Protein AF-0000000078282077 (afdb_homodimer)

Radius of gyration: 26.86 Å; Cα contacts (8 Å, |Δi|>4): 869; chains: 2; bounding box: 74×84×78 Å

Secondary structure (DSSP, 8-state):
-----------HHHHHHHTHHHHHHHHHHHHHIIIIISHHHHHHHHHTB-----SS-HHHHHHHSPB-TTGGGGGGT-STTHHHHHHHHHHHHHHHHHHHHHHHHHHHHHHHH-S-HHHHHHHHHHHHGGGGS-HHHHHHHHHHHH-TTT-HHHHHHHHTTPPPP-TTT--TTHHHHHHHHHHHHHHHHHHHHHHHHHHTS-HHHHHHHHHTT--HHHHIIIIIHHHHHHHHHHHHHHHHHTTT---HIIIIITTTT-GGGHHHH--HHHHHHHHHHHH--HHHHHHHHHHHHHHHHHHHHHHHHHHHHH-GGG---/-----------HHHHHHHTHHHHHHHHHHHHHIIIIISHHHHHHHHHTB-----SS-HHHHHHHSPB-TTGGGGGGT-STTHHHHHHHHHHHHHHHHHHHHHHHHHHHHHHHH-S-HHHHHHHHHHHHGGGGS-HHHHHHHHHHHH-TTT-HHHHHHHHTTPPPP-TTT--TTHHHHHHHHHHHHHHHHHHHHHHHHHHTS-HHHHHHHHHTT--HHHHIIIIIHHHHHHHHHHHHHHHHHTTT---HIIIIITTTT-GGGHHHH--HHHHHHHHHHHH--HHHHHHHHHHHHHHHHHHHHHHHHHHHHH-GGG---

Solvent-accessible surface area (backbone atoms only — not comparable to full-atom values): 32307 Å² total; per-residue (Å²): 136,81,79,77,77,73,79,73,76,72,46,74,64,54,52,44,60,77,37,34,70,58,46,59,65,40,39,62,53,47,51,48,38,60,56,57,49,34,44,70,46,62,32,50,60,34,15,28,20,57,49,48,82,48,94,49,44,29,64,55,22,58,69,65,26,50,79,48,54,62,59,36,46,40,72,73,58,62,42,98,49,24,64,44,20,50,48,40,26,45,53,50,36,51,50,48,49,52,50,60,46,52,51,16,49,54,50,22,57,52,46,70,66,44,80,53,61,66,58,40,35,51,53,50,51,44,33,36,37,44,52,26,45,45,45,62,39,50,22,48,46,49,41,51,36,46,30,56,83,39,4,43,54,32,34,54,33,44,73,72,70,36,81,62,56,54,53,63,55,48,50,84,58,45,63,56,50,49,53,49,51,53,47,54,31,43,36,26,57,46,16,50,55,50,35,32,55,56,67,67,51,65,60,64,60,54,54,52,36,50,74,73,66,51,47,71,66,52,42,41,66,69,45,50,48,62,72,39,40,39,51,54,45,43,55,48,32,56,45,52,18,31,32,77,39,60,63,58,44,65,43,36,48,47,54,62,64,32,69,66,26,37,83,70,40,33,23,52,52,57,47,50,43,55,50,37,70,73,64,61,45,56,12,40,31,23,21,50,42,49,48,39,32,49,53,20,48,52,39,28,52,50,44,21,51,56,38,28,73,74,38,62,86,44,28,84,99,134,83,76,76,75,73,78,74,76,74,47,73,64,54,54,44,59,77,37,33,70,59,46,60,66,39,39,62,52,48,52,48,40,59,55,58,51,34,44,71,45,60,32,50,61,34,15,27,20,56,46,49,80,46,93,46,44,30,63,56,23,57,70,66,26,50,77,48,52,63,58,35,46,39,70,70,58,62,43,96,49,24,65,45,21,51,48,40,26,44,53,51,36,50,51,47,47,53,50,59,45,54,50,16,49,52,49,23,56,52,48,71,65,46,80,52,62,68,58,38,36,51,54,50,52,43,33,36,37,42,53,25,45,44,45,64,39,50,21,48,46,48,40,49,36,46,32,56,85,41,4,43,55,32,33,53,34,44,73,72,71,37,81,62,55,53,56,65,55,48,51,84,60,46,61,57,50,51,54,48,50,52,47,55,32,43,35,25,57,47,16,48,54,50,36,31,56,58,66,67,51,66,62,63,61,53,54,54,36,50,74,73,64,50,50,71,66,50,42,42,65,71,45,50,48,60,72,40,39,40,51,52,47,42,55,47,32,55,46,53,17,30,31,76,39,61,62,58,44,63,43,35,46,48,54,62,66,32,70,63,26,36,82,70,41,34,22,53,53,56,47,49,42,55,51,38,72,73,64,61,43,56,12,39,32,22,20,50,43,49,49,39,31,50,51,20,48,51,39,28,51,49,42,21,50,56,38,29,72,75,36,62,87,44,27,85,97

InterPro domains:
  IPR000515 ABC transporter type 1, transmembrane domain MetI-like [PF00528] (100-307)
  IPR000515 ABC transporter type 1, transmembrane domain MetI-like [PS50928] (86-303)
  IPR000515 ABC transporter type 1, transmembrane domain MetI-like [cd06261] (86-245)
  IPR035906 MetI-like superfamily [G3DSA:1.10.3720.10] (66-315)
  IPR035906 MetI-like superfamily [SSF161098] (70-302)
  IPR050809 Bacterial G3P & Sugar ABC Transporter Permeases [PTHR43227] (4-311)

Sequence (634 aa):
MKQKKKKEKISFFTRVKTNKELLLLSLPGTVWFFLFAYLPLFGILVAFKKFRLTGSNFFTSLLSSEFVGFDNFKFLFSSGDAWIILRNTVLYNAAFIILGVVLPVIVALMLNELRNKGMAKIYQSSMFLPYFLSWVVVSYCVFAFLNPENGYFNSVLEHFGVDGISWYTEKSMWPFIIIFMSQWKGIGYNTVVYLASICGINKTYYEAAVLDGASKWQQIKYITLPLLKPVITILLIMAVGGIFKSDFGLFYQLPQNSGPLYPVTNVLDTYIFRALKTNGELGMSSAAALFQSTVGFVLIMIANKLVSKVDSENALFMKQKKKKEKISFFTRVKTNKELLLLSLPGTVWFFLFAYLPLFGILVAFKKFRLTGSNFFTSLLSSEFVGFDNFKFLFSSGDAWIILRNTVLYNAAFIILGVVLPVIVALMLNELRNKGMAKIYQSSMFLPYFLSWVVVSYCVFAFLNPENGYFNSVLEHFGVDGISWYTEKSMWPFIIIFMSQWKGIGYNTVVYLASICGINKTYYEAAVLDGASKWQQIKYITLPLLKPVITILLIMAVGGIFKSDFGLFYQLPQNSGPLYPVTNVLDTYIFRALKTNGELGMSSAAALFQSTVGFVLIMIANKLVSKVDSENALF

pLDDT: mean 78.66, std 15.34, range [29.89, 97.56]

Structure (mmCIF, N/CA/C/O backbone):
data_AF-0000000078282077-model_v1
#
loop_
_entity.id
_entity.type
_entity.pdbx_description
1 polymer 'Sugar ABC transporter permease'
#
loop_
_atom_site.group_PDB
_atom_site.id
_atom_site.type_symbol
_atom_site.label_atom_id
_atom_site.label_alt_id
_atom_site.label_comp_id
_atom_site.label_asym_id
_atom_site.label_entity_id
_atom_site.label_seq_id
_atom_site.pdbx_PDB_ins_code
_atom_site.Cartn_x
_atom_site.Cartn_y
_atom_site.Cartn_z
_atom_site.occupancy
_atom_site.B_iso_or_equiv
_atom_site.auth_seq_id
_atom_site.auth_comp_id
_atom_site.auth_asym_id
_atom_site.auth_atom_id
_atom_site.pdbx_PDB_model_num
ATOM 1 N N . MET A 1 1 ? 29.344 57.375 -6.223 1 29.89 1 MET A N 1
ATOM 2 C CA . MET A 1 1 ? 30.109 56.312 -6.859 1 29.89 1 MET A CA 1
ATOM 3 C C . MET A 1 1 ? 29.922 55 -6.121 1 29.89 1 MET A C 1
ATOM 5 O O . MET A 1 1 ? 30.641 54.688 -5.164 1 29.89 1 MET A O 1
ATOM 9 N N . LYS A 1 2 ? 28.766 54.438 -5.855 1 35.94 2 LYS A N 1
ATOM 10 C CA . LYS A 1 2 ? 28.25 53.344 -5.035 1 35.94 2 LYS A CA 1
ATOM 11 C C . LYS A 1 2 ? 28.766 52 -5.523 1 35.94 2 LYS A C 1
ATOM 13 O O . LYS A 1 2 ? 28.484 51.594 -6.656 1 35.94 2 LYS A O 1
ATOM 18 N N . GLN A 1 3 ? 30.047 51.594 -5.117 1 34.22 3 GLN A N 1
ATOM 19 C CA . GLN A 1 3 ? 30.719 50.344 -5.484 1 34.22 3 GLN A CA 1
ATOM 20 C C . GLN A 1 3 ? 29.812 49.156 -5.227 1 34.22 3 GLN A C 1
ATOM 22 O O . GLN A 1 3 ? 29.359 48.938 -4.102 1 34.22 3 GLN A O 1
ATOM 27 N N . LYS A 1 4 ? 29.125 48.719 -6.23 1 40.22 4 LYS A N 1
ATOM 28 C CA . LYS A 1 4 ? 28.328 47.469 -6.297 1 40.22 4 LYS A CA 1
ATOM 29 C C . LYS A 1 4 ? 29.125 46.281 -5.785 1 40.22 4 LYS A C 1
ATOM 31 O O . LYS A 1 4 ? 30.125 45.906 -6.391 1 40.22 4 LYS A O 1
ATOM 36 N N . LYS A 1 5 ? 29.203 46.062 -4.477 1 41.81 5 LYS A N 1
ATOM 37 C CA . LYS A 1 5 ? 29.859 44.938 -3.84 1 41.81 5 LYS A CA 1
ATOM 38 C C . LYS A 1 5 ? 29.516 43.625 -4.559 1 41.81 5 LYS A C 1
ATOM 40 O O . LYS A 1 5 ? 28.344 43.281 -4.707 1 41.81 5 LYS A O 1
ATOM 45 N N . LYS A 1 6 ? 30.391 43.156 -5.445 1 37.44 6 LYS A N 1
ATOM 46 C CA . LYS A 1 6 ? 30.375 41.938 -6.246 1 37.44 6 LYS A CA 1
ATOM 47 C C . LYS A 1 6 ? 30.062 40.719 -5.387 1 37.44 6 LYS A C 1
ATOM 49 O O . LYS A 1 6 ? 30.797 40.406 -4.441 1 37.44 6 LYS A O 1
ATOM 54 N N . LYS A 1 7 ? 28.875 40.375 -5.242 1 45.19 7 LYS A N 1
ATOM 55 C CA . LYS A 1 7 ? 28.469 39.125 -4.59 1 45.19 7 LYS A CA 1
ATOM 56 C C . LYS A 1 7 ? 29.375 37.969 -5.008 1 45.19 7 LYS A C 1
ATOM 58 O O . LYS A 1 7 ? 29.422 37.594 -6.184 1 45.19 7 LYS A O 1
ATOM 63 N N . GLU A 1 8 ? 30.625 37.812 -4.5 1 41.88 8 GLU A N 1
ATOM 64 C CA . GLU A 1 8 ? 31.609 36.75 -4.758 1 41.88 8 GLU A CA 1
ATOM 65 C C . GLU A 1 8 ? 30.922 35.375 -4.852 1 41.88 8 GLU A C 1
ATOM 67 O O . GLU A 1 8 ? 30.156 35 -3.963 1 41.88 8 GLU A O 1
ATOM 72 N N . LYS A 1 9 ? 30.734 34.906 -5.988 1 44.31 9 LYS A N 1
ATOM 73 C CA . LYS A 1 9 ? 30.297 33.562 -6.391 1 44.31 9 LYS A CA 1
ATOM 74 C C . LYS A 1 9 ? 30.969 32.5 -5.543 1 44.31 9 LYS A C 1
ATOM 76 O O . LYS A 1 9 ? 32.188 32.281 -5.648 1 44.31 9 LYS A O 1
ATOM 81 N N . ILE A 1 10 ? 30.594 32.375 -4.289 1 51.34 10 ILE A N 1
ATOM 82 C CA . ILE A 1 10 ? 31.172 31.297 -3.5 1 51.34 10 ILE A CA 1
ATOM 83 C C . ILE A 1 10 ? 31.203 30.016 -4.328 1 51.34 10 ILE A C 1
ATOM 85 O O . ILE A 1 10 ? 30.203 29.641 -4.941 1 51.34 10 ILE A O 1
ATOM 89 N N . SER A 1 11 ? 32.375 29.562 -4.793 1 47.5 11 SER A N 1
ATOM 90 C CA . SER A 1 11 ? 32.719 28.422 -5.637 1 47.5 11 SER A CA 1
ATOM 91 C C . SER A 1 11 ? 31.969 27.172 -5.227 1 47.5 11 SER A C 1
ATOM 93 O O . SER A 1 11 ? 31.562 27.031 -4.07 1 47.5 11 SER A O 1
ATOM 95 N N . PHE A 1 12 ? 31.5 26.5 -6.176 1 49.56 12 PHE A N 1
ATOM 96 C CA . PHE A 1 12 ? 30.812 25.219 -6.035 1 49.56 12 PHE A CA 1
ATOM 97 C C . PHE A 1 12 ? 31.469 24.375 -4.941 1 49.56 12 PHE A C 1
ATOM 99 O O . PHE A 1 12 ? 30.766 23.781 -4.121 1 49.56 12 PHE A O 1
ATOM 106 N N . PHE A 1 13 ? 32.75 24.391 -4.941 1 47.69 13 PHE A N 1
ATOM 107 C CA . PHE A 1 13 ? 33.531 23.609 -3.98 1 47.69 13 PHE A CA 1
ATOM 108 C C . PHE A 1 13 ? 33.406 24.219 -2.584 1 47.69 13 PHE A C 1
ATOM 110 O O . PHE A 1 13 ? 33.438 23.5 -1.586 1 47.69 13 PHE A O 1
ATOM 117 N N . THR A 1 14 ? 33.469 25.438 -2.471 1 50.53 14 THR A N 1
ATOM 118 C CA . THR A 1 14 ? 33.344 26.109 -1.176 1 50.53 14 THR A CA 1
ATOM 119 C C . THR A 1 14 ? 31.922 25.906 -0.608 1 50.53 14 THR A C 1
ATOM 121 O O . THR A 1 14 ? 31.75 25.75 0.604 1 50.53 14 THR A O 1
ATOM 124 N N . ARG A 1 15 ? 30.906 25.953 -1.429 1 50.06 15 ARG A N 1
ATOM 125 C CA . ARG A 1 15 ? 29.531 25.672 -1.012 1 50.06 15 ARG A CA 1
ATOM 126 C C . ARG A 1 15 ? 29.375 24.219 -0.586 1 50.06 15 ARG A C 1
ATOM 128 O O . ARG A 1 15 ? 28.641 23.922 0.361 1 50.06 15 ARG A O 1
ATOM 135 N N . VAL A 1 16 ? 30.078 23.359 -1.318 1 50.12 16 VAL A N 1
ATOM 136 C CA . VAL A 1 16 ? 30.141 21.953 -0.914 1 50.12 16 VAL A CA 1
ATOM 137 C C . VAL A 1 16 ? 30.875 21.844 0.422 1 50.12 16 VAL A C 1
ATOM 139 O O . VAL A 1 16 ? 30.484 21.047 1.284 1 50.12 16 VAL A O 1
ATOM 142 N N . LYS A 1 17 ? 31.938 22.469 0.597 1 49.09 17 LYS A N 1
ATOM 143 C CA . LYS A 1 17 ? 32.719 22.469 1.835 1 49.09 17 LYS A CA 1
ATOM 144 C C . LYS A 1 17 ? 31.891 23.047 2.992 1 49.09 17 LYS A C 1
ATOM 146 O O . LYS A 1 17 ? 31.984 22.547 4.121 1 49.09 17 LYS A O 1
ATOM 151 N N . THR A 1 18 ? 31.281 24.172 2.82 1 50.28 18 THR A N 1
ATOM 152 C CA . THR A 1 18 ? 30.484 24.734 3.906 1 50.28 18 THR A CA 1
ATOM 153 C C . THR A 1 18 ? 29.281 23.859 4.215 1 50.28 18 THR A C 1
ATOM 155 O O . THR A 1 18 ? 28.766 23.859 5.336 1 50.28 18 THR A O 1
ATOM 158 N N . ASN A 1 19 ? 28.781 23.031 3.238 1 48.44 19 ASN A N 1
ATOM 159 C CA . ASN A 1 19 ? 27.641 22.141 3.436 1 48.44 19 ASN A CA 1
ATOM 160 C C . ASN A 1 19 ? 28.094 20.672 3.5 1 48.44 19 ASN A C 1
ATOM 162 O O . ASN A 1 19 ? 27.312 19.766 3.201 1 48.44 19 ASN A O 1
ATOM 166 N N . LYS A 1 20 ? 29.344 20.406 3.662 1 48.19 20 LYS A N 1
ATOM 167 C CA . LYS A 1 20 ? 29.922 19.078 3.75 1 48.19 20 LYS A CA 1
ATOM 168 C C . LYS A 1 20 ? 29.125 18.172 4.68 1 48.19 20 LYS A C 1
ATOM 170 O O . LYS A 1 20 ? 28.969 16.984 4.414 1 48.19 20 LYS A O 1
ATOM 175 N N . GLU A 1 21 ? 28.859 18.719 5.785 1 47.88 21 GLU A N 1
ATOM 176 C CA . GLU A 1 21 ? 28.109 17.875 6.707 1 47.88 21 GLU A CA 1
ATOM 177 C C . GLU A 1 21 ? 26.812 17.375 6.07 1 47.88 21 GLU A C 1
ATOM 179 O O . GLU A 1 21 ? 26.422 16.219 6.273 1 47.88 21 GLU A O 1
ATOM 184 N N . LEU A 1 22 ? 26.297 18.328 5.449 1 47.34 22 LEU A N 1
ATOM 185 C CA . LEU A 1 22 ? 25.016 17.938 4.867 1 47.34 22 LEU A CA 1
ATOM 186 C C . LEU A 1 22 ? 25.219 17.031 3.658 1 47.34 22 LEU A C 1
ATOM 188 O O . LEU A 1 22 ? 24.438 16.125 3.424 1 47.34 22 LEU A O 1
ATOM 192 N N . LEU A 1 23 ? 26.344 17.266 2.92 1 48.34 23 LEU A N 1
ATOM 193 C CA . LEU A 1 23 ? 26.641 16.391 1.79 1 48.34 23 LEU A CA 1
ATOM 194 C C . LEU A 1 23 ? 26.984 14.984 2.266 1 48.34 23 LEU A C 1
ATOM 196 O O . LEU A 1 23 ? 26.594 14 1.638 1 48.34 23 LEU A O 1
ATOM 200 N N . LEU A 1 24 ? 27.828 14.914 3.248 1 50.06 24 LEU A N 1
ATOM 201 C CA . LEU A 1 24 ? 28.141 13.586 3.783 1 50.06 24 LEU A CA 1
ATOM 202 C C . LEU A 1 24 ? 26.859 12.867 4.211 1 50.06 24 LEU A C 1
ATOM 204 O O . LEU A 1 24 ? 26.75 11.648 4.047 1 50.06 24 LEU A O 1
ATOM 208 N N . LEU A 1 25 ? 26.062 13.656 4.785 1 47.84 25 LEU A N 1
ATOM 209 C CA . LEU A 1 25 ? 24.797 13.039 5.18 1 47.84 25 LEU A CA 1
ATOM 210 C C . LEU A 1 25 ? 24 12.617 3.955 1 47.84 25 LEU A C 1
ATOM 212 O O . LEU A 1 25 ? 23.172 11.695 4.031 1 47.84 25 LEU A O 1
ATOM 216 N N . SER A 1 26 ? 24.344 13.32 2.861 1 48.62 26 SER A N 1
ATOM 217 C CA . SER A 1 26 ? 23.578 13.016 1.655 1 48.62 26 SER A CA 1
ATOM 218 C C . SER A 1 26 ? 24.203 11.852 0.891 1 48.62 26 SER A C 1
ATOM 220 O O . SER A 1 26 ? 23.562 11.273 0.001 1 48.62 26 SER A O 1
ATOM 222 N N . LEU A 1 27 ? 25.422 11.562 1.082 1 50.69 27 LEU A N 1
ATOM 223 C CA . LEU A 1 27 ? 26.156 10.562 0.31 1 50.69 27 LEU A CA 1
ATOM 224 C C . LEU A 1 27 ? 25.484 9.203 0.418 1 50.69 27 LEU A C 1
ATOM 226 O O . LEU A 1 27 ? 25.281 8.516 -0.591 1 50.69 27 LEU A O 1
ATOM 230 N N . PRO A 1 28 ? 25.359 8.766 1.597 1 47.44 28 PRO A N 1
ATOM 231 C CA . PRO A 1 28 ? 24.734 7.445 1.641 1 47.44 28 PRO A CA 1
ATOM 232 C C . PRO A 1 28 ? 23.422 7.391 0.868 1 47.44 28 PRO A C 1
ATOM 234 O O . PRO A 1 28 ? 23.125 6.387 0.211 1 47.44 28 PRO A O 1
ATOM 237 N N . GLY A 1 29 ? 22.734 8.492 0.877 1 48.41 29 GLY A N 1
ATOM 238 C CA . GLY A 1 29 ? 21.516 8.562 0.073 1 48.41 29 GLY A CA 1
ATOM 239 C C . GLY A 1 29 ? 21.797 8.531 -1.419 1 48.41 29 GLY A C 1
ATOM 240 O O . GLY A 1 29 ? 21.094 7.852 -2.17 1 48.41 29 GLY A O 1
ATOM 241 N N . THR A 1 30 ? 22.891 9.273 -1.79 1 48.22 30 THR A N 1
ATOM 242 C CA . THR A 1 30 ? 23.234 9.312 -3.207 1 48.22 30 THR A CA 1
ATOM 243 C C . THR A 1 30 ? 23.688 7.941 -3.695 1 48.22 30 THR A C 1
ATOM 245 O O . THR A 1 30 ? 23.297 7.504 -4.777 1 48.22 30 THR A O 1
ATOM 248 N N . VAL A 1 31 ? 24.531 7.352 -2.984 1 49.91 31 VAL A N 1
ATOM 249 C CA . VAL A 1 31 ? 25.016 6.035 -3.395 1 49.91 31 VAL A CA 1
ATOM 250 C C . VAL A 1 31 ? 23.844 5.051 -3.447 1 49.91 31 VAL A C 1
ATOM 252 O O . VAL A 1 31 ? 23.719 4.273 -4.398 1 49.91 31 VAL A O 1
ATOM 255 N N . TRP A 1 32 ? 23.219 5.043 -2.342 1 46.16 32 TRP A N 1
ATOM 256 C CA . TRP A 1 32 ? 22.016 4.215 -2.336 1 46.16 32 TRP A CA 1
ATOM 257 C C . TRP A 1 32 ? 21.141 4.527 -3.539 1 46.16 32 TRP A C 1
ATOM 259 O O . TRP A 1 32 ? 20.641 3.615 -4.207 1 46.16 32 TRP A O 1
ATOM 269 N N . PHE A 1 33 ? 21.031 5.816 -3.717 1 47.5 33 PHE A N 1
ATOM 270 C CA . PHE A 1 33 ? 20.188 6.316 -4.789 1 47.5 33 PHE A CA 1
ATOM 271 C C . PHE A 1 33 ? 20.641 5.777 -6.141 1 47.5 33 PHE A C 1
ATOM 273 O O . PHE A 1 33 ? 19.828 5.285 -6.926 1 47.5 33 PHE A O 1
ATOM 280 N N . PHE A 1 34 ? 21.875 6.086 -6.43 1 48.03 34 PHE A N 1
ATOM 281 C CA . PHE A 1 34 ? 22.375 5.719 -7.75 1 48.03 34 PHE A CA 1
ATOM 282 C C . PHE A 1 34 ? 22.359 4.203 -7.93 1 48.03 34 PHE A C 1
ATOM 284 O O . PHE A 1 34 ? 21.984 3.703 -8.992 1 48.03 34 PHE A O 1
ATOM 291 N N . LEU A 1 35 ? 22.844 3.568 -6.98 1 46.75 35 LEU A N 1
ATOM 292 C CA . LEU A 1 35 ? 22.984 2.121 -7.117 1 46.75 35 LEU A CA 1
ATOM 293 C C . LEU A 1 35 ? 21.609 1.453 -7.145 1 46.75 35 LEU A C 1
ATOM 295 O O . LEU A 1 35 ? 21.375 0.54 -7.938 1 46.75 35 LEU A O 1
ATOM 299 N N . PHE A 1 36 ? 20.766 1.846 -6.211 1 47.66 36 PHE A N 1
ATOM 300 C CA . PHE A 1 36 ? 19.609 1.016 -5.918 1 47.66 36 PHE A CA 1
ATOM 301 C C . PHE A 1 36 ? 18.359 1.562 -6.605 1 47.66 36 PHE A C 1
ATOM 303 O O . PHE A 1 36 ? 17.391 0.833 -6.82 1 47.66 36 PHE A O 1
ATOM 310 N N . ALA A 1 37 ? 18.328 2.873 -6.707 1 48.09 37 ALA A N 1
ATOM 311 C CA . ALA A 1 37 ? 17.188 3.408 -7.441 1 48.09 37 ALA A CA 1
ATOM 312 C C . ALA A 1 37 ? 17.156 2.875 -8.867 1 48.09 37 ALA A C 1
ATOM 314 O O . ALA A 1 37 ? 16.078 2.658 -9.43 1 48.09 37 ALA A O 1
ATOM 315 N N . TYR A 1 38 ? 18.422 2.736 -9.461 1 49.31 38 TYR A N 1
ATOM 316 C CA . TYR A 1 38 ? 18.469 2.404 -10.883 1 49.31 38 TYR A CA 1
ATOM 317 C C . TYR A 1 38 ? 18.75 0.921 -11.086 1 49.31 38 TYR A C 1
ATOM 319 O O . TYR A 1 38 ? 18.875 0.456 -12.219 1 49.31 38 TYR A O 1
ATOM 327 N N . LEU A 1 39 ? 19 0.363 -10.102 1 51 39 LEU A N 1
ATOM 328 C CA . LEU A 1 39 ? 19.281 -1.06 -10.266 1 51 39 LEU A CA 1
ATOM 329 C C . LEU A 1 39 ? 18.25 -1.714 -11.18 1 51 39 LEU A C 1
ATOM 331 O O . LEU A 1 39 ? 18.609 -2.439 -12.109 1 51 39 LEU A O 1
ATOM 335 N N . PRO A 1 40 ? 16.969 -1.623 -10.688 1 50.81 40 PRO A N 1
ATOM 336 C CA . PRO A 1 40 ? 16.109 -2.252 -11.695 1 50.81 40 PRO A CA 1
ATOM 337 C C . PRO A 1 40 ? 16.266 -1.621 -13.078 1 50.81 40 PRO A C 1
ATOM 339 O O . PRO A 1 40 ? 15.867 -2.221 -14.078 1 50.81 40 PRO A O 1
ATOM 342 N N . LEU A 1 41 ? 16.797 -0.392 -13.078 1 51.22 41 LEU A N 1
ATOM 343 C CA . LEU A 1 41 ? 16.969 0.282 -14.359 1 51.22 41 LEU A CA 1
ATOM 344 C C . LEU A 1 41 ? 18.156 -0.294 -15.133 1 51.22 41 LEU A C 1
ATOM 346 O O . LEU A 1 41 ? 18.297 -0.041 -16.328 1 51.22 41 LEU A O 1
ATOM 350 N N . PHE A 1 42 ? 19.031 -0.71 -14.477 1 50.03 42 PHE A N 1
ATOM 351 C CA . PHE A 1 42 ? 20.094 -1.317 -15.273 1 50.03 42 PHE A CA 1
ATOM 352 C C . PHE A 1 42 ? 19.5 -2.252 -16.328 1 50.03 42 PHE A C 1
ATOM 354 O O . PHE A 1 42 ? 20.062 -2.42 -17.406 1 50.03 42 PHE A O 1
ATOM 361 N N . GLY A 1 43 ? 18.391 -2.83 -15.906 1 56.53 43 GLY A N 1
ATOM 362 C CA . GLY A 1 43 ? 17.828 -3.639 -16.969 1 56.53 43 GLY A CA 1
ATOM 363 C C . GLY A 1 43 ? 17.266 -2.811 -18.109 1 56.53 43 GLY A C 1
ATOM 364 O O . GLY A 1 43 ? 16.297 -3.215 -18.766 1 56.53 43 GLY A O 1
ATOM 365 N N . ILE A 1 44 ? 17.703 -1.543 -18.125 1 63.53 44 ILE A N 1
ATOM 366 C CA . ILE A 1 44 ? 17.219 -0.706 -19.219 1 63.53 44 ILE A CA 1
ATOM 367 C C . ILE A 1 44 ? 17.734 -1.24 -20.547 1 63.53 44 ILE A C 1
ATOM 369 O O . ILE A 1 44 ? 17 -1.318 -21.531 1 63.53 44 ILE A O 1
ATOM 373 N N . LEU A 1 45 ? 19 -1.661 -20.422 1 71.81 45 LEU A N 1
ATOM 374 C CA . LEU A 1 45 ? 19.531 -2.172 -21.672 1 71.81 45 LEU A CA 1
ATOM 375 C C . LEU A 1 45 ? 18.891 -3.502 -22.047 1 71.81 45 LEU A C 1
ATOM 377 O O . LEU A 1 45 ? 18.672 -3.785 -23.219 1 71.81 45 LEU A O 1
ATOM 381 N N . VAL A 1 46 ? 18.5 -4.152 -21.062 1 79.56 46 VAL A N 1
ATOM 382 C CA . VAL A 1 46 ? 17.938 -5.477 -21.266 1 79.56 46 VAL A CA 1
ATOM 383 C C . VAL A 1 46 ? 16.547 -5.348 -21.906 1 79.56 46 VAL A C 1
ATOM 385 O O . VAL A 1 46 ? 16.109 -6.238 -22.641 1 79.56 46 VAL A O 1
ATOM 388 N N . ALA A 1 47 ? 16.031 -4.176 -21.656 1 84.12 47 ALA A N 1
ATOM 389 C CA . ALA A 1 47 ? 14.695 -3.932 -22.203 1 84.12 47 ALA A CA 1
ATOM 390 C C . ALA A 1 47 ? 14.734 -3.846 -23.734 1 84.12 47 ALA A C 1
ATOM 392 O O . ALA A 1 47 ? 13.734 -4.113 -24.391 1 84.12 47 ALA A O 1
ATOM 393 N N . PHE A 1 48 ? 15.945 -3.553 -24.188 1 86.38 48 PHE A N 1
ATOM 394 C CA . PHE A 1 48 ? 16.062 -3.32 -25.625 1 86.38 48 PHE A CA 1
ATOM 395 C C . PHE A 1 48 ? 16.797 -4.465 -26.297 1 86.38 48 PHE A C 1
ATOM 397 O O . PHE A 1 48 ? 17.109 -4.387 -27.484 1 86.38 48 PHE A O 1
ATOM 404 N N . LYS A 1 49 ? 17.078 -5.512 -25.531 1 84.5 49 LYS A N 1
ATOM 405 C CA . LYS A 1 49 ? 17.828 -6.645 -26.062 1 84.5 49 LYS A CA 1
ATOM 406 C C . LYS A 1 49 ? 17.031 -7.941 -25.906 1 84.5 49 LYS A C 1
ATOM 408 O O . LYS A 1 49 ? 16.172 -8.047 -25.047 1 84.5 49 LYS A O 1
ATOM 413 N N . LYS A 1 50 ? 17.266 -8.844 -26.938 1 82.19 50 LYS A N 1
ATOM 414 C CA . LYS A 1 50 ? 16.766 -10.203 -26.766 1 82.19 50 LYS A CA 1
ATOM 415 C C . LYS A 1 50 ? 17.656 -11.008 -25.828 1 82.19 50 LYS A C 1
ATOM 417 O O . LYS A 1 50 ? 18.453 -11.836 -26.281 1 82.19 50 LYS A O 1
ATOM 422 N N . PHE A 1 51 ? 17.469 -10.633 -24.609 1 74.81 51 PHE A N 1
ATOM 423 C CA . PHE A 1 51 ? 18.359 -11.195 -23.609 1 74.81 51 PHE A CA 1
ATOM 424 C C . PHE A 1 51 ? 18.031 -12.664 -23.359 1 74.81 51 PHE A C 1
ATOM 426 O O . PHE A 1 51 ? 16.875 -13.008 -23.109 1 74.81 51 PHE A O 1
ATOM 433 N N . ARG A 1 52 ? 18.891 -13.523 -23.828 1 67.94 52 ARG A N 1
ATOM 434 C CA . ARG A 1 52 ? 18.797 -14.938 -23.484 1 67.94 52 ARG A CA 1
ATOM 435 C C . ARG A 1 52 ? 19.953 -15.352 -22.578 1 67.94 52 ARG A C 1
ATOM 437 O O . ARG A 1 52 ? 21.094 -14.969 -22.797 1 67.94 52 ARG A O 1
ATOM 444 N N . LEU A 1 53 ? 19.609 -15.703 -21.406 1 61.19 53 LEU A N 1
ATOM 445 C CA . LEU A 1 53 ? 20.641 -16.172 -20.484 1 61.19 53 LEU A CA 1
ATOM 446 C C . LEU A 1 53 ? 21.391 -17.359 -21.078 1 61.19 53 LEU A C 1
ATOM 448 O O . LEU A 1 53 ? 20.891 -18.484 -21.062 1 61.19 53 LEU A O 1
ATOM 452 N N . THR A 1 54 ? 22.172 -17.141 -22.078 1 55.88 54 THR A N 1
ATOM 453 C CA . THR A 1 54 ? 22.938 -18.203 -22.719 1 55.88 54 THR A CA 1
ATOM 454 C C . THR A 1 54 ? 24.156 -18.562 -21.875 1 55.88 54 THR A C 1
ATOM 456 O O . THR A 1 54 ? 24.922 -17.688 -21.469 1 55.88 54 THR A O 1
ATOM 459 N N . GLY A 1 55 ? 24.094 -19.625 -21.156 1 57.81 55 GLY A N 1
ATOM 460 C CA . GLY A 1 55 ? 25.125 -20.344 -20.438 1 57.81 55 GLY A CA 1
ATOM 461 C C . GLY A 1 55 ? 26.344 -19.5 -20.109 1 57.81 55 GLY A C 1
ATOM 462 O O . GLY A 1 55 ? 27.188 -19.906 -19.312 1 57.81 55 GLY A O 1
ATOM 463 N N . SER A 1 56 ? 26.562 -18.422 -20.781 1 62.59 56 SER A N 1
ATOM 464 C CA . SER A 1 56 ? 27.75 -17.672 -20.391 1 62.59 56 SER A CA 1
ATOM 465 C C . SER A 1 56 ? 27.422 -16.656 -19.297 1 62.59 56 SER A C 1
ATOM 467 O O . SER A 1 56 ? 26.312 -16.656 -18.75 1 62.59 56 SER A O 1
ATOM 469 N N . ASN A 1 57 ? 28.359 -15.672 -18.953 1 64.69 57 ASN A N 1
ATOM 470 C CA . ASN A 1 57 ? 28.234 -14.648 -17.922 1 64.69 57 ASN A CA 1
ATOM 471 C C . ASN A 1 57 ? 27.188 -13.602 -18.312 1 64.69 57 ASN A C 1
ATOM 473 O O . ASN A 1 57 ? 26.891 -13.406 -19.484 1 64.69 57 ASN A O 1
ATOM 477 N N . PHE A 1 58 ? 26.438 -13.141 -17.375 1 69.94 58 PHE A N 1
ATOM 478 C CA . PHE A 1 58 ? 25.391 -12.133 -17.562 1 69.94 58 PHE A CA 1
ATOM 479 C C . PHE A 1 58 ? 25.875 -11.031 -18.484 1 69.94 58 PHE A C 1
ATOM 481 O O . PHE A 1 58 ? 25.156 -10.641 -19.422 1 69.94 58 PHE A O 1
ATOM 488 N N . PHE A 1 59 ? 27.094 -10.672 -18.266 1 71.06 59 PHE A N 1
ATOM 489 C CA . PHE A 1 59 ? 27.594 -9.547 -19.031 1 71.06 59 PHE A CA 1
ATOM 490 C C . PHE A 1 59 ? 27.844 -9.938 -20.484 1 71.06 59 PHE A C 1
ATOM 492 O O . PHE A 1 59 ? 27.531 -9.172 -21.391 1 71.06 59 PHE A O 1
ATOM 499 N N . THR A 1 60 ? 28.391 -11.094 -20.594 1 71.19 60 THR A N 1
ATOM 500 C CA . THR A 1 60 ? 28.641 -11.578 -21.953 1 71.19 60 THR A CA 1
ATOM 501 C C . THR A 1 60 ? 27.312 -11.812 -22.688 1 71.19 60 THR A C 1
ATOM 503 O O . THR A 1 60 ? 27.203 -11.508 -23.875 1 71.19 60 THR A O 1
ATOM 506 N N . SER A 1 61 ? 26.422 -12.289 -21.922 1 74.56 61 SER A N 1
ATOM 507 C CA . SER A 1 61 ? 25.109 -12.516 -22.516 1 74.56 61 SER A CA 1
ATOM 508 C C . SER A 1 61 ? 24.422 -11.203 -22.859 1 74.56 61 SER A C 1
ATOM 510 O O . SER A 1 61 ? 23.766 -11.094 -23.891 1 74.56 61 SER A O 1
ATOM 512 N N . LEU A 1 62 ? 24.656 -10.227 -22.016 1 73.69 62 LEU A N 1
ATOM 513 C CA . LEU A 1 62 ? 24.078 -8.906 -22.25 1 73.69 62 LEU A CA 1
ATOM 514 C C . LEU A 1 62 ? 24.688 -8.25 -23.469 1 73.69 62 LEU A C 1
ATOM 516 O O . LEU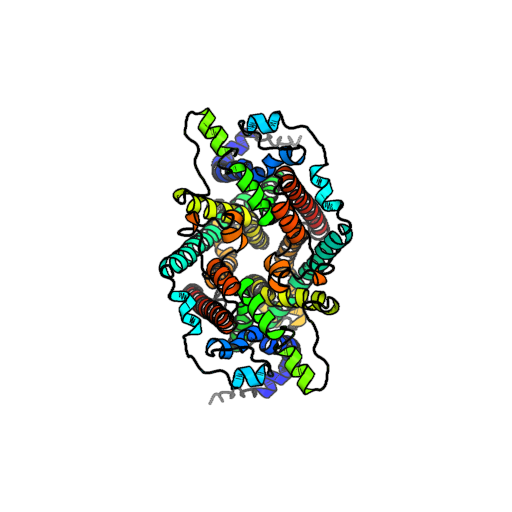 A 1 62 ? 23.969 -7.676 -24.297 1 73.69 62 LEU A O 1
ATOM 520 N N . LEU A 1 63 ? 25.969 -8.383 -23.547 1 73.56 63 LEU A N 1
ATOM 521 C CA . LEU A 1 63 ? 26.672 -7.734 -24.625 1 73.56 63 LEU A CA 1
ATOM 522 C C . LEU A 1 63 ? 26.453 -8.469 -25.953 1 73.56 63 LEU A C 1
ATOM 524 O O . LEU A 1 63 ? 26.406 -7.852 -27.016 1 73.56 63 LEU A O 1
ATOM 528 N N . SER A 1 64 ? 26.25 -9.75 -25.812 1 76.38 64 SER A N 1
ATOM 529 C CA . SER A 1 64 ? 26.141 -10.555 -27.031 1 76.38 64 SER A CA 1
ATOM 530 C C . SER A 1 64 ? 24.703 -10.656 -27.5 1 76.38 64 SER A C 1
ATOM 532 O O . SER A 1 64 ? 24.438 -11.086 -28.625 1 76.38 64 SER A O 1
ATOM 534 N N . SER A 1 65 ? 23.875 -10.219 -26.641 1 81.19 65 SER A N 1
ATOM 535 C CA . SER A 1 65 ? 22.469 -10.336 -27 1 81.19 65 SER A CA 1
ATOM 536 C C . SER A 1 65 ? 22.094 -9.336 -28.094 1 81.19 65 SER A C 1
ATOM 538 O O . SER A 1 65 ? 22.625 -8.227 -28.125 1 81.19 65 SER A O 1
ATOM 540 N N . GLU A 1 66 ? 21.328 -9.719 -29.078 1 85 66 GLU A N 1
ATOM 541 C CA . GLU A 1 66 ? 20.875 -8.898 -30.203 1 85 66 GLU A CA 1
ATOM 542 C C . GLU A 1 66 ? 20.031 -7.723 -29.719 1 85 66 GLU A C 1
ATOM 544 O O . GLU A 1 66 ? 19.203 -7.871 -28.828 1 85 66 GLU A O 1
ATOM 549 N N . PHE A 1 67 ? 20.406 -6.559 -30.297 1 85.75 67 PHE A N 1
ATOM 550 C CA . PHE A 1 67 ? 19.562 -5.391 -30.047 1 85.75 67 PHE A CA 1
ATOM 551 C C . PHE A 1 67 ? 18.234 -5.508 -30.797 1 85.75 67 PHE A C 1
ATOM 553 O O . PHE A 1 67 ? 18.219 -5.598 -32.031 1 85.75 67 PHE A O 1
ATOM 560 N N . VAL A 1 68 ? 17.156 -5.562 -30.109 1 87.75 68 VAL A N 1
ATOM 561 C CA . VAL A 1 68 ? 15.859 -5.785 -30.734 1 87.75 68 VAL A CA 1
ATOM 562 C C . VAL A 1 68 ? 15.008 -4.523 -30.609 1 87.75 68 VAL A C 1
ATOM 564 O O . VAL A 1 68 ? 13.805 -4.551 -30.891 1 87.75 68 VAL A O 1
ATOM 567 N N . GLY A 1 69 ? 15.648 -3.428 -30.188 1 85.38 69 GLY A N 1
ATOM 568 C CA . GLY A 1 69 ? 14.898 -2.188 -30.062 1 85.38 69 GLY A CA 1
ATOM 569 C C . GLY A 1 69 ? 13.719 -2.293 -29.109 1 85.38 69 GLY A C 1
ATOM 570 O O . GLY A 1 69 ? 13.883 -2.689 -27.953 1 85.38 69 GLY A O 1
ATOM 571 N N . PHE A 1 70 ? 12.492 -2.092 -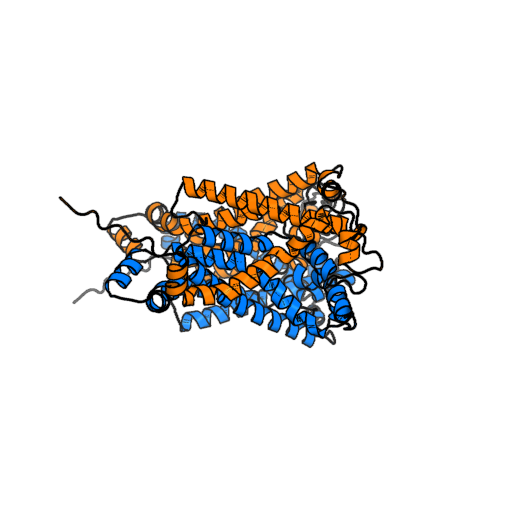29.75 1 87.31 70 PHE A N 1
ATOM 572 C CA . PHE A 1 70 ? 11.305 -2.025 -28.922 1 87.31 70 PHE A CA 1
ATOM 573 C C . PHE A 1 70 ? 10.531 -3.338 -28.969 1 87.31 70 PHE A C 1
ATOM 575 O O . PHE A 1 70 ? 9.375 -3.4 -28.547 1 87.31 70 PHE A O 1
ATOM 582 N N . ASP A 1 71 ? 11.094 -4.387 -29.406 1 86.44 71 ASP A N 1
ATOM 583 C CA . ASP A 1 71 ? 10.422 -5.672 -29.562 1 86.44 71 ASP A CA 1
ATOM 584 C C . ASP A 1 71 ? 9.922 -6.195 -28.203 1 86.44 71 ASP A C 1
ATOM 586 O O . ASP A 1 71 ? 8.82 -6.746 -28.125 1 86.44 71 ASP A O 1
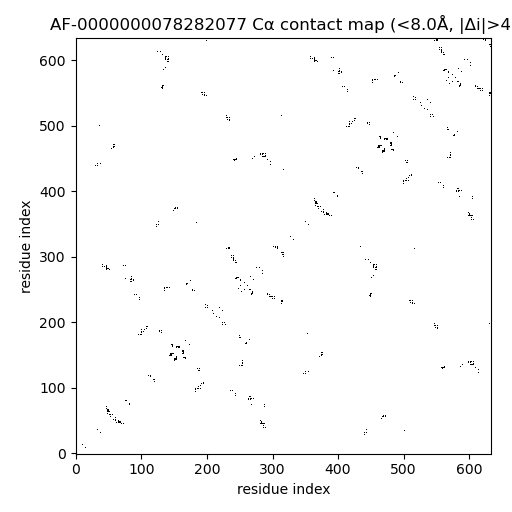ATOM 590 N N . ASN A 1 72 ? 10.742 -5.965 -27.172 1 85.88 72 ASN A N 1
ATOM 591 C CA . ASN A 1 72 ? 10.367 -6.441 -25.844 1 85.88 72 ASN A CA 1
ATOM 592 C C . ASN A 1 72 ? 9.188 -5.656 -25.266 1 85.88 72 ASN A C 1
ATOM 594 O O . ASN A 1 72 ? 8.547 -6.098 -24.312 1 85.88 72 ASN A O 1
ATOM 598 N N . PHE A 1 73 ? 8.922 -4.551 -25.938 1 87.25 73 PHE A N 1
ATOM 599 C CA . PHE A 1 73 ? 7.828 -3.709 -25.453 1 87.25 73 PHE A CA 1
ATOM 600 C C . PHE A 1 73 ? 6.516 -4.094 -26.141 1 87.25 73 PHE A C 1
ATOM 602 O O . PHE A 1 73 ? 5.438 -3.707 -25.672 1 87.25 73 PHE A O 1
ATOM 609 N N . LYS A 1 74 ? 6.617 -4.859 -27.188 1 85.25 74 LYS A N 1
ATOM 610 C CA . LYS A 1 74 ? 5.461 -5.16 -28.031 1 85.25 74 LYS A CA 1
ATOM 611 C C . LYS A 1 74 ? 4.406 -5.945 -27.25 1 85.25 74 LYS A C 1
ATOM 613 O O . LYS A 1 74 ? 3.207 -5.781 -27.484 1 85.25 74 LYS A O 1
ATOM 618 N N . PHE A 1 75 ? 4.887 -6.762 -26.328 1 82 75 PHE A N 1
ATOM 619 C CA . PHE A 1 75 ? 3.939 -7.613 -25.625 1 82 75 PHE A CA 1
ATOM 620 C C . PHE A 1 75 ? 2.994 -6.773 -24.766 1 82 75 PHE A C 1
ATOM 622 O O . PHE A 1 75 ? 1.893 -7.215 -24.438 1 82 75 PHE A O 1
ATOM 629 N N . LEU A 1 76 ? 3.41 -5.633 -24.438 1 80.69 76 LEU A N 1
ATOM 630 C CA . LEU A 1 76 ? 2.576 -4.75 -23.625 1 80.69 76 LEU A CA 1
ATOM 631 C C . LEU A 1 76 ? 1.422 -4.188 -24.453 1 80.69 76 LEU A C 1
ATOM 633 O O . LEU A 1 76 ? 0.408 -3.762 -23.891 1 80.69 76 LEU A O 1
ATOM 637 N N . PHE A 1 77 ? 1.591 -4.137 -25.812 1 77.75 77 PHE A N 1
ATOM 638 C CA . PHE A 1 77 ? 0.627 -3.443 -26.656 1 77.75 77 PHE A CA 1
ATOM 639 C C . PHE A 1 77 ? 0.035 -4.395 -27.688 1 77.75 77 PHE A C 1
ATOM 641 O O . PHE A 1 77 ? -0.894 -4.031 -28.422 1 77.75 77 PHE A O 1
ATOM 648 N N . SER A 1 78 ? 0.622 -5.457 -27.859 1 67.25 78 SER A N 1
ATOM 649 C CA . SER A 1 78 ? 0.266 -6.312 -29 1 67.25 78 SER A CA 1
ATOM 650 C C . SER A 1 78 ? -0.87 -7.262 -28.625 1 67.25 78 SER A C 1
ATOM 652 O O . SER A 1 78 ? -1.422 -7.941 -29.5 1 67.25 78 SER A O 1
ATOM 654 N N . SER A 1 79 ? -1.144 -7.273 -27.375 1 65.5 79 SER A N 1
ATOM 655 C CA . SER A 1 79 ? -2.256 -8.195 -27.156 1 65.5 79 SER A CA 1
ATOM 656 C C . SER A 1 79 ? -3.555 -7.637 -27.719 1 65.5 79 SER A C 1
ATOM 658 O O . SER A 1 79 ? -3.701 -6.422 -27.875 1 65.5 79 SER A O 1
ATOM 660 N N . GLY A 1 80 ? -4.246 -8.484 -28.516 1 70.06 80 GLY A N 1
ATOM 661 C CA . GLY A 1 80 ? -5.574 -8.07 -28.953 1 70.06 80 GLY A CA 1
ATOM 662 C C . GLY A 1 80 ? -6.332 -7.301 -27.891 1 70.06 80 GLY A C 1
ATOM 663 O O . GLY A 1 80 ? -7.254 -6.547 -28.203 1 70.06 80 GLY A O 1
ATOM 664 N N . ASP A 1 81 ? -5.816 -7.355 -26.656 1 80.19 81 ASP A N 1
ATOM 665 C CA . ASP A 1 81 ? -6.555 -6.758 -25.547 1 80.19 81 ASP A CA 1
ATOM 666 C C . ASP A 1 81 ? -5.77 -5.613 -24.906 1 80.19 81 ASP A C 1
ATOM 668 O O . ASP A 1 81 ? -6.027 -5.234 -23.766 1 80.19 81 ASP A O 1
ATOM 672 N N . ALA A 1 82 ? -4.785 -5.102 -25.719 1 82.62 82 ALA A N 1
ATOM 673 C CA . ALA A 1 82 ? -3.963 -4.023 -25.188 1 82.62 82 ALA A CA 1
ATOM 674 C C . ALA A 1 82 ? -4.82 -2.826 -24.781 1 82.62 82 ALA A C 1
ATOM 676 O O . ALA A 1 82 ? -4.617 -2.24 -23.719 1 82.62 82 ALA A O 1
ATOM 677 N N . TRP A 1 83 ? -5.742 -2.594 -25.609 1 86.06 83 TRP A N 1
ATOM 678 C CA . TRP A 1 83 ? -6.613 -1.453 -25.328 1 86.06 83 TRP A CA 1
ATOM 679 C C . TRP A 1 83 ? -7.449 -1.694 -24.078 1 86.06 83 TRP A C 1
ATOM 681 O O . TRP A 1 83 ? -7.641 -0.785 -23.266 1 86.06 83 TRP A O 1
ATOM 691 N N . ILE A 1 84 ? -7.875 -2.904 -23.938 1 90.44 84 ILE A N 1
ATOM 692 C CA . ILE A 1 84 ? -8.688 -3.26 -22.781 1 90.44 84 ILE A CA 1
ATOM 693 C C . ILE A 1 84 ? -7.852 -3.156 -21.5 1 90.44 84 ILE A C 1
ATOM 695 O O . ILE A 1 84 ? -8.305 -2.611 -20.5 1 90.44 84 ILE A O 1
ATOM 699 N N . ILE A 1 85 ? -6.645 -3.566 -21.594 1 89.38 85 ILE A N 1
ATOM 700 C CA . ILE A 1 85 ? -5.73 -3.559 -20.453 1 89.38 85 ILE A CA 1
ATOM 701 C C . ILE A 1 85 ? -5.418 -2.119 -20.047 1 89.38 85 ILE A C 1
ATOM 703 O O . ILE A 1 85 ? -5.496 -1.764 -18.875 1 89.38 85 ILE A O 1
ATOM 707 N N . LEU A 1 86 ? -5.129 -1.319 -21.031 1 86.19 86 LEU A N 1
ATOM 708 C CA . LEU A 1 86 ? -4.805 0.079 -20.781 1 86.19 86 LEU A CA 1
ATOM 709 C C . LEU A 1 86 ? -6.027 0.834 -20.266 1 86.19 86 LEU A C 1
ATOM 711 O O . LEU A 1 86 ? -5.922 1.62 -19.312 1 86.19 86 LEU A O 1
ATOM 715 N N . ARG A 1 87 ? -7.105 0.601 -20.859 1 90.94 87 ARG A N 1
ATOM 716 C CA . ARG A 1 87 ? -8.352 1.23 -20.453 1 90.94 87 ARG A CA 1
ATOM 717 C C . ARG A 1 87 ? -8.688 0.895 -19 1 90.94 87 ARG A C 1
ATOM 719 O O . ARG A 1 87 ? -8.938 1.791 -18.203 1 90.94 87 ARG A O 1
ATOM 726 N N . ASN A 1 88 ? -8.68 -0.41 -18.688 1 94.31 88 ASN A N 1
ATOM 727 C CA . ASN A 1 88 ? -8.977 -0.838 -17.328 1 94.31 88 ASN A CA 1
ATOM 728 C C . ASN A 1 88 ? -8.008 -0.223 -16.312 1 94.31 88 ASN A C 1
ATOM 730 O O . ASN A 1 88 ? -8.422 0.289 -15.273 1 94.31 88 ASN A O 1
ATOM 734 N N . THR A 1 89 ? -6.734 -0.236 -16.703 1 92.25 89 THR A N 1
ATOM 735 C CA . THR A 1 89 ? -5.703 0.255 -15.805 1 92.25 89 THR A CA 1
ATOM 736 C C . THR A 1 89 ? -5.902 1.739 -15.508 1 92.25 89 THR A C 1
ATOM 738 O O . THR A 1 89 ? -5.961 2.145 -14.344 1 92.25 89 THR A O 1
ATOM 741 N N . VAL A 1 90 ? -6.113 2.504 -16.5 1 91.25 90 VAL A N 1
ATOM 742 C CA . VAL A 1 90 ? -6.164 3.955 -16.359 1 91.25 90 VAL A CA 1
ATOM 743 C C . VAL A 1 90 ? -7.5 4.367 -15.75 1 91.25 90 VAL A C 1
ATOM 745 O O . VAL A 1 90 ? -7.547 5.195 -14.836 1 91.25 90 VAL A O 1
ATOM 748 N N . LEU A 1 91 ? -8.586 3.789 -16.156 1 95.25 91 LEU A N 1
ATOM 749 C CA . LEU A 1 91 ? -9.906 4.199 -15.688 1 95.25 91 LEU A CA 1
ATOM 750 C C . LEU A 1 91 ? -10.102 3.811 -14.227 1 95.25 91 LEU A C 1
ATOM 752 O O . LEU A 1 91 ? -10.625 4.602 -13.438 1 95.25 91 LEU A O 1
ATOM 756 N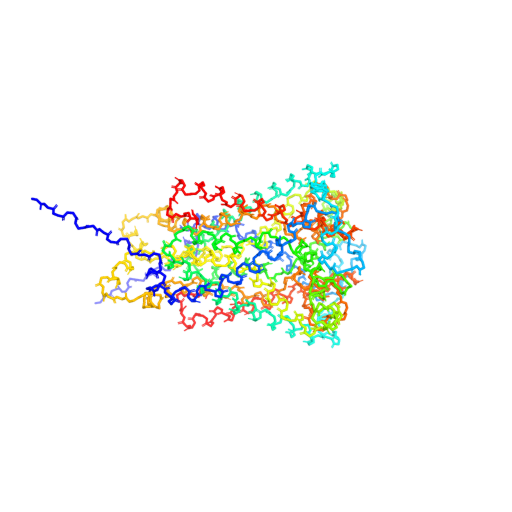 N . TYR A 1 92 ? -9.75 2.582 -13.891 1 96.69 92 TYR A N 1
ATOM 757 C CA . TYR A 1 92 ? -9.852 2.191 -12.492 1 96.69 92 TYR A CA 1
ATOM 758 C C . TYR A 1 92 ? -9 3.092 -11.609 1 96.69 92 TYR A C 1
ATOM 760 O O . TYR A 1 92 ? -9.469 3.592 -10.586 1 96.69 92 TYR A O 1
ATOM 768 N N . ASN A 1 93 ? -7.77 3.26 -12.039 1 93.75 93 ASN A N 1
ATOM 769 C CA . ASN A 1 93 ? -6.875 4.051 -11.203 1 93.75 93 ASN A CA 1
ATOM 770 C C . ASN A 1 93 ? -7.32 5.508 -11.125 1 93.75 93 ASN A C 1
ATOM 772 O O . ASN A 1 93 ? -7.145 6.164 -10.102 1 93.75 93 ASN A O 1
ATOM 776 N N . ALA A 1 94 ? -7.859 6.055 -12.203 1 94.19 94 ALA A N 1
ATOM 777 C CA . ALA A 1 94 ? -8.438 7.395 -12.148 1 94.19 94 ALA A CA 1
ATOM 778 C C . ALA A 1 94 ? -9.555 7.469 -11.109 1 94.19 94 ALA A C 1
ATOM 780 O O . ALA A 1 94 ? -9.609 8.406 -10.312 1 94.19 94 ALA A O 1
ATOM 781 N N . ALA A 1 95 ? -10.406 6.48 -11.117 1 96.38 95 ALA A N 1
ATOM 782 C CA . ALA A 1 95 ? -11.484 6.414 -10.141 1 96.38 95 ALA A CA 1
ATOM 783 C C . ALA A 1 95 ? -10.93 6.285 -8.727 1 96.38 95 ALA A C 1
ATOM 785 O O . ALA A 1 95 ? -11.406 6.957 -7.801 1 96.38 95 ALA A O 1
ATOM 786 N N . PHE A 1 96 ? -9.914 5.41 -8.602 1 96 96 PHE A N 1
ATOM 787 C CA . PHE A 1 96 ? -9.297 5.211 -7.297 1 96 96 PHE A CA 1
ATOM 788 C C . PHE A 1 96 ? -8.672 6.508 -6.789 1 96 96 PHE A C 1
ATOM 790 O O . PHE A 1 96 ? -8.758 6.82 -5.602 1 96 96 PHE A O 1
ATOM 797 N N . ILE A 1 97 ? -8.062 7.219 -7.664 1 93.19 97 ILE A N 1
ATOM 798 C CA . ILE A 1 97 ? -7.379 8.453 -7.285 1 93.19 97 ILE A CA 1
ATOM 799 C C . ILE A 1 97 ? -8.398 9.492 -6.824 1 93.19 97 ILE A C 1
ATOM 801 O O . ILE A 1 97 ? -8.266 10.07 -5.742 1 93.19 97 ILE A O 1
ATOM 805 N N . ILE A 1 98 ? -9.422 9.695 -7.547 1 94.69 98 ILE A N 1
ATOM 806 C CA . ILE A 1 98 ? -10.43 10.695 -7.23 1 94.69 98 ILE A CA 1
ATOM 807 C C . ILE A 1 98 ? -11.156 10.312 -5.941 1 94.69 98 ILE A C 1
ATOM 809 O O . ILE A 1 98 ? -11.219 11.102 -5 1 94.69 98 ILE A O 1
ATOM 813 N N . LEU A 1 99 ? -11.633 9.133 -5.848 1 94.81 99 LEU A N 1
ATOM 814 C CA . LEU A 1 99 ? -12.383 8.688 -4.68 1 94.81 99 LEU A CA 1
ATOM 815 C C . LEU A 1 99 ? -11.477 8.562 -3.463 1 94.81 99 LEU A C 1
ATOM 817 O O . LEU A 1 99 ? -11.906 8.781 -2.33 1 94.81 99 LEU A O 1
ATOM 821 N N . GLY A 1 100 ? -10.195 8.188 -3.75 1 93.19 100 GLY A N 1
ATOM 822 C CA . GLY A 1 100 ? -9.234 7.992 -2.684 1 93.19 100 GLY A CA 1
ATOM 823 C C . GLY A 1 100 ? -8.812 9.281 -2.008 1 93.19 100 GLY A C 1
ATOM 824 O O . GLY A 1 100 ? -8.211 9.258 -0.932 1 93.19 100 GLY A O 1
ATOM 825 N N . VAL A 1 101 ? -9.188 10.398 -2.627 1 91.94 101 VAL A N 1
ATOM 826 C CA . VAL A 1 101 ? -8.914 11.703 -2.035 1 91.94 101 VAL A CA 1
ATOM 827 C C . VAL A 1 101 ? -10.211 12.297 -1.489 1 91.94 101 VAL A C 1
ATOM 829 O O . VAL A 1 101 ? -10.297 12.648 -0.309 1 91.94 101 VAL A O 1
ATOM 832 N N . VAL A 1 102 ? -11.219 12.273 -2.232 1 93.5 102 VAL A N 1
ATOM 833 C CA . VAL A 1 102 ? -12.461 12.969 -1.92 1 93.5 102 VAL A CA 1
ATOM 834 C C . VAL A 1 102 ? -13.133 12.312 -0.714 1 93.5 102 VAL A C 1
ATOM 836 O O . VAL A 1 102 ? -13.484 12.992 0.255 1 93.5 102 VAL A O 1
ATOM 839 N N . LEU A 1 103 ? -13.234 11.031 -0.715 1 92.38 103 LEU A N 1
ATOM 840 C CA . LEU A 1 103 ? -13.977 10.336 0.331 1 92.38 103 LEU A CA 1
ATOM 841 C C . LEU A 1 103 ? -13.258 10.453 1.673 1 92.38 103 LEU A C 1
ATOM 843 O O . LEU A 1 103 ? -13.859 10.875 2.664 1 92.38 103 LEU A O 1
ATOM 847 N N . PRO A 1 104 ? -11.984 10.172 1.703 1 92.12 104 PRO A N 1
ATOM 848 C CA . PRO A 1 104 ? -11.305 10.266 2.998 1 92.12 104 PRO A CA 1
ATOM 849 C C . PRO A 1 104 ? -11.266 11.695 3.543 1 92.12 104 PRO A C 1
ATOM 851 O O . PRO A 1 104 ? -11.336 11.891 4.758 1 92.12 104 PRO A O 1
ATOM 854 N N . VAL A 1 105 ? -11.156 12.688 2.695 1 92.06 105 VAL A N 1
ATOM 855 C CA . VAL A 1 105 ? -11.164 14.078 3.146 1 92.06 105 VAL A CA 1
ATOM 856 C C . VAL A 1 105 ? -12.516 14.414 3.766 1 92.06 105 VAL A C 1
ATOM 858 O O . VAL A 1 105 ? -12.586 15 4.852 1 92.06 105 VAL A O 1
ATOM 861 N N . ILE A 1 106 ? -13.539 13.977 3.096 1 90.75 106 ILE A N 1
ATOM 862 C CA . ILE A 1 106 ? -14.891 14.219 3.6 1 90.75 106 ILE A CA 1
ATOM 863 C C . ILE A 1 106 ? -15.062 13.539 4.957 1 90.75 106 ILE A C 1
ATOM 865 O O . ILE A 1 106 ? -15.531 14.164 5.914 1 90.75 106 ILE A O 1
ATOM 869 N N . VAL A 1 107 ? -14.609 12.359 5.074 1 87.5 107 VAL A N 1
ATOM 870 C CA . VAL A 1 107 ? -14.766 11.609 6.312 1 87.5 107 VAL A CA 1
ATOM 871 C C . VAL A 1 107 ? -13.906 12.242 7.41 1 87.5 107 VAL A C 1
ATOM 873 O O . VAL A 1 107 ? -14.336 12.352 8.562 1 87.5 107 VAL A O 1
ATOM 876 N N . ALA A 1 108 ? -12.695 12.672 7.066 1 88.5 108 ALA A N 1
ATOM 877 C CA . ALA A 1 108 ? -11.812 13.312 8.039 1 88.5 108 ALA A CA 1
ATOM 878 C C . ALA A 1 108 ? -12.438 14.594 8.578 1 88.5 108 ALA A C 1
ATOM 880 O O . ALA A 1 108 ? -12.383 14.852 9.789 1 88.5 108 ALA A O 1
ATOM 881 N N . LEU A 1 109 ? -13 15.375 7.715 1 87.81 109 LEU A N 1
ATOM 882 C CA . LEU A 1 109 ? -13.648 16.625 8.117 1 87.81 109 LEU A CA 1
ATOM 883 C C . LEU A 1 109 ? -14.844 16.344 9.023 1 87.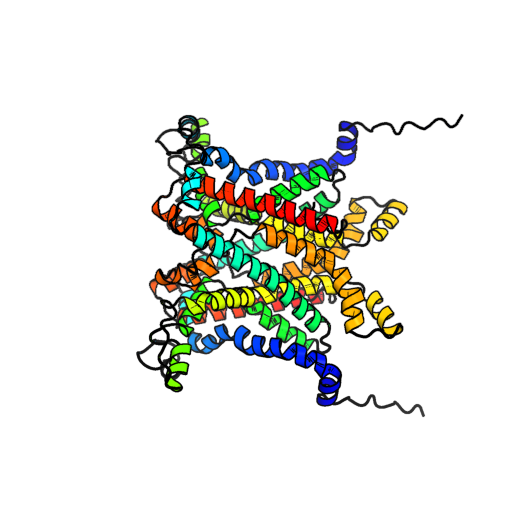81 109 LEU A C 1
ATOM 885 O O . LEU A 1 109 ? -15.047 17.031 10.023 1 87.81 109 LEU A O 1
ATOM 889 N N . MET A 1 110 ? -15.531 15.281 8.688 1 84.69 110 MET A N 1
ATOM 890 C CA . MET A 1 110 ? -16.703 14.906 9.484 1 84.69 110 MET A CA 1
ATOM 891 C C . MET A 1 110 ? -16.281 14.414 10.859 1 84.69 110 MET A C 1
ATOM 893 O O . MET A 1 110 ? -16.891 14.766 11.867 1 84.69 110 MET A O 1
ATOM 897 N N . LEU A 1 111 ? -15.273 13.664 10.883 1 82.62 111 LEU A N 1
ATOM 898 C CA . LEU A 1 111 ? -14.797 13.109 12.148 1 82.62 111 LEU A CA 1
ATOM 899 C C . LEU A 1 111 ? -14.211 14.195 13.039 1 82.62 111 LEU A C 1
ATOM 901 O O . LEU A 1 111 ? -14.367 14.156 14.258 1 82.62 111 LEU A O 1
ATOM 905 N N . ASN A 1 112 ? -13.547 15.117 12.352 1 81.5 112 ASN A N 1
ATOM 906 C CA . ASN A 1 112 ? -12.945 16.219 13.094 1 81.5 112 ASN A CA 1
ATOM 907 C C . ASN A 1 112 ? -14.008 17.078 13.781 1 81.5 112 ASN A C 1
ATOM 909 O O . ASN A 1 112 ? -13.734 17.719 14.797 1 81.5 112 ASN A O 1
ATOM 913 N N . GLU A 1 113 ? -15.18 17.078 13.273 1 78.69 113 GLU A N 1
ATOM 914 C CA . GLU A 1 113 ? -16.266 17.906 13.789 1 78.69 113 GLU A CA 1
ATOM 915 C C . GLU A 1 113 ? -17.078 17.172 14.836 1 78.69 113 GLU A C 1
ATOM 917 O O . GLU A 1 113 ? -17.906 17.766 15.523 1 78.69 113 GLU A O 1
ATOM 922 N N . LEU A 1 114 ? -16.781 15.883 14.93 1 75.06 114 LEU A N 1
ATOM 923 C CA . LEU A 1 114 ? -17.578 15.109 15.883 1 75.06 114 LEU A CA 1
ATOM 924 C C . LEU A 1 114 ? -17.25 15.516 17.312 1 75.06 114 LEU A C 1
ATOM 926 O O . LEU A 1 114 ? -16.078 15.578 17.688 1 75.06 114 LEU A O 1
ATOM 930 N N . ARG A 1 115 ? -18.219 15.867 18.016 1 65.06 115 ARG A N 1
ATOM 931 C CA . ARG A 1 115 ? -18.078 16.328 19.391 1 65.06 115 ARG A CA 1
ATOM 932 C C . ARG A 1 115 ? -17.812 15.148 20.328 1 65.06 115 ARG A C 1
ATOM 934 O O . ARG A 1 115 ? -17.047 15.273 21.281 1 65.06 115 ARG A O 1
ATOM 941 N N . ASN A 1 116 ? -18.609 14.047 19.969 1 64.5 116 ASN A N 1
ATOM 942 C CA . ASN A 1 116 ? -18.422 12.859 20.797 1 64.5 116 ASN A CA 1
ATOM 943 C C . ASN A 1 116 ? -17.156 12.094 20.406 1 64.5 116 ASN A C 1
ATOM 945 O O . ASN A 1 116 ? -17.125 11.398 19.391 1 64.5 116 ASN A O 1
ATOM 949 N N . LYS A 1 117 ? -16.172 12.219 21.203 1 70 117 LYS A N 1
ATOM 950 C CA . LYS A 1 117 ? -14.875 11.617 20.938 1 70 117 LYS A CA 1
ATOM 951 C C . LYS A 1 117 ? -14.969 10.094 20.922 1 70 117 LYS A C 1
ATOM 953 O O . LYS A 1 117 ? -14.227 9.422 20.203 1 70 117 LYS A O 1
ATOM 958 N N . GLY A 1 118 ? -15.969 9.602 21.75 1 68.25 118 GLY A N 1
ATOM 959 C CA . GLY A 1 118 ? -16.172 8.164 21.766 1 68.25 118 GLY A CA 1
ATOM 960 C C . GLY A 1 118 ? -16.672 7.617 20.438 1 68.25 118 GLY A C 1
ATOM 961 O O . GLY A 1 118 ? -16.172 6.617 19.938 1 68.25 118 GLY A O 1
ATOM 962 N N . MET A 1 119 ? -17.641 8.312 19.922 1 70.5 119 MET A N 1
ATOM 963 C CA . MET A 1 119 ? -18.188 7.898 18.625 1 70.5 119 MET A CA 1
ATOM 964 C C . MET A 1 119 ? -17.172 8.055 17.516 1 70.5 119 MET A C 1
ATOM 966 O O . MET A 1 119 ? -17.094 7.219 16.609 1 70.5 119 MET A O 1
ATOM 970 N N . ALA A 1 120 ? -16.375 9.109 17.594 1 72.06 120 ALA A N 1
ATOM 971 C CA . ALA A 1 120 ? -15.328 9.312 16.609 1 72.06 120 ALA A CA 1
ATOM 972 C C . ALA A 1 120 ? -14.336 8.156 16.609 1 72.06 120 ALA A C 1
ATOM 974 O O . ALA A 1 120 ? -13.922 7.684 15.547 1 72.06 120 ALA A O 1
ATOM 975 N N . LYS A 1 121 ? -14.172 7.664 17.766 1 69.56 121 LYS A N 1
ATOM 976 C CA . LYS A 1 121 ? -13.234 6.555 17.906 1 69.56 121 LYS A CA 1
ATOM 977 C C . LYS A 1 121 ? -13.805 5.273 17.297 1 69.56 121 LYS A C 1
ATOM 979 O O . LYS A 1 121 ? -13.07 4.504 16.672 1 69.56 121 LYS A O 1
ATOM 984 N N . ILE A 1 122 ? -15.016 5.121 17.531 1 69.19 122 ILE A N 1
ATOM 985 C CA . ILE A 1 122 ? -15.672 3.928 17 1 69.19 122 ILE A CA 1
ATOM 986 C C . ILE A 1 122 ? -15.664 3.973 15.469 1 69.19 122 ILE A C 1
ATOM 988 O O . ILE A 1 122 ? -15.336 2.98 14.812 1 69.19 122 ILE A O 1
ATOM 992 N N . TYR A 1 123 ? -15.961 5.145 14.938 1 70.69 123 TYR A N 1
ATOM 993 C CA . TYR A 1 123 ? -15.977 5.297 13.492 1 70.69 123 TYR A CA 1
ATOM 994 C C . TYR A 1 123 ? -14.578 5.102 12.906 1 70.69 123 TYR A C 1
ATOM 996 O O . TYR A 1 123 ? -14.406 4.406 11.906 1 70.69 123 TYR A O 1
ATOM 1004 N N . GLN A 1 124 ? -13.641 5.648 13.57 1 70.56 124 GLN A N 1
ATOM 1005 C CA . GLN A 1 124 ? -12.258 5.559 13.109 1 70.56 124 GLN A CA 1
ATOM 1006 C C . GLN A 1 124 ? -11.75 4.121 13.164 1 70.56 124 GLN A C 1
ATOM 1008 O O . GLN A 1 124 ? -11.141 3.639 12.203 1 70.56 124 GLN A O 1
ATOM 1013 N N . SER A 1 125 ? -12.125 3.473 14.234 1 67.19 125 SER A N 1
ATOM 1014 C CA . SER A 1 125 ? -11.648 2.104 14.398 1 67.19 125 SER A CA 1
ATOM 1015 C C . SER A 1 125 ? -12.273 1.169 13.367 1 67.19 125 SER A C 1
ATOM 1017 O O . SER A 1 125 ? -11.594 0.295 12.82 1 67.19 125 SER A O 1
ATOM 1019 N N . SER A 1 126 ? -13.461 1.407 13.156 1 70.88 126 SER A N 1
ATOM 1020 C CA . SER A 1 126 ? -14.18 0.555 12.219 1 70.88 126 SER A CA 1
ATOM 1021 C C . SER A 1 126 ? -13.68 0.755 10.789 1 70.88 126 SER A C 1
ATOM 1023 O O . SER A 1 126 ? -13.609 -0.198 10.016 1 70.88 126 SER A O 1
ATOM 1025 N N . MET A 1 127 ? -13.32 1.927 10.523 1 74.25 127 MET A N 1
ATOM 1026 C CA . MET A 1 127 ? -12.914 2.232 9.156 1 74.25 127 MET A CA 1
ATOM 1027 C C . MET A 1 127 ? -11.484 1.775 8.898 1 74.25 127 MET A C 1
ATOM 1029 O O . MET A 1 127 ? -11.094 1.548 7.754 1 74.25 127 MET A O 1
ATOM 1033 N N . PHE A 1 128 ? -10.828 1.529 9.992 1 74.75 128 PHE A N 1
ATOM 1034 C CA . PHE A 1 128 ? -9.422 1.169 9.852 1 74.75 128 PHE A CA 1
ATOM 1035 C C . PHE A 1 128 ? -9.258 -0.342 9.734 1 74.75 128 PHE A C 1
ATOM 1037 O O . PHE A 1 128 ? -8.25 -0.824 9.211 1 74.75 128 PHE A O 1
ATOM 1044 N N . LEU A 1 129 ? -10.281 -1.033 10.07 1 75.31 129 LEU A N 1
ATOM 1045 C CA . LEU A 1 129 ? -10.156 -2.479 10.211 1 75.31 129 LEU A CA 1
ATOM 1046 C C . LEU A 1 129 ? -9.859 -3.137 8.867 1 75.31 129 LEU A C 1
ATOM 1048 O O . LEU A 1 129 ? -8.984 -4.004 8.781 1 75.31 129 LEU A O 1
ATOM 1052 N N . PRO A 1 130 ? -10.555 -2.744 7.805 1 80.88 130 PRO A N 1
ATOM 1053 C CA . PRO A 1 130 ? -10.32 -3.389 6.512 1 80.88 130 PRO A CA 1
ATOM 1054 C C . PRO A 1 130 ? -8.883 -3.223 6.023 1 80.88 130 PRO A C 1
ATOM 1056 O O . PRO A 1 130 ? -8.367 -4.086 5.305 1 80.88 130 PRO A O 1
ATOM 1059 N N . TYR A 1 131 ? -8.289 -2.178 6.422 1 81.75 131 TYR A N 1
ATOM 1060 C CA . TYR A 1 131 ? -6.945 -1.865 5.953 1 81.75 131 TYR A CA 1
ATOM 1061 C C . TYR A 1 131 ? -5.949 -2.926 6.406 1 81.75 131 TYR A C 1
ATOM 1063 O O . TYR A 1 131 ? -4.965 -3.195 5.719 1 81.75 131 TYR A O 1
ATOM 1071 N N . PHE A 1 132 ? -6.293 -3.59 7.48 1 76.94 132 PHE A N 1
ATOM 1072 C CA . PHE A 1 132 ? -5.344 -4.527 8.07 1 76.94 132 PHE A CA 1
ATOM 1073 C C . PHE A 1 132 ? -5.582 -5.938 7.551 1 76.94 132 PHE A C 1
ATOM 1075 O O . PHE A 1 132 ? -4.801 -6.848 7.828 1 76.94 132 PHE A O 1
ATOM 1082 N N . LEU A 1 133 ? -6.582 -6.082 6.785 1 80.94 133 LEU A N 1
ATOM 1083 C CA . LEU A 1 133 ? -6.863 -7.383 6.188 1 80.94 133 LEU A CA 1
ATOM 1084 C C . LEU A 1 133 ? -6.074 -7.574 4.898 1 80.94 133 LEU A C 1
ATOM 1086 O O . LEU A 1 133 ? -5.969 -6.648 4.09 1 80.94 133 LEU A O 1
ATOM 1090 N N . SER A 1 134 ? -5.465 -8.719 4.789 1 83.5 134 SER A N 1
ATOM 1091 C CA . SER A 1 134 ? -4.793 -9 3.525 1 83.5 134 SER A CA 1
ATOM 1092 C C . SER A 1 134 ? -5.797 -9.219 2.398 1 83.5 134 SER A C 1
ATOM 1094 O O . SER A 1 134 ? -6.949 -9.578 2.648 1 83.5 134 SER A O 1
ATOM 1096 N N . TRP A 1 135 ? -5.391 -8.992 1.214 1 86.31 135 TRP A N 1
ATOM 1097 C CA . TRP A 1 135 ? -6.262 -9.234 0.071 1 86.31 135 TRP A CA 1
ATOM 1098 C C . TRP A 1 135 ? -6.59 -10.719 -0.057 1 86.31 135 TRP A C 1
ATOM 1100 O O . TRP A 1 135 ? -7.668 -11.086 -0.536 1 86.31 135 TRP A O 1
ATOM 1110 N N . VAL A 1 136 ? -5.695 -11.594 0.372 1 82.5 136 VAL A N 1
ATOM 1111 C CA . VAL A 1 136 ? -5.965 -13.023 0.341 1 82.5 136 VAL A CA 1
ATOM 1112 C C . VAL A 1 136 ? -7.191 -13.336 1.196 1 82.5 136 VAL A C 1
ATOM 1114 O O . VAL A 1 136 ? -8.133 -13.977 0.729 1 82.5 136 VAL A O 1
ATOM 1117 N N . VAL A 1 137 ? -7.168 -12.852 2.385 1 80.06 137 VAL A N 1
ATOM 1118 C CA . VAL A 1 137 ? -8.258 -13.086 3.324 1 80.06 137 VAL A CA 1
ATOM 1119 C C . VAL A 1 137 ? -9.539 -12.43 2.812 1 80.06 137 VAL A C 1
ATOM 1121 O O . VAL A 1 137 ? -10.602 -13.055 2.801 1 80.06 137 VAL A O 1
ATOM 1124 N N . VAL A 1 138 ? -9.445 -11.211 2.332 1 85.94 138 VAL A N 1
ATOM 1125 C CA . VAL A 1 138 ? -10.594 -10.469 1.826 1 85.94 138 VAL A CA 1
ATOM 1126 C C . VAL A 1 138 ? -11.203 -11.203 0.634 1 85.94 138 VAL A C 1
ATOM 1128 O O . VAL A 1 138 ? -12.422 -11.297 0.511 1 85.94 138 VAL A O 1
ATOM 1131 N N . SER A 1 139 ? -10.375 -11.742 -0.227 1 88.06 139 SER A N 1
ATOM 1132 C CA . SER A 1 139 ? -10.852 -12.414 -1.433 1 88.06 139 SER A CA 1
ATOM 1133 C C . SER A 1 139 ? -11.672 -13.648 -1.09 1 88.06 139 SER A C 1
ATOM 1135 O O . SER A 1 139 ? -12.688 -13.922 -1.731 1 88.06 139 SER A O 1
ATOM 1137 N N . TYR A 1 140 ? -11.273 -14.367 -0.1 1 82.88 140 TYR A N 1
ATOM 1138 C CA . TYR A 1 140 ? -12 -15.57 0.268 1 82.88 140 TYR A CA 1
ATOM 1139 C C . TYR A 1 140 ? -13.281 -15.234 1.013 1 82.88 140 TYR A C 1
ATOM 1141 O O . TYR A 1 140 ? -14.289 -15.938 0.885 1 82.88 140 TYR A O 1
ATOM 1149 N N . CYS A 1 141 ? -13.227 -14.18 1.747 1 82 141 CYS A N 1
ATOM 1150 C CA . CYS A 1 141 ? -14.461 -13.711 2.373 1 82 141 CYS A CA 1
ATOM 1151 C C . CYS A 1 141 ? -15.469 -13.273 1.322 1 82 141 CYS A C 1
ATOM 1153 O O . CYS A 1 141 ? -16.656 -13.633 1.406 1 82 141 CYS A O 1
ATOM 1155 N N . VAL A 1 142 ? -15 -12.5 0.374 1 86.62 142 VAL A N 1
ATOM 1156 C CA . VAL A 1 142 ? -15.883 -12.047 -0.698 1 86.62 142 VAL A CA 1
ATOM 1157 C C . VAL A 1 142 ? -16.406 -13.25 -1.482 1 86.62 142 VAL A C 1
ATOM 1159 O O . VAL A 1 142 ? -17.562 -13.273 -1.906 1 86.62 142 VAL A O 1
ATOM 1162 N N . PHE A 1 143 ? -15.57 -14.234 -1.675 1 87.06 143 PHE A N 1
ATOM 1163 C CA . PHE A 1 143 ? -15.984 -15.453 -2.365 1 87.06 143 PHE A CA 1
ATOM 1164 C C . PHE A 1 143 ? -17.141 -16.125 -1.631 1 87.06 143 PHE A C 1
ATOM 1166 O O . PHE A 1 143 ? -18.047 -16.688 -2.26 1 87.06 143 PHE A O 1
ATOM 1173 N N . ALA A 1 144 ? -17.109 -16.094 -0.354 1 80.31 144 ALA A N 1
ATOM 1174 C CA . ALA A 1 144 ? -18.188 -16.672 0.437 1 80.31 144 ALA A CA 1
ATOM 1175 C C . ALA A 1 144 ? -19.516 -15.961 0.146 1 80.31 144 ALA A C 1
ATOM 1177 O O . ALA A 1 144 ? -20.578 -16.594 0.153 1 80.31 144 ALA A O 1
ATOM 1178 N N . PHE A 1 145 ? -19.406 -14.688 -0.154 1 84.62 145 PHE A N 1
ATOM 1179 C CA . PHE A 1 145 ? -20.609 -13.914 -0.459 1 84.62 145 PHE A CA 1
ATOM 1180 C C . PHE A 1 145 ? -21.031 -14.133 -1.905 1 84.62 145 PHE A C 1
ATOM 1182 O O . PHE A 1 145 ? -22.234 -14.219 -2.197 1 84.62 145 PHE A O 1
ATOM 1189 N N . LEU A 1 146 ? -20.062 -14.359 -2.791 1 89.88 146 LEU A N 1
ATOM 1190 C CA . LEU A 1 146 ? -20.359 -14.297 -4.215 1 89.88 146 LEU A CA 1
ATOM 1191 C C . LEU A 1 146 ? -20.375 -15.695 -4.828 1 89.88 146 LEU A C 1
ATOM 1193 O O . LEU A 1 146 ? -20.625 -15.852 -6.023 1 89.88 146 LEU A O 1
ATOM 1197 N N . ASN A 1 147 ? -20.109 -16.656 -4.047 1 87.31 147 ASN A N 1
ATOM 1198 C CA . ASN A 1 147 ? -20.141 -18 -4.578 1 87.31 147 ASN A CA 1
ATOM 1199 C C . ASN A 1 147 ? -21.453 -18.266 -5.336 1 87.31 147 ASN A C 1
ATOM 1201 O O . ASN A 1 147 ? -22.531 -18.016 -4.816 1 87.31 147 ASN A O 1
ATOM 1205 N N . PRO A 1 148 ? -21.312 -18.703 -6.562 1 86.81 148 PRO A N 1
ATOM 1206 C CA . PRO A 1 148 ? -22.531 -18.875 -7.375 1 86.81 148 PRO A CA 1
ATOM 1207 C C . PRO A 1 148 ? -23.453 -19.969 -6.84 1 86.81 148 PRO A C 1
ATOM 1209 O O . PRO A 1 148 ? -24.672 -19.891 -7.02 1 86.81 148 PRO A O 1
ATOM 1212 N N . GLU A 1 149 ? -22.953 -20.922 -6.273 1 83 149 GLU A N 1
ATOM 1213 C CA . GLU A 1 149 ? -23.75 -22.047 -5.828 1 83 149 GLU A CA 1
ATOM 1214 C C . GLU A 1 149 ? -24.312 -21.812 -4.43 1 83 149 GLU A C 1
ATOM 1216 O O . GLU A 1 149 ? -25.516 -22 -4.199 1 83 149 GLU A O 1
ATOM 1221 N N . ASN A 1 150 ? -23.516 -21.328 -3.461 1 78.06 150 ASN A N 1
ATOM 1222 C CA . ASN A 1 150 ? -23.938 -21.266 -2.062 1 78.06 150 ASN A CA 1
ATOM 1223 C C . ASN A 1 150 ? -23.594 -19.938 -1.424 1 78.06 150 ASN A C 1
ATOM 1225 O O . ASN A 1 150 ? -23.5 -19.828 -0.2 1 78.06 150 ASN A O 1
ATOM 1229 N N . GLY A 1 151 ? -23.469 -18.938 -2.221 1 83.44 151 GLY A N 1
ATOM 1230 C CA . GLY A 1 151 ? -23.078 -17.641 -1.686 1 83.44 151 GLY A CA 1
ATOM 1231 C C . GLY A 1 151 ? -24.219 -16.922 -1.004 1 83.44 151 GLY A C 1
ATOM 1232 O O . GLY A 1 151 ? -25.391 -17.188 -1.274 1 83.44 151 GLY A O 1
ATOM 1233 N N . TYR A 1 152 ? -23.859 -16.062 -0.138 1 79.69 152 TYR A N 1
ATOM 1234 C CA . TYR A 1 152 ? -24.844 -15.289 0.632 1 79.69 152 TYR A CA 1
ATOM 1235 C C . TYR A 1 152 ? -25.734 -14.477 -0.285 1 79.69 152 TYR A C 1
ATOM 1237 O O . TYR A 1 152 ? -26.969 -14.492 -0.137 1 79.69 152 TYR A O 1
ATOM 1245 N N . PHE A 1 153 ? -25.25 -13.781 -1.233 1 86.69 153 PHE A N 1
ATOM 1246 C CA . PHE A 1 153 ? -26.016 -12.867 -2.066 1 86.69 153 PHE A CA 1
ATOM 1247 C C . PHE A 1 153 ? -27.016 -13.625 -2.938 1 86.69 153 PHE A C 1
ATOM 1249 O O . PHE A 1 153 ? -28.172 -13.227 -3.051 1 86.69 153 PHE A O 1
ATOM 1256 N N . ASN A 1 154 ? -26.484 -14.688 -3.504 1 88.31 154 ASN A N 1
ATOM 1257 C CA . ASN A 1 154 ? -27.422 -15.477 -4.305 1 88.31 154 ASN A CA 1
ATOM 1258 C C . ASN A 1 154 ? -28.5 -16.109 -3.439 1 88.31 154 ASN A C 1
ATOM 1260 O O . ASN A 1 154 ? -29.641 -16.266 -3.881 1 88.31 154 ASN A O 1
ATOM 1264 N N . SER A 1 155 ? -28.203 -16.469 -2.215 1 83.62 155 SER A N 1
ATOM 1265 C CA . SER A 1 155 ? -29.203 -16.984 -1.292 1 83.62 155 SER A CA 1
ATOM 1266 C C . SER A 1 155 ? -30.297 -15.961 -1.007 1 83.62 155 SER A C 1
ATOM 1268 O O . SER A 1 155 ? -31.469 -16.297 -0.939 1 83.62 155 SER A O 1
ATOM 1270 N N . VAL A 1 156 ? -29.875 -14.734 -0.826 1 84.5 156 VAL A N 1
ATOM 1271 C CA . VAL A 1 156 ? -30.828 -13.656 -0.578 1 84.5 156 VAL A CA 1
ATOM 1272 C C . VAL A 1 156 ? -31.688 -13.43 -1.814 1 84.5 156 VAL A C 1
ATOM 1274 O O . VAL A 1 156 ? -32.906 -13.273 -1.705 1 84.5 156 VAL A O 1
ATOM 1277 N N . LEU A 1 157 ? -31.062 -13.414 -2.941 1 88 157 LEU A N 1
ATOM 1278 C CA . LEU A 1 157 ? -31.812 -13.242 -4.184 1 88 157 LEU A CA 1
ATOM 1279 C C . LEU A 1 157 ? -32.844 -14.352 -4.355 1 88 157 LEU A C 1
ATOM 1281 O O . LEU A 1 157 ? -34 -14.078 -4.723 1 88 157 LEU A O 1
ATOM 1285 N N . GLU A 1 158 ? -32.438 -15.578 -4.098 1 87 158 GLU A N 1
ATOM 1286 C CA . GLU A 1 158 ? -33.344 -16.734 -4.219 1 87 158 GLU A CA 1
ATOM 1287 C C . GLU A 1 158 ? -34.531 -16.609 -3.262 1 87 158 GLU A C 1
ATOM 1289 O O . GLU A 1 158 ? -35.625 -17.031 -3.59 1 87 158 GLU A O 1
ATOM 1294 N N . HIS A 1 159 ? -34.188 -16.078 -2.086 1 85.31 159 HIS A N 1
ATOM 1295 C CA . HIS A 1 159 ? -35.281 -15.883 -1.111 1 85.31 159 HIS A CA 1
ATOM 1296 C C . HIS A 1 159 ? -36.344 -14.953 -1.66 1 85.31 159 HIS A C 1
ATOM 1298 O O . HIS A 1 159 ? -37.531 -15.07 -1.299 1 85.31 159 HIS A O 1
ATOM 1304 N N . PHE A 1 160 ? -35.969 -14.047 -2.527 1 90.81 160 PHE A N 1
ATOM 1305 C CA . PHE A 1 160 ? -36.906 -13.102 -3.115 1 90.81 160 PHE A CA 1
ATOM 1306 C C . PHE A 1 160 ? -37.375 -13.586 -4.484 1 90.81 160 PHE A C 1
ATOM 1308 O O . PHE A 1 160 ? -38.031 -12.852 -5.215 1 90.81 160 PHE A O 1
ATOM 1315 N N . GLY A 1 161 ? -37 -14.758 -4.887 1 88.94 161 GLY A N 1
ATOM 1316 C CA . GLY A 1 161 ? -37.438 -15.375 -6.121 1 88.94 161 GLY A CA 1
ATOM 1317 C C . GLY A 1 161 ? -36.656 -14.945 -7.336 1 88.94 161 GLY A C 1
ATOM 1318 O O . GLY A 1 161 ? -37.094 -15.094 -8.469 1 88.94 161 GLY A O 1
ATOM 1319 N N . VAL A 1 162 ? -35.594 -14.32 -7.137 1 91.12 162 VAL A N 1
ATOM 1320 C CA . VAL A 1 162 ? -34.719 -13.883 -8.227 1 91.12 162 VAL A CA 1
ATOM 1321 C C . VAL A 1 162 ? -33.625 -14.922 -8.477 1 91.12 162 VAL A C 1
ATOM 1323 O O . VAL A 1 162 ? -33.094 -15.508 -7.539 1 91.12 162 VAL A O 1
ATOM 1326 N N . ASP A 1 163 ? -33.375 -15.219 -9.766 1 91.06 163 ASP A N 1
ATOM 1327 C CA . ASP A 1 163 ? -32.344 -16.188 -10.117 1 91.06 163 ASP A CA 1
ATOM 1328 C C . ASP A 1 163 ? -30.969 -15.719 -9.672 1 91.06 163 ASP A C 1
ATOM 1330 O O . ASP A 1 163 ? -30.672 -14.523 -9.719 1 91.06 163 ASP A O 1
ATOM 1334 N N . GLY A 1 164 ? -30.172 -16.688 -9.227 1 90.12 164 GLY A N 1
ATOM 1335 C CA . GLY A 1 164 ? -28.812 -16.391 -8.812 1 90.12 164 GLY A CA 1
ATOM 1336 C C . GLY A 1 164 ? -27.953 -15.836 -9.938 1 90.12 164 GLY A C 1
ATOM 1337 O O . GLY A 1 164 ? -28.281 -16 -11.109 1 90.12 164 GLY A O 1
ATOM 1338 N N . ILE A 1 165 ? -27.047 -15.125 -9.562 1 92.25 165 ILE A N 1
ATOM 1339 C CA . ILE A 1 165 ? -26.094 -14.539 -10.5 1 92.25 165 ILE A CA 1
ATOM 1340 C C . ILE A 1 165 ? -24.781 -15.32 -10.461 1 92.25 165 ILE A C 1
ATOM 1342 O O . ILE A 1 165 ? -24.312 -15.711 -9.391 1 92.25 165 ILE A O 1
ATOM 1346 N N . SER A 1 166 ? -24.234 -15.688 -11.656 1 94.19 166 SER A N 1
ATOM 1347 C CA . SER A 1 166 ? -22.891 -16.25 -11.734 1 94.19 166 SER A CA 1
ATOM 1348 C C . SER A 1 166 ? -21.828 -15.164 -11.625 1 94.19 166 SER A C 1
ATOM 1350 O O . SER A 1 166 ? -21.188 -14.812 -12.617 1 94.19 166 SER A O 1
ATOM 1352 N N . TRP A 1 167 ? -21.5 -14.781 -10.469 1 94.31 167 TRP A N 1
ATOM 1353 C CA . TRP A 1 167 ? -20.719 -13.594 -10.164 1 94.31 167 TRP A CA 1
ATOM 1354 C C . TRP A 1 167 ? -19.328 -13.688 -10.789 1 94.31 167 TRP A C 1
ATOM 1356 O O . TRP A 1 167 ? -18.734 -12.664 -11.141 1 94.31 167 TRP A O 1
ATOM 1366 N N . TYR A 1 168 ? -18.812 -14.852 -10.945 1 95.44 168 TYR A N 1
ATOM 1367 C CA . TYR A 1 168 ? -17.438 -14.977 -11.414 1 95.44 168 TYR A CA 1
ATOM 1368 C C . TYR A 1 168 ? -17.391 -15.312 -12.898 1 95.44 168 TYR A C 1
ATOM 1370 O O . TYR A 1 168 ? -16.312 -15.57 -13.453 1 95.44 168 TYR A O 1
ATOM 1378 N N . THR A 1 169 ? -18.531 -15.289 -13.484 1 94.88 169 THR A N 1
ATOM 1379 C CA . THR A 1 169 ? -18.609 -15.438 -14.93 1 94.88 169 THR A CA 1
ATOM 1380 C C . THR A 1 169 ? -19.281 -14.219 -15.562 1 94.88 169 THR A C 1
ATOM 1382 O O . THR A 1 169 ? -19.016 -13.891 -16.719 1 94.88 169 THR A O 1
ATOM 1385 N N . GLU A 1 170 ? -20.094 -13.57 -14.812 1 94.94 170 GLU A N 1
ATOM 1386 C CA . GLU A 1 170 ? -20.766 -12.352 -15.273 1 94.94 170 GLU A CA 1
ATOM 1387 C C . GLU A 1 170 ? -19.938 -11.117 -14.93 1 94.94 170 GLU A C 1
ATOM 1389 O O . GLU A 1 170 ? -19.766 -10.789 -13.75 1 94.94 170 GLU A O 1
ATOM 1394 N N . LYS A 1 171 ? -19.547 -10.344 -15.969 1 95.25 171 LYS A N 1
ATOM 1395 C CA . LYS A 1 171 ? -18.547 -9.297 -15.766 1 95.25 171 LYS A CA 1
ATOM 1396 C C . LYS A 1 171 ? -19.203 -7.961 -15.43 1 95.25 171 LYS A C 1
ATOM 1398 O O . LYS A 1 171 ? -18.547 -7.051 -14.93 1 95.25 171 LYS A O 1
ATOM 1403 N N . SER A 1 172 ? -20.484 -7.734 -15.516 1 94.69 172 SER A N 1
ATOM 1404 C CA . SER A 1 172 ? -21.141 -6.43 -15.5 1 94.69 172 SER A CA 1
ATOM 1405 C C . SER A 1 172 ? -20.984 -5.758 -14.141 1 94.69 172 SER A C 1
ATOM 1407 O O . SER A 1 172 ? -20.828 -4.539 -14.062 1 94.69 172 SER A O 1
ATOM 1409 N N . MET A 1 173 ? -20.984 -6.488 -13.078 1 94.81 173 MET A N 1
ATOM 1410 C CA . MET A 1 173 ? -21 -5.895 -11.75 1 94.81 173 MET A CA 1
ATOM 1411 C C . MET A 1 173 ? -19.578 -5.719 -11.203 1 94.81 173 MET A C 1
ATOM 1413 O O . MET A 1 173 ? -19.375 -5.023 -10.211 1 94.81 173 MET A O 1
ATOM 1417 N N . TRP A 1 174 ? -18.594 -6.27 -11.805 1 97.25 174 TRP A N 1
ATOM 1418 C CA . TRP A 1 174 ? -17.266 -6.371 -11.234 1 97.25 174 TRP A CA 1
ATOM 1419 C C . TRP A 1 174 ? -16.578 -5.004 -11.195 1 97.25 174 TRP A C 1
ATOM 1421 O O . TRP A 1 174 ? -15.867 -4.688 -10.242 1 97.25 174 TRP A O 1
ATOM 1431 N N . PRO A 1 175 ? -16.844 -4.09 -12.211 1 97.56 175 PRO A N 1
ATOM 1432 C CA . PRO A 1 175 ? -16.25 -2.762 -12.055 1 97.56 175 PRO A CA 1
ATOM 1433 C C . PRO A 1 175 ? -16.703 -2.062 -10.773 1 97.56 175 PRO A C 1
ATOM 1435 O O . PRO A 1 175 ? -15.898 -1.415 -10.102 1 97.56 175 PRO A O 1
ATOM 1438 N N . PHE A 1 176 ? -17.891 -2.262 -10.398 1 96.06 176 PHE A N 1
ATOM 1439 C CA . PHE A 1 176 ? -18.422 -1.662 -9.172 1 96.06 176 PHE A CA 1
ATOM 1440 C C . PHE A 1 176 ? -17.828 -2.352 -7.941 1 96.06 176 PHE A C 1
ATOM 1442 O O . PHE A 1 176 ? -17.453 -1.691 -6.973 1 96.06 176 PHE A O 1
ATOM 1449 N N . ILE A 1 177 ? -17.766 -3.66 -8.008 1 95.81 177 ILE A N 1
ATOM 1450 C CA . ILE A 1 177 ? -17.234 -4.426 -6.891 1 95.81 177 ILE A CA 1
ATOM 1451 C C . ILE A 1 177 ? -15.781 -4.031 -6.641 1 95.81 177 ILE A C 1
ATOM 1453 O O . ILE A 1 177 ? -15.383 -3.795 -5.5 1 95.81 177 ILE A O 1
ATOM 1457 N N . ILE A 1 178 ? -15 -3.896 -7.742 1 97.25 178 ILE A N 1
ATOM 1458 C CA . ILE A 1 178 ? -13.578 -3.564 -7.652 1 97.25 178 ILE A CA 1
ATOM 1459 C C . ILE A 1 178 ? -13.406 -2.176 -7.043 1 97.25 178 ILE A C 1
ATOM 1461 O O . ILE A 1 178 ? -12.617 -1.989 -6.117 1 97.25 178 ILE A O 1
ATOM 1465 N N . ILE A 1 179 ? -14.18 -1.211 -7.504 1 96.62 179 ILE A N 1
ATOM 1466 C CA . ILE A 1 179 ? -14.07 0.155 -7.004 1 96.62 179 ILE A CA 1
ATOM 1467 C C . ILE A 1 179 ? -14.5 0.205 -5.543 1 96.62 179 ILE A C 1
ATOM 1469 O O . ILE A 1 179 ? -13.82 0.806 -4.707 1 96.62 179 ILE A O 1
ATOM 1473 N N . PHE A 1 180 ? -15.555 -0.457 -5.234 1 93.94 180 PHE A N 1
ATOM 1474 C CA . PHE A 1 180 ? -16.078 -0.47 -3.871 1 93.94 180 PHE A CA 1
ATOM 1475 C C . PHE A 1 180 ? -15.07 -1.088 -2.91 1 93.94 180 PHE A C 1
ATOM 1477 O O . PHE A 1 180 ? -14.805 -0.535 -1.842 1 93.94 180 PHE A O 1
ATOM 1484 N N . MET A 1 181 ? -14.531 -2.254 -3.293 1 92.56 181 MET A N 1
ATOM 1485 C CA . MET A 1 181 ? -13.617 -2.971 -2.412 1 92.56 181 MET A CA 1
ATOM 1486 C C . MET A 1 181 ? -12.32 -2.188 -2.221 1 92.56 181 MET A C 1
ATOM 1488 O O . MET A 1 181 ? -11.734 -2.205 -1.136 1 92.56 181 MET A O 1
ATOM 1492 N N . SER A 1 182 ? -11.859 -1.568 -3.268 1 94 182 SER A N 1
ATOM 1493 C CA . SER A 1 182 ? -10.68 -0.716 -3.162 1 94 182 SER A CA 1
ATOM 1494 C C . SER A 1 182 ? -10.883 0.384 -2.125 1 94 182 SER A C 1
ATOM 1496 O O . SER A 1 182 ? -10.047 0.568 -1.235 1 94 182 SER A O 1
ATOM 1498 N N . GLN A 1 183 ? -12 1.086 -2.207 1 92.19 183 GLN A N 1
ATOM 1499 C CA . GLN A 1 183 ? -12.289 2.178 -1.282 1 92.19 183 GLN A CA 1
ATOM 1500 C C . GLN A 1 183 ? -12.578 1.652 0.121 1 92.19 183 GLN A C 1
ATOM 1502 O O . GLN A 1 183 ? -12.188 2.27 1.113 1 92.19 183 GLN A O 1
ATOM 1507 N N . TRP A 1 184 ? -13.242 0.538 0.132 1 87.56 184 TRP A N 1
ATOM 1508 C CA . TRP A 1 184 ? -13.547 -0.091 1.413 1 87.56 184 TRP A CA 1
ATOM 1509 C C . TRP A 1 184 ? -12.273 -0.384 2.193 1 87.56 184 TRP A C 1
ATOM 1511 O O . TRP A 1 184 ? -12.18 -0.083 3.385 1 87.56 184 TRP A O 1
ATOM 1521 N N . LYS A 1 185 ? -11.344 -0.893 1.565 1 87.62 185 LYS A N 1
ATOM 1522 C CA . LYS A 1 185 ? -10.109 -1.295 2.23 1 87.62 185 LYS A CA 1
ATOM 1523 C C . LYS A 1 185 ? -9.219 -0.087 2.518 1 87.62 185 LYS A C 1
ATOM 1525 O O . LYS A 1 185 ? -8.484 -0.072 3.506 1 87.62 185 LYS A O 1
ATOM 1530 N N . GLY A 1 186 ? -9.344 0.975 1.722 1 88.44 186 GLY A N 1
ATOM 1531 C CA . GLY A 1 186 ? -8.344 2.033 1.782 1 88.44 186 GLY A CA 1
ATOM 1532 C C . GLY A 1 186 ? -8.844 3.281 2.488 1 88.44 186 GLY A C 1
ATOM 1533 O O . GLY A 1 186 ? -8.047 4.109 2.928 1 88.44 186 GLY A O 1
ATOM 1534 N N . ILE A 1 187 ? -10.086 3.502 2.629 1 88.38 187 ILE A N 1
ATOM 1535 C CA . ILE A 1 187 ? -10.648 4.77 3.074 1 88.38 187 ILE A CA 1
ATOM 1536 C C . ILE A 1 187 ? -10.188 5.07 4.5 1 88.38 187 ILE A C 1
ATOM 1538 O O . ILE A 1 187 ? -9.891 6.219 4.832 1 88.38 187 ILE A O 1
ATOM 1542 N N . GLY A 1 188 ? -10.172 4.07 5.316 1 83.44 188 GLY A N 1
ATOM 1543 C CA . GLY A 1 188 ? -9.805 4.281 6.707 1 83.44 188 GLY A CA 1
ATOM 1544 C C . GLY A 1 188 ? -8.414 4.855 6.875 1 83.44 188 GLY A C 1
ATOM 1545 O O . GLY A 1 188 ? -8.219 5.824 7.609 1 83.44 188 GLY A O 1
ATOM 1546 N N . TYR A 1 189 ? -7.457 4.309 6.223 1 83.31 189 TYR A N 1
ATOM 1547 C CA . TYR A 1 189 ? -6.074 4.766 6.32 1 83.31 189 TYR A CA 1
ATOM 1548 C C . TYR A 1 189 ? -5.941 6.203 5.832 1 83.31 189 TYR A C 1
ATOM 1550 O O . TYR A 1 189 ? -5.34 7.043 6.508 1 83.31 189 TYR A O 1
ATOM 1558 N N . ASN A 1 190 ? -6.461 6.461 4.703 1 87 190 ASN A N 1
ATOM 1559 C CA . ASN A 1 190 ? -6.348 7.805 4.141 1 87 190 ASN A CA 1
ATOM 1560 C C . ASN A 1 190 ? -7.031 8.844 5.027 1 87 190 ASN A C 1
ATOM 1562 O O . ASN A 1 190 ? -6.543 9.961 5.168 1 87 190 ASN A O 1
ATOM 1566 N N . THR A 1 191 ? -8.109 8.453 5.574 1 87.75 191 THR A N 1
ATOM 1567 C CA . THR A 1 191 ? -8.828 9.344 6.48 1 87.75 191 THR A CA 1
ATOM 1568 C C . THR A 1 191 ? -7.949 9.719 7.672 1 87.75 191 THR A C 1
ATOM 1570 O O . THR A 1 191 ? -7.875 10.891 8.047 1 87.75 191 THR A O 1
ATOM 1573 N N . VAL A 1 192 ? -7.297 8.781 8.18 1 81 192 VAL A N 1
ATOM 1574 C CA . VAL A 1 192 ? -6.469 9 9.367 1 81 192 VAL A CA 1
ATOM 1575 C C . VAL A 1 192 ? -5.297 9.914 9.008 1 81 192 VAL A C 1
ATOM 1577 O O . VAL A 1 192 ? -4.895 10.758 9.82 1 81 192 VAL A O 1
ATOM 1580 N N . VAL A 1 193 ? -4.797 9.734 7.883 1 81.69 193 VAL A N 1
ATOM 1581 C CA . VAL A 1 193 ? -3.695 10.586 7.438 1 81.69 193 VAL A CA 1
ATOM 1582 C C . VAL A 1 193 ? -4.156 12.039 7.371 1 81.69 193 VAL A C 1
ATOM 1584 O O . VAL A 1 193 ? -3.473 12.938 7.867 1 81.69 193 VAL A O 1
ATOM 1587 N N . TYR A 1 194 ? -5.285 12.281 6.82 1 87.25 194 TYR A N 1
ATOM 1588 C CA . TYR A 1 194 ? -5.812 13.641 6.734 1 87.25 194 TYR A CA 1
ATOM 1589 C C . TYR A 1 194 ? -6.184 14.164 8.117 1 87.25 194 TYR A C 1
ATOM 1591 O O . TYR A 1 194 ? -5.98 15.344 8.406 1 87.25 194 TYR A O 1
ATOM 1599 N N . LEU A 1 195 ? -6.691 13.297 8.891 1 83.31 195 LEU A N 1
ATOM 1600 C CA . LEU A 1 195 ? -7.047 13.695 10.25 1 83.31 195 LEU A CA 1
ATOM 1601 C C . LEU A 1 195 ? -5.809 14.117 11.031 1 83.31 195 LEU A C 1
ATOM 1603 O O . LEU A 1 195 ? -5.848 15.094 11.789 1 83.31 195 LEU A O 1
ATOM 1607 N N . ALA A 1 196 ? -4.762 13.375 10.812 1 77.31 196 ALA A N 1
ATOM 1608 C CA . ALA A 1 196 ? -3.504 13.703 11.477 1 77.31 196 ALA A CA 1
ATOM 1609 C C . ALA A 1 196 ? -3.01 15.086 11.055 1 77.31 196 ALA A C 1
ATOM 1611 O O . ALA A 1 196 ? -2.48 15.836 11.875 1 77.31 196 ALA A O 1
ATOM 1612 N N . SER A 1 197 ? -3.182 15.344 9.797 1 81.56 197 SER A N 1
ATOM 1613 C CA . SER A 1 197 ? -2.781 16.656 9.289 1 81.56 197 SER A CA 1
ATOM 1614 C C . SER A 1 197 ? -3.668 17.766 9.844 1 81.56 197 SER A C 1
ATOM 1616 O O . SER A 1 197 ? -3.184 18.844 10.172 1 81.56 197 SER A O 1
ATOM 1618 N N . ILE A 1 198 ? -4.91 17.531 10.031 1 84.38 198 ILE A N 1
ATOM 1619 C CA . ILE A 1 198 ? -5.855 18.484 10.578 1 84.38 198 ILE A CA 1
ATOM 1620 C C . ILE A 1 198 ? -5.531 18.766 12.047 1 84.38 198 ILE A C 1
ATOM 1622 O O . ILE A 1 198 ? -5.594 19.906 12.5 1 84.38 198 ILE A O 1
ATOM 1626 N N . CYS A 1 199 ? -5.156 17.703 12.672 1 76.94 199 CYS A N 1
ATOM 1627 C CA . CYS A 1 199 ? -4.824 17.828 14.094 1 76.94 199 CYS A CA 1
ATOM 1628 C C . CYS A 1 199 ? -3.586 18.688 14.297 1 76.94 199 CYS A C 1
ATOM 1630 O O . CYS A 1 199 ? -3.381 19.25 15.375 1 76.94 199 CYS A O 1
ATOM 1632 N N . GLY A 1 200 ? -2.82 18.781 13.273 1 75.56 200 GLY A N 1
ATOM 1633 C CA . GLY A 1 200 ? -1.62 19.594 13.344 1 75.56 200 GLY A CA 1
ATOM 1634 C C . GLY A 1 200 ? -1.896 21.078 13.172 1 75.56 200 GLY A C 1
ATOM 1635 O O . GLY A 1 200 ? -1.024 21.922 13.43 1 75.56 200 GLY A O 1
ATOM 1636 N N . ILE A 1 201 ? -3.129 21.406 12.812 1 82.19 201 ILE A N 1
ATOM 1637 C CA . ILE A 1 201 ? -3.49 22.812 12.609 1 82.19 201 ILE A CA 1
ATOM 1638 C C . ILE A 1 201 ? -3.686 23.5 13.961 1 82.19 201 ILE A C 1
ATOM 1640 O O . ILE A 1 201 ? -4.352 22.953 14.844 1 82.19 201 ILE A O 1
ATOM 1644 N N . ASN A 1 202 ? -3.115 24.656 14.07 1 82.81 202 ASN A N 1
ATOM 1645 C CA . ASN A 1 202 ? -3.211 25.438 15.297 1 82.81 202 ASN A CA 1
ATOM 1646 C C . ASN A 1 202 ? -4.66 25.75 15.648 1 82.81 202 ASN A C 1
ATOM 1648 O O . ASN A 1 202 ? -5.395 26.312 14.836 1 82.81 202 ASN A O 1
ATOM 1652 N N . LYS A 1 203 ? -4.961 25.453 16.797 1 86.06 203 LYS A N 1
ATOM 1653 C CA . LYS A 1 203 ? -6.328 25.609 17.281 1 86.06 203 LYS A CA 1
ATOM 1654 C C . LYS A 1 203 ? -6.711 27.094 17.359 1 86.06 203 LYS A C 1
ATOM 1656 O O . LYS A 1 203 ? -7.895 27.438 17.328 1 86.06 203 LYS A O 1
ATOM 1661 N N . THR A 1 204 ? -5.711 27.875 17.484 1 89.88 204 THR A N 1
ATOM 1662 C CA . THR A 1 204 ? -5.957 29.312 17.609 1 89.88 204 THR A CA 1
ATOM 1663 C C . THR A 1 204 ? -6.695 29.844 16.391 1 89.88 204 THR A C 1
ATOM 1665 O O . THR A 1 204 ? -7.473 30.797 16.484 1 89.88 204 THR A O 1
ATOM 1668 N N . TYR A 1 205 ? -6.457 29.188 15.258 1 90.88 205 TYR A N 1
ATOM 1669 C CA . TYR A 1 205 ? -7.168 29.594 14.047 1 90.88 205 TYR A CA 1
ATOM 1670 C C . TYR A 1 205 ? -8.672 29.375 14.203 1 90.88 205 TYR A C 1
ATOM 1672 O O . TYR A 1 205 ? -9.469 30.234 13.805 1 90.88 205 TYR A O 1
ATOM 1680 N N . TYR A 1 206 ? -9.023 28.359 14.836 1 90.44 206 TYR A N 1
ATOM 1681 C CA . TYR A 1 206 ? -10.438 28.016 14.984 1 90.44 206 TYR A CA 1
ATOM 1682 C C . TYR A 1 206 ? -11.086 28.844 16.078 1 90.44 206 TYR A C 1
ATOM 1684 O O . TYR A 1 206 ? -12.242 29.25 15.961 1 90.44 206 TYR A O 1
ATOM 1692 N N . GLU A 1 207 ? -10.367 29.062 17.125 1 92.25 207 GLU A N 1
ATOM 1693 C CA . GLU A 1 207 ? -10.859 29.891 18.203 1 92.25 207 GLU A CA 1
ATOM 1694 C C . GLU A 1 207 ? -11.148 31.312 17.719 1 92.25 207 GLU A C 1
ATOM 1696 O O . GLU A 1 207 ? -12.18 31.891 18.062 1 92.25 207 GLU A O 1
ATOM 1701 N N . ALA A 1 208 ? -10.195 31.766 16.969 1 94.12 208 ALA A N 1
ATOM 1702 C CA . ALA A 1 208 ? -10.375 33.094 16.391 1 94.12 208 ALA A CA 1
ATOM 1703 C C . ALA A 1 208 ? -11.586 33.156 15.469 1 94.12 208 ALA A C 1
ATOM 1705 O O . ALA A 1 208 ? -12.336 34.125 15.461 1 94.12 208 ALA A O 1
ATOM 1706 N N . ALA A 1 209 ? -11.789 32.156 14.727 1 94.12 209 ALA A N 1
ATOM 1707 C CA . ALA A 1 209 ? -12.914 32.094 13.797 1 94.12 209 ALA A CA 1
ATOM 1708 C C . ALA A 1 209 ? -14.242 32.062 14.547 1 94.12 209 ALA A C 1
ATOM 1710 O O . ALA A 1 209 ? -15.211 32.688 14.133 1 94.12 209 ALA A O 1
ATOM 1711 N N . VAL A 1 210 ? -14.273 31.312 15.617 1 92.69 210 VAL A N 1
ATOM 1712 C CA . VAL A 1 210 ? -15.477 31.234 16.438 1 92.69 210 VAL A CA 1
ATOM 1713 C C . VAL A 1 210 ? -15.797 32.625 17.016 1 92.69 210 VAL A C 1
ATOM 1715 O O . VAL A 1 210 ? -16.953 33.031 17.062 1 92.69 210 VAL A O 1
ATOM 1718 N N . LEU A 1 211 ? -14.773 33.281 17.422 1 94.94 211 LEU A N 1
ATOM 1719 C CA . LEU A 1 211 ? -14.945 34.625 17.969 1 94.94 211 LEU A CA 1
ATOM 1720 C C . LEU A 1 211 ? -15.508 35.562 16.906 1 94.94 211 LEU A C 1
ATOM 1722 O O . LEU A 1 211 ? -16.281 36.469 17.219 1 94.94 211 LEU A O 1
ATOM 1726 N N . ASP A 1 212 ? -15.219 35.344 15.656 1 95.12 212 ASP A N 1
ATOM 1727 C CA . ASP A 1 212 ? -15.695 36.156 14.531 1 95.12 212 ASP A CA 1
ATOM 1728 C C . ASP A 1 212 ? -17.078 35.688 14.078 1 95.12 212 ASP A C 1
ATOM 1730 O O . ASP A 1 212 ? -17.656 36.25 13.148 1 95.12 212 ASP A O 1
ATOM 1734 N N . GLY A 1 213 ? -17.578 34.656 14.672 1 93.62 213 GLY A N 1
ATOM 1735 C CA . GLY A 1 213 ? -18.906 34.156 14.352 1 93.62 213 GLY A CA 1
ATOM 1736 C C . GLY A 1 213 ? -18.922 33.219 13.164 1 93.62 213 GLY A C 1
ATOM 1737 O O . GLY A 1 213 ? -19.969 33.031 12.531 1 93.62 213 GLY A O 1
ATOM 1738 N N . ALA A 1 214 ? -17.812 32.688 12.836 1 93.94 214 ALA A N 1
ATOM 1739 C CA . ALA A 1 214 ? -17.734 31.797 11.688 1 93.94 214 ALA A CA 1
ATOM 1740 C C . ALA A 1 214 ? -18.422 30.453 11.977 1 93.94 214 ALA A C 1
ATOM 1742 O O . ALA A 1 214 ? -18.312 29.922 13.078 1 93.94 214 ALA A O 1
ATOM 1743 N N . SER A 1 215 ? -19.188 29.984 10.977 1 93.06 215 SER A N 1
ATOM 1744 C CA . SER A 1 215 ? -19.812 28.672 11.062 1 93.06 215 SER A CA 1
ATOM 1745 C C . SER A 1 215 ? -18.781 27.562 10.844 1 93.06 215 SER A C 1
ATOM 1747 O O . SER A 1 215 ? -17.656 27.828 10.438 1 93.06 215 SER A O 1
ATOM 1749 N N . LYS A 1 216 ? -19.188 26.359 11.117 1 88.31 216 LYS A N 1
ATOM 1750 C CA . LYS A 1 216 ? -18.297 25.203 10.914 1 88.31 216 LYS A CA 1
ATOM 1751 C C . LYS A 1 216 ? -17.938 25.047 9.438 1 88.31 216 LYS A C 1
ATOM 1753 O O . LYS A 1 216 ? -16.797 24.734 9.102 1 88.31 216 LYS A O 1
ATOM 1758 N N . TRP A 1 217 ? -18.922 25.328 8.648 1 90.56 217 TRP A N 1
ATOM 1759 C CA . TRP A 1 217 ? -18.672 25.234 7.215 1 90.56 217 TRP A CA 1
ATOM 1760 C C . TRP A 1 217 ? -17.672 26.281 6.758 1 90.56 217 TRP A C 1
ATOM 1762 O O . TRP A 1 217 ? -16.828 26.016 5.906 1 90.56 217 TRP A O 1
ATOM 1772 N N . GLN A 1 218 ? -17.797 27.453 7.348 1 93.75 218 GLN A N 1
ATOM 1773 C CA . GLN A 1 218 ? -16.844 28.516 7.02 1 93.75 218 GLN A CA 1
ATOM 1774 C C . GLN A 1 218 ? -15.445 28.172 7.512 1 93.75 218 GLN A C 1
ATOM 1776 O O . GLN A 1 218 ? -14.461 28.438 6.824 1 93.75 218 GLN A O 1
ATOM 1781 N N . GLN A 1 219 ? -15.414 27.547 8.688 1 94.38 219 GLN A N 1
ATOM 1782 C CA . GLN A 1 219 ? -14.125 27.125 9.219 1 94.38 219 GLN A CA 1
ATOM 1783 C C . GLN A 1 219 ? -13.477 26.078 8.312 1 94.38 219 GLN A C 1
ATOM 1785 O O . GLN A 1 219 ? -12.273 26.156 8.047 1 94.38 219 GLN A O 1
ATOM 1790 N N . ILE A 1 220 ? -14.289 25.109 7.855 1 93.62 220 ILE A N 1
ATOM 1791 C CA . ILE A 1 220 ? -13.789 24.062 6.98 1 93.62 220 ILE A CA 1
ATOM 1792 C C . ILE A 1 220 ? -13.297 24.672 5.668 1 93.62 220 ILE A C 1
ATOM 1794 O O . ILE A 1 220 ? -12.18 24.375 5.223 1 93.62 220 ILE A O 1
ATOM 1798 N N . LYS A 1 221 ? -14.031 25.562 5.121 1 93.94 221 LYS A N 1
ATOM 1799 C CA . LYS A 1 221 ? -13.766 26.109 3.797 1 93.94 221 LYS A CA 1
ATOM 1800 C C . LYS A 1 221 ? -12.594 27.078 3.83 1 93.94 221 LYS A C 1
ATOM 1802 O O . LYS A 1 221 ? -11.781 27.125 2.9 1 93.94 221 LYS A O 1
ATOM 1807 N N . TYR A 1 222 ? -12.414 27.828 4.953 1 94.62 222 TYR A N 1
ATOM 1808 C CA . TYR A 1 222 ? -11.477 28.938 4.934 1 94.62 222 TYR A CA 1
ATOM 1809 C C . TYR A 1 222 ? -10.266 28.656 5.812 1 94.62 222 TYR A C 1
ATOM 1811 O O . TYR A 1 222 ? -9.242 29.344 5.727 1 94.62 222 TYR A O 1
ATOM 1819 N N . ILE A 1 223 ? -10.32 27.625 6.617 1 93.31 223 ILE A N 1
ATOM 1820 C CA . ILE A 1 223 ? -9.203 27.312 7.496 1 93.31 223 ILE A CA 1
ATOM 1821 C C . ILE A 1 223 ? -8.695 25.891 7.219 1 93.31 223 ILE A C 1
ATOM 1823 O O . ILE A 1 223 ? -7.602 25.719 6.691 1 93.31 223 ILE A O 1
ATOM 1827 N N . THR A 1 224 ? -9.57 24.906 7.383 1 92.75 224 THR A N 1
ATOM 1828 C CA . THR A 1 224 ? -9.148 23.516 7.363 1 92.75 224 THR A CA 1
ATOM 1829 C C . THR A 1 224 ? -8.688 23.109 5.969 1 92.75 224 THR A C 1
ATOM 1831 O O . THR A 1 224 ? -7.566 22.625 5.793 1 92.75 224 THR A O 1
ATOM 1834 N N . LEU A 1 225 ? -9.484 23.359 4.961 1 92.75 225 LEU A N 1
ATOM 1835 C CA . LEU A 1 225 ? -9.188 22.891 3.611 1 92.75 225 LEU A CA 1
ATOM 1836 C C . LEU A 1 225 ? -7.969 23.609 3.043 1 92.75 225 LEU A C 1
ATOM 1838 O O . LEU A 1 225 ? -7.07 22.969 2.492 1 92.75 225 LEU A O 1
ATOM 1842 N N . PRO A 1 226 ? -7.859 24.906 3.277 1 89.81 226 PRO A N 1
ATOM 1843 C CA . PRO A 1 226 ? -6.664 25.578 2.781 1 89.81 226 PRO A CA 1
ATOM 1844 C C . PRO A 1 226 ? -5.383 25.094 3.453 1 89.81 226 PRO A C 1
ATOM 1846 O O . PRO A 1 226 ? -4.344 24.984 2.799 1 89.81 226 PRO A O 1
ATOM 1849 N N . LEU A 1 227 ? -5.477 24.844 4.711 1 86.88 227 LEU A N 1
ATOM 1850 C CA . LEU A 1 227 ? -4.285 24.406 5.426 1 86.88 227 LEU A CA 1
ATOM 1851 C C . LEU A 1 227 ? -3.98 22.938 5.121 1 86.88 227 LEU A C 1
ATOM 1853 O O . LEU A 1 227 ? -2.854 22.484 5.324 1 86.88 227 LEU A O 1
ATOM 1857 N N . LEU A 1 228 ? -4.984 22.234 4.617 1 88.44 228 LEU A N 1
ATOM 1858 C CA . LEU A 1 228 ? -4.824 20.844 4.242 1 88.44 228 LEU A CA 1
ATOM 1859 C C . LEU A 1 228 ? -4.348 20.703 2.801 1 88.44 228 LEU A C 1
ATOM 1861 O O . LEU A 1 228 ? -3.902 19.641 2.383 1 88.44 228 LEU A O 1
ATOM 1865 N N . LYS A 1 229 ? -4.406 21.703 2.064 1 88.62 229 LYS A N 1
ATOM 1866 C CA . LYS A 1 229 ? -4.172 21.719 0.624 1 88.62 229 LYS A CA 1
ATOM 1867 C C . LYS A 1 229 ? -2.797 21.141 0.285 1 88.62 229 LYS A C 1
ATOM 1869 O O . LYS A 1 229 ? -2.668 20.312 -0.626 1 88.62 229 LYS A O 1
ATOM 1874 N N . PRO A 1 230 ? -1.751 21.484 1.018 1 81.56 230 PRO A N 1
ATOM 1875 C CA . PRO A 1 230 ? -0.437 20.938 0.671 1 81.56 230 PRO A CA 1
ATOM 1876 C C . PRO A 1 230 ? -0.387 19.422 0.772 1 81.56 230 PRO A C 1
ATOM 1878 O O . PRO A 1 230 ? 0.173 18.766 -0.105 1 81.56 230 PRO A O 1
ATOM 1881 N N . VAL A 1 231 ? -0.999 18.953 1.786 1 82.44 231 VAL A N 1
ATOM 1882 C CA . VAL A 1 231 ? -0.993 17.516 1.987 1 82.44 231 VAL A CA 1
ATOM 1883 C C . VAL A 1 231 ? -1.842 16.828 0.912 1 82.44 231 VAL A C 1
ATOM 1885 O O . VAL A 1 231 ? -1.43 15.828 0.326 1 82.44 231 VAL A O 1
ATOM 1888 N N . ILE A 1 232 ? -3.016 17.391 0.606 1 88.5 232 ILE A N 1
ATOM 1889 C CA . ILE A 1 232 ? -3.896 16.859 -0.426 1 88.5 232 ILE A CA 1
ATOM 1890 C C . ILE A 1 232 ? -3.174 16.859 -1.771 1 88.5 232 ILE A C 1
ATOM 1892 O O . ILE A 1 232 ? -3.215 15.859 -2.502 1 88.5 232 ILE A O 1
ATOM 1896 N N . THR A 1 233 ? -2.527 17.922 -2.043 1 84.81 233 THR A N 1
ATOM 1897 C CA . THR A 1 233 ? -1.843 18.094 -3.32 1 84.81 233 THR A CA 1
ATOM 1898 C C . THR A 1 233 ? -0.722 17.062 -3.467 1 84.81 233 THR A C 1
ATOM 1900 O O . THR A 1 233 ? -0.604 16.406 -4.504 1 84.81 233 THR A O 1
ATOM 1903 N N . ILE A 1 234 ? 0.032 16.922 -2.484 1 78.31 234 ILE A N 1
ATOM 1904 C CA . ILE A 1 234 ? 1.17 16.016 -2.533 1 78.31 234 ILE A CA 1
ATOM 1905 C C . ILE A 1 234 ? 0.673 14.57 -2.686 1 78.31 234 ILE A C 1
ATOM 1907 O O . ILE A 1 234 ? 1.198 13.812 -3.498 1 78.31 234 ILE A O 1
ATOM 1911 N N . LEU A 1 235 ? -0.326 14.188 -1.906 1 81.38 235 LEU A N 1
ATOM 1912 C CA . LEU A 1 235 ? -0.85 12.828 -1.988 1 81.38 235 LEU A CA 1
ATOM 1913 C C . LEU A 1 235 ? -1.495 12.57 -3.348 1 81.38 235 LEU A C 1
ATOM 1915 O O . LEU A 1 235 ? -1.427 11.461 -3.875 1 81.38 235 LEU A O 1
ATOM 1919 N N . LEU A 1 236 ? -2.09 13.617 -3.863 1 86.25 236 LEU A N 1
ATOM 1920 C CA . LEU A 1 236 ? -2.688 13.5 -5.191 1 86.25 236 LEU A CA 1
ATOM 1921 C C . LEU A 1 236 ? -1.615 13.289 -6.254 1 86.25 236 LEU A C 1
ATOM 1923 O O . LEU A 1 236 ? -1.767 12.438 -7.133 1 86.25 236 LEU A O 1
ATOM 1927 N N . ILE A 1 237 ? -0.539 14.086 -6.227 1 81.19 237 ILE A N 1
ATOM 1928 C CA . ILE A 1 237 ? 0.558 13.961 -7.18 1 81.19 237 ILE A CA 1
ATOM 1929 C C . ILE A 1 237 ? 1.146 12.555 -7.109 1 81.19 237 ILE A C 1
ATOM 1931 O O . ILE A 1 237 ? 1.393 11.922 -8.141 1 81.19 237 ILE A O 1
ATOM 1935 N N . MET A 1 238 ? 1.331 12.023 -5.934 1 78.19 238 MET A N 1
ATOM 1936 C CA . MET A 1 238 ? 1.88 10.688 -5.75 1 78.19 238 MET A CA 1
ATOM 1937 C C . MET A 1 238 ? 0.934 9.633 -6.312 1 78.19 238 MET A C 1
ATOM 1939 O O . MET A 1 238 ? 1.376 8.648 -6.914 1 78.19 238 MET A O 1
ATOM 1943 N N . ALA A 1 239 ? -0.341 9.844 -6.102 1 85.69 239 ALA A N 1
ATOM 1944 C CA . ALA A 1 239 ? -1.335 8.898 -6.609 1 85.69 239 ALA A CA 1
ATOM 1945 C C . ALA A 1 239 ? -1.344 8.883 -8.133 1 85.69 239 ALA A C 1
ATOM 1947 O O . ALA A 1 239 ? -1.43 7.82 -8.75 1 85.69 239 ALA A O 1
ATOM 1948 N N . VAL A 1 240 ? -1.199 10.023 -8.711 1 85.19 240 VAL A N 1
ATOM 1949 C CA . VAL A 1 240 ? -1.201 10.141 -10.172 1 85.19 240 VAL A CA 1
ATOM 1950 C C . VAL A 1 240 ? 0.027 9.445 -10.742 1 85.19 240 VAL A C 1
ATOM 1952 O O . VAL A 1 240 ? -0.05 8.805 -11.797 1 85.19 240 VAL A O 1
ATOM 1955 N N . GLY A 1 241 ? 1.125 9.5 -10.094 1 78.75 241 GLY A N 1
ATOM 1956 C CA . GLY A 1 241 ? 2.33 8.82 -10.539 1 78.75 241 GLY A CA 1
ATOM 1957 C C . GLY A 1 241 ? 2.164 7.316 -10.633 1 78.75 241 GLY A C 1
ATOM 1958 O O . GLY A 1 241 ? 2.846 6.66 -11.422 1 78.75 241 GLY A O 1
ATOM 1959 N N . GLY A 1 242 ? 1.265 6.773 -9.836 1 81.31 242 GLY A N 1
ATOM 1960 C CA . GLY A 1 242 ? 1.054 5.336 -9.805 1 81.31 242 GLY A CA 1
ATOM 1961 C C . GLY A 1 242 ? -0.156 4.895 -10.609 1 81.31 242 GLY A C 1
ATOM 1962 O O . GLY A 1 242 ? -0.735 3.842 -10.344 1 81.31 242 GLY A O 1
ATOM 1963 N N . ILE A 1 243 ? -0.56 5.684 -11.523 1 85.5 243 ILE A N 1
ATOM 1964 C CA . ILE A 1 243 ? -1.806 5.414 -12.234 1 85.5 243 ILE A CA 1
ATOM 1965 C C . ILE A 1 243 ? -1.67 4.125 -13.039 1 85.5 243 ILE A C 1
ATOM 1967 O O . ILE A 1 243 ? -2.666 3.461 -13.336 1 85.5 243 ILE A O 1
ATOM 1971 N N . PHE A 1 244 ? -0.47 3.678 -13.398 1 81.94 244 PHE A N 1
ATOM 1972 C CA . PHE A 1 244 ? -0.286 2.484 -14.211 1 81.94 244 PHE A CA 1
ATOM 1973 C C . PHE A 1 244 ? 0.105 1.292 -13.352 1 81.94 244 PHE A C 1
ATOM 1975 O O . PHE A 1 244 ? 0.443 0.226 -13.867 1 81.94 244 PHE A O 1
ATOM 1982 N N . LYS A 1 245 ? 0.174 1.507 -12.148 1 81.19 245 LYS A N 1
ATOM 1983 C CA . LYS A 1 245 ? 0.38 0.417 -11.195 1 81.19 245 LYS A CA 1
ATOM 1984 C C . LYS A 1 245 ? -0.932 0.015 -10.531 1 81.19 245 LYS A C 1
ATOM 1986 O O . LYS A 1 245 ? -1.737 0.874 -10.164 1 81.19 245 LYS A O 1
ATOM 1991 N N . SER A 1 246 ? -1.157 -1.261 -10.547 1 85 246 SER A N 1
ATOM 1992 C CA . SER A 1 246 ? -2.422 -1.721 -9.984 1 85 246 SER A CA 1
ATOM 1993 C C . SER A 1 246 ? -2.191 -2.629 -8.781 1 85 246 SER A C 1
ATOM 1995 O O . SER A 1 246 ? -1.086 -3.137 -8.578 1 85 246 SER A O 1
ATOM 1997 N N . ASP A 1 247 ? -3.123 -2.613 -7.961 1 88 247 ASP A N 1
ATOM 1998 C CA . ASP A 1 247 ? -3.135 -3.506 -6.805 1 88 247 ASP A CA 1
ATOM 1999 C C . ASP A 1 247 ? -3.369 -4.953 -7.234 1 88 247 ASP A C 1
ATOM 2001 O O . ASP A 1 247 ? -4.48 -5.32 -7.625 1 88 247 ASP A O 1
ATOM 2005 N N . PHE A 1 248 ? -2.381 -5.762 -7.188 1 87.44 248 PHE A N 1
ATOM 2006 C CA . PHE A 1 248 ? -2.434 -7.141 -7.668 1 87.44 248 PHE A CA 1
ATOM 2007 C C . PHE A 1 248 ? -3.506 -7.93 -6.926 1 87.44 248 PHE A C 1
ATOM 2009 O O . PHE A 1 248 ? -4.219 -8.734 -7.531 1 87.44 248 PHE A O 1
ATOM 2016 N N . GLY A 1 249 ? -3.592 -7.773 -5.609 1 89.06 249 GLY A N 1
ATOM 2017 C CA . GLY A 1 249 ? -4.609 -8.484 -4.848 1 89.06 249 GLY A CA 1
ATOM 2018 C C . GLY A 1 249 ? -6.023 -8.141 -5.281 1 89.06 249 GLY A C 1
ATOM 2019 O O . GLY A 1 249 ? -6.879 -9.023 -5.387 1 89.06 249 GLY A O 1
ATOM 2020 N N . LEU A 1 250 ? -6.25 -6.926 -5.605 1 94.19 250 LEU A N 1
ATOM 2021 C CA . LEU A 1 250 ? -7.559 -6.418 -6 1 94.19 250 LEU A CA 1
ATOM 2022 C C . LEU A 1 250 ? -7.973 -6.98 -7.359 1 94.19 250 LEU A C 1
ATOM 2024 O O . LEU A 1 250 ? -9.141 -7.312 -7.566 1 94.19 250 LEU A O 1
ATOM 2028 N N . PHE A 1 251 ? -7.004 -7.16 -8.211 1 95.5 251 PHE A N 1
ATOM 2029 C CA . PHE A 1 251 ? -7.367 -7.469 -9.594 1 95.5 251 PHE A CA 1
ATOM 2030 C C . PHE A 1 251 ? -7.105 -8.938 -9.906 1 95.5 251 PHE A C 1
ATOM 2032 O O . PHE A 1 251 ? -7.613 -9.469 -10.898 1 95.5 251 PHE A O 1
ATOM 2039 N N . TYR A 1 252 ? -6.344 -9.586 -9.125 1 91.88 252 TYR A N 1
ATOM 2040 C CA . TYR A 1 252 ? -6.008 -10.977 -9.383 1 91.88 252 TYR A CA 1
ATOM 2041 C C . TYR A 1 252 ? -6.688 -11.898 -8.383 1 91.88 252 TYR A C 1
ATOM 2043 O O . TYR A 1 252 ? -7.352 -12.867 -8.766 1 91.88 252 TYR A O 1
ATOM 2051 N N . GLN A 1 253 ? -6.574 -11.617 -7.102 1 88.56 253 GLN A N 1
ATOM 2052 C CA . GLN A 1 253 ? -7.09 -12.5 -6.059 1 88.56 253 GLN A CA 1
ATOM 2053 C C . GLN A 1 253 ? -8.602 -12.352 -5.914 1 88.56 253 GLN A C 1
ATOM 2055 O O . GLN A 1 253 ? -9.328 -13.344 -5.859 1 88.56 253 GLN A O 1
ATOM 2060 N N . LEU A 1 254 ? -9.039 -11.102 -5.906 1 92.94 254 LEU A N 1
ATOM 2061 C CA . LEU A 1 254 ? -10.453 -10.828 -5.645 1 92.94 254 LEU A CA 1
ATOM 2062 C C . LEU A 1 254 ? -11.336 -11.469 -6.711 1 92.94 254 LEU A C 1
ATOM 2064 O O . LEU A 1 254 ? -12.289 -12.18 -6.387 1 92.94 254 LEU A O 1
ATOM 2068 N N . PRO A 1 255 ? -10.977 -11.359 -7.953 1 95.31 255 PRO A N 1
ATOM 2069 C CA . PRO A 1 255 ? -11.781 -12.016 -8.992 1 95.31 255 PRO A CA 1
ATOM 2070 C C . PRO A 1 255 ? -11.398 -13.477 -9.203 1 95.31 255 PRO A C 1
ATOM 2072 O O . PRO A 1 255 ? -11.883 -14.117 -10.141 1 95.31 255 PRO A O 1
ATOM 2075 N N . GLN A 1 256 ? -10.508 -14.008 -8.383 1 90.44 256 GLN A N 1
ATOM 2076 C CA . GLN A 1 256 ? -10.078 -15.398 -8.422 1 90.44 256 GLN A CA 1
ATOM 2077 C C . GLN A 1 256 ? -9.469 -15.75 -9.773 1 90.44 256 GLN A C 1
ATOM 2079 O O . GLN A 1 256 ? -9.656 -16.859 -10.273 1 90.44 256 GLN A O 1
ATOM 2084 N N . ASN A 1 257 ? -8.906 -14.695 -10.383 1 91.19 257 ASN A N 1
ATOM 2085 C CA . ASN A 1 257 ? -8.297 -14.875 -11.688 1 91.19 257 ASN A CA 1
ATOM 2086 C C . ASN A 1 257 ? -9.234 -15.586 -12.656 1 91.19 257 ASN A C 1
ATOM 2088 O O . ASN A 1 257 ? -8.812 -16.453 -13.43 1 91.19 257 ASN A O 1
ATOM 2092 N N . SER A 1 258 ? -10.531 -15.266 -12.609 1 94.38 258 SER A N 1
ATOM 2093 C CA . SER A 1 258 ? -11.539 -15.867 -13.484 1 94.38 258 SER A CA 1
ATOM 2094 C C . SER A 1 258 ? -11.438 -15.328 -14.906 1 94.38 258 SER A C 1
ATOM 2096 O O . SER A 1 258 ? -11.523 -14.125 -15.125 1 94.38 258 SER A O 1
ATOM 2098 N N . GLY A 1 259 ? -11.305 -16.188 -15.859 1 93.81 259 GLY A N 1
ATOM 2099 C CA . GLY A 1 259 ? -11.125 -15.844 -17.266 1 93.81 259 GLY A CA 1
ATOM 2100 C C . GLY A 1 259 ? -12.25 -14.992 -17.812 1 93.81 259 GLY A C 1
ATOM 2101 O O . GLY A 1 259 ? -12.008 -13.938 -18.391 1 93.81 259 GLY A O 1
ATOM 2102 N N . PRO A 1 260 ? -13.445 -15.375 -17.625 1 96 260 PRO A N 1
ATOM 2103 C CA . PRO A 1 260 ? -14.586 -14.609 -18.125 1 96 260 PRO A CA 1
ATOM 2104 C C . PRO A 1 260 ? -14.602 -13.164 -17.641 1 96 260 PRO A C 1
ATOM 2106 O O . PRO A 1 260 ? -15.242 -12.305 -18.25 1 96 260 PRO A O 1
ATOM 2109 N N . LEU A 1 261 ? -13.875 -12.859 -16.609 1 96.44 261 LEU A N 1
ATOM 2110 C CA . LEU A 1 261 ? -13.891 -11.523 -16.031 1 96.44 261 LEU A CA 1
ATOM 2111 C C . LEU A 1 261 ? -12.742 -10.68 -16.578 1 96.44 261 LEU A C 1
ATOM 2113 O O . LEU A 1 261 ? -12.656 -9.477 -16.312 1 96.44 261 LEU A O 1
ATOM 2117 N N . TYR A 1 262 ? -11.938 -11.195 -17.438 1 93.81 262 TYR A N 1
ATOM 2118 C CA . TYR A 1 262 ? -10.711 -10.547 -17.891 1 93.81 262 TYR A CA 1
ATOM 2119 C C . TYR A 1 262 ? -11.023 -9.227 -18.594 1 93.81 262 TYR A C 1
ATOM 2121 O O . TYR A 1 262 ? -10.297 -8.242 -18.422 1 93.81 262 TYR A O 1
ATOM 2129 N N . PRO A 1 263 ? -12.109 -9.156 -19.312 1 94.19 263 PRO A N 1
ATOM 2130 C CA . PRO A 1 263 ? -12.383 -7.887 -20 1 94.19 263 PRO A CA 1
ATOM 2131 C C . PRO A 1 263 ? -12.5 -6.711 -19.031 1 94.19 263 PRO A C 1
ATOM 2133 O O . PRO A 1 263 ? -12.289 -5.562 -19.422 1 94.19 263 PRO A O 1
ATOM 2136 N N . VAL A 1 264 ? -12.766 -7.008 -17.703 1 96.25 264 VAL A N 1
ATOM 2137 C CA . VAL A 1 264 ? -12.953 -5.891 -16.781 1 96.25 264 VAL A CA 1
ATOM 2138 C C . VAL A 1 264 ? -11.961 -6.008 -15.625 1 96.25 264 VAL A C 1
ATOM 2140 O O . VAL A 1 264 ? -11.852 -5.098 -14.805 1 96.25 264 VAL A O 1
ATOM 2143 N N . THR A 1 265 ? -11.164 -7.109 -15.578 1 95.88 265 THR A N 1
ATOM 2144 C CA . THR A 1 265 ? -10.289 -7.281 -14.422 1 95.88 265 THR A CA 1
ATOM 2145 C C . THR A 1 265 ? -8.828 -7.32 -14.852 1 95.88 265 THR A C 1
ATOM 2147 O O . THR A 1 265 ? -7.93 -7.266 -14.008 1 95.88 265 THR A O 1
ATOM 2150 N N . ASN A 1 266 ? -8.648 -7.41 -16.172 1 92.5 266 ASN A N 1
ATOM 2151 C CA . ASN A 1 266 ? -7.281 -7.438 -16.672 1 92.5 266 ASN A CA 1
ATOM 2152 C C . ASN A 1 266 ? -6.676 -6.035 -16.719 1 92.5 266 ASN A C 1
ATOM 2154 O O . ASN A 1 266 ? -7.168 -5.168 -17.453 1 92.5 266 ASN A O 1
ATOM 2158 N N . VAL A 1 267 ? -5.711 -5.871 -15.914 1 92.75 267 VAL A N 1
ATOM 2159 C CA . VAL A 1 267 ? -4.961 -4.625 -15.867 1 92.75 267 VAL A CA 1
ATOM 2160 C C . VAL A 1 267 ? -3.488 -4.895 -16.172 1 92.75 267 VAL A C 1
ATOM 2162 O O . VAL A 1 267 ? -3.086 -6.047 -16.344 1 92.75 267 VAL A O 1
ATOM 2165 N N . LEU A 1 268 ? -2.732 -3.889 -16.297 1 86.38 268 LEU A N 1
ATOM 2166 C CA . LEU A 1 268 ? -1.346 -4.008 -16.734 1 86.38 268 LEU A CA 1
ATOM 2167 C C . LEU A 1 268 ? -0.58 -4.98 -15.836 1 86.38 268 LEU A C 1
ATOM 2169 O O . LEU A 1 268 ? 0.094 -5.887 -16.328 1 86.38 268 LEU A O 1
ATOM 2173 N N . ASP A 1 269 ? -0.718 -4.91 -14.57 1 87.56 269 ASP A N 1
ATOM 2174 C CA . ASP A 1 269 ? 0.05 -5.723 -13.633 1 87.56 269 ASP A CA 1
ATOM 2175 C C . ASP A 1 269 ? -0.325 -7.199 -13.742 1 87.56 269 ASP A C 1
ATOM 2177 O O . ASP A 1 269 ? 0.547 -8.07 -13.719 1 87.56 269 ASP A O 1
ATOM 2181 N N . THR A 1 270 ? -1.606 -7.496 -13.836 1 89.81 270 THR A N 1
ATOM 2182 C CA . THR A 1 270 ? -2.023 -8.891 -13.953 1 89.81 270 THR A CA 1
ATOM 2183 C C . THR A 1 270 ? -1.646 -9.453 -15.32 1 89.81 270 THR A C 1
ATOM 2185 O O . THR A 1 270 ? -1.279 -10.625 -15.438 1 89.81 270 THR A O 1
ATOM 2188 N N . TYR A 1 271 ? -1.729 -8.625 -16.297 1 87.69 271 TYR A N 1
ATOM 2189 C CA . TYR A 1 271 ? -1.305 -9.047 -17.625 1 87.69 271 TYR A CA 1
ATOM 2190 C C . TYR A 1 271 ? 0.183 -9.375 -17.641 1 87.69 271 TYR A C 1
ATOM 2192 O O . TYR A 1 271 ? 0.589 -10.414 -18.172 1 87.69 271 TYR A O 1
ATOM 2200 N N . ILE A 1 272 ? 0.969 -8.453 -17.109 1 84 272 ILE A N 1
ATOM 2201 C CA . ILE A 1 272 ? 2.41 -8.672 -17.047 1 84 272 ILE A CA 1
ATOM 2202 C C . ILE A 1 272 ? 2.707 -9.953 -16.281 1 84 272 ILE A C 1
ATOM 2204 O O . ILE A 1 272 ? 3.564 -10.742 -16.672 1 84 272 ILE A O 1
ATOM 2208 N N . PHE A 1 273 ? 2.02 -10.141 -15.227 1 86.38 273 PHE A N 1
ATOM 2209 C CA . PHE A 1 273 ? 2.215 -11.328 -14.414 1 86.38 273 PHE A CA 1
ATOM 2210 C C . PHE A 1 273 ? 1.955 -12.594 -15.227 1 86.38 273 PHE A C 1
ATOM 2212 O O . PHE A 1 273 ? 2.764 -13.523 -15.211 1 86.38 273 PHE A O 1
ATOM 2219 N N . ARG A 1 274 ? 0.932 -12.648 -15.906 1 85.19 274 ARG A N 1
ATOM 2220 C CA . ARG A 1 274 ? 0.57 -13.828 -16.703 1 85.19 274 ARG A CA 1
ATOM 2221 C C . ARG A 1 274 ? 1.534 -14.023 -17.859 1 85.19 274 ARG A C 1
ATOM 2223 O O . ARG A 1 274 ? 1.89 -15.156 -18.203 1 85.19 274 ARG A O 1
ATOM 2230 N N . ALA A 1 275 ? 1.895 -12.898 -18.469 1 82.56 275 ALA A N 1
ATOM 2231 C CA . ALA A 1 275 ? 2.82 -12.961 -19.594 1 82.56 275 ALA A CA 1
ATOM 2232 C C . ALA A 1 275 ? 4.188 -13.477 -19.141 1 82.56 275 ALA A C 1
ATOM 2234 O O . ALA A 1 275 ? 4.805 -14.289 -19.828 1 82.56 275 ALA A O 1
ATOM 2235 N N . LEU A 1 276 ? 4.625 -12.984 -18.047 1 81.5 276 LEU A N 1
ATOM 2236 C CA . LEU A 1 276 ? 5.957 -13.352 -17.578 1 81.5 276 LEU A CA 1
ATOM 2237 C C . LEU A 1 276 ? 5.957 -14.75 -16.969 1 81.5 276 LEU A C 1
ATOM 2239 O O . LEU A 1 276 ? 6.969 -15.453 -17.016 1 81.5 276 LEU A O 1
ATOM 2243 N N . LYS A 1 277 ? 4.879 -15.148 -16.344 1 78.56 277 LYS A N 1
ATOM 2244 C CA . LYS A 1 277 ? 4.762 -16.5 -15.812 1 78.56 277 LYS A CA 1
ATOM 2245 C C . LYS A 1 277 ? 4.84 -17.547 -16.922 1 78.56 277 LYS A C 1
ATOM 2247 O O . LYS A 1 277 ? 5.414 -18.609 -16.75 1 78.56 277 LYS A O 1
ATOM 2252 N N . THR A 1 278 ? 4.301 -17.172 -18.016 1 75.81 278 THR A N 1
ATOM 2253 C CA . THR A 1 278 ? 4.246 -18.109 -19.141 1 75.81 278 THR A CA 1
ATOM 2254 C C . THR A 1 278 ? 5.551 -18.078 -19.938 1 75.81 278 THR A C 1
ATOM 2256 O O . THR A 1 278 ? 6.082 -19.125 -20.297 1 75.81 278 THR A O 1
ATOM 2259 N N . ASN A 1 279 ? 6.043 -16.859 -20.188 1 71.19 279 ASN A N 1
ATOM 2260 C CA . ASN A 1 279 ? 7.18 -16.734 -21.094 1 71.19 279 ASN A CA 1
ATOM 2261 C C . ASN A 1 279 ? 8.484 -16.5 -20.328 1 71.19 279 ASN A C 1
ATOM 2263 O O . ASN A 1 279 ? 9.555 -16.875 -20.812 1 71.19 279 ASN A O 1
ATOM 2267 N N . GLY A 1 280 ? 8.414 -15.969 -19.188 1 65 280 GLY A N 1
ATOM 2268 C CA . GLY A 1 280 ? 9.539 -15.758 -18.281 1 65 280 GLY A CA 1
ATOM 2269 C C . GLY A 1 280 ? 10.688 -15.016 -18.938 1 65 280 GLY A C 1
ATOM 2270 O O . GLY A 1 280 ? 11.859 -15.281 -18.641 1 65 280 GLY A O 1
ATOM 2271 N N . GLU A 1 281 ? 10.406 -14.18 -19.969 1 76.81 281 GLU A N 1
ATOM 2272 C CA . GLU A 1 281 ? 11.508 -13.547 -20.688 1 76.81 281 GLU A CA 1
ATOM 2273 C C . GLU A 1 281 ? 11.992 -12.289 -19.969 1 76.81 281 GLU A C 1
ATOM 2275 O O . GLU A 1 281 ? 11.195 -11.398 -19.656 1 76.81 281 GLU A O 1
ATOM 2280 N N . LEU A 1 282 ? 13.219 -12.273 -19.719 1 76.81 282 LEU A N 1
ATOM 2281 C CA . LEU A 1 282 ? 13.844 -11.188 -18.953 1 76.81 282 LEU A CA 1
ATOM 2282 C C . LEU A 1 282 ? 13.734 -9.867 -19.719 1 76.81 282 LEU A C 1
ATOM 2284 O O . LEU A 1 282 ? 13.578 -8.812 -19.109 1 76.81 282 LEU A O 1
ATOM 2288 N N . GLY A 1 283 ? 13.836 -9.984 -20.984 1 79.31 283 GLY A N 1
ATOM 2289 C CA . GLY A 1 283 ? 13.664 -8.781 -21.781 1 79.31 283 GLY A CA 1
ATOM 2290 C C . GLY A 1 283 ? 12.297 -8.141 -21.609 1 79.31 283 GLY A C 1
ATOM 2291 O O . GLY A 1 283 ? 12.195 -6.914 -21.5 1 79.31 283 GLY A O 1
ATOM 2292 N N . MET A 1 284 ? 11.305 -9 -21.5 1 80.38 284 MET A N 1
ATOM 2293 C CA . MET A 1 284 ? 9.938 -8.516 -21.312 1 80.38 284 MET A CA 1
ATOM 2294 C C . MET A 1 284 ? 9.766 -7.883 -19.938 1 80.38 284 MET A C 1
ATOM 2296 O O . MET A 1 284 ? 9.117 -6.844 -19.812 1 80.38 284 MET A O 1
ATOM 2300 N N . SER A 1 285 ? 10.359 -8.5 -19.047 1 79.06 285 SER A N 1
ATOM 2301 C CA . SER A 1 285 ? 10.266 -7.973 -17.688 1 79.06 285 SER A CA 1
ATOM 2302 C C . SER A 1 285 ? 10.945 -6.609 -17.578 1 79.06 285 SER A C 1
ATOM 2304 O O . SER A 1 285 ? 10.406 -5.691 -16.953 1 79.06 285 SER A O 1
ATOM 2306 N N . SER A 1 286 ? 12.055 -6.484 -18.172 1 80.94 286 SER A N 1
ATOM 2307 C CA . SER A 1 286 ? 12.781 -5.219 -18.172 1 80.94 286 SER A CA 1
ATOM 2308 C C . SER A 1 286 ? 12.016 -4.141 -18.938 1 80.94 286 SER A C 1
ATOM 2310 O O . SER A 1 286 ? 11.992 -2.98 -18.516 1 80.94 286 SER A O 1
ATOM 2312 N N . ALA A 1 287 ? 11.477 -4.574 -19.969 1 82.12 287 ALA A N 1
ATOM 2313 C CA . ALA A 1 287 ? 10.664 -3.635 -20.75 1 82.12 287 ALA A CA 1
ATOM 2314 C C . ALA A 1 287 ? 9.477 -3.135 -19.938 1 82.12 287 ALA A C 1
ATOM 2316 O O . ALA A 1 287 ? 9.156 -1.943 -19.953 1 82.12 287 ALA A O 1
ATOM 2317 N N . ALA A 1 288 ? 8.828 -4.039 -19.281 1 80.75 288 ALA A N 1
ATOM 2318 C CA . ALA A 1 288 ? 7.695 -3.674 -18.438 1 80.75 288 ALA A CA 1
ATOM 2319 C C . ALA A 1 288 ? 8.125 -2.715 -17.328 1 80.75 288 ALA A C 1
ATOM 2321 O O . ALA A 1 288 ? 7.434 -1.737 -17.047 1 80.75 288 ALA A O 1
ATOM 2322 N N . ALA A 1 289 ? 9.266 -2.943 -16.719 1 77.75 289 ALA A N 1
ATOM 2323 C CA . ALA A 1 289 ? 9.805 -2.096 -15.664 1 77.75 289 ALA A CA 1
ATOM 2324 C C . ALA A 1 289 ? 10.102 -0.692 -16.188 1 77.75 289 ALA A C 1
ATOM 2326 O O . ALA A 1 289 ? 9.766 0.302 -15.539 1 77.75 289 ALA A O 1
ATOM 2327 N N . LEU A 1 290 ? 10.727 -0.688 -17.281 1 78.81 290 LEU A N 1
ATOM 2328 C CA . LEU A 1 290 ? 11.07 0.596 -17.891 1 78.81 290 LEU A CA 1
ATOM 2329 C C . LEU A 1 290 ? 9.82 1.381 -18.25 1 78.81 290 LEU A C 1
ATOM 2331 O O . LEU A 1 290 ? 9.75 2.592 -18.016 1 78.81 290 LEU A O 1
ATOM 2335 N N . PHE A 1 291 ? 8.891 0.689 -18.781 1 81.69 291 PHE A N 1
ATOM 2336 C CA . PHE A 1 291 ? 7.633 1.337 -19.156 1 81.69 291 PHE A CA 1
ATOM 2337 C C . PHE A 1 291 ? 6.941 1.913 -17.922 1 81.69 291 PHE A C 1
ATOM 2339 O O . PHE A 1 291 ? 6.582 3.092 -17.906 1 81.69 291 PHE A O 1
ATOM 2346 N N . GLN A 1 292 ? 6.77 1.116 -16.906 1 77.38 292 GLN A N 1
ATOM 2347 C CA . GLN A 1 292 ? 6.074 1.551 -15.703 1 77.38 292 GLN A CA 1
ATOM 2348 C C . GLN A 1 292 ? 6.816 2.697 -15.023 1 77.38 292 GLN A C 1
ATOM 2350 O O . GLN A 1 292 ? 6.199 3.67 -14.586 1 77.38 292 GLN A O 1
ATOM 2355 N N . SER A 1 293 ? 8.094 2.613 -14.938 1 74.31 293 SER A N 1
ATOM 2356 C CA . SER A 1 293 ? 8.883 3.65 -14.281 1 74.31 293 SER A CA 1
ATOM 2357 C C . SER A 1 293 ? 8.852 4.953 -15.07 1 74.31 293 SER A C 1
ATOM 2359 O O . SER A 1 293 ? 8.703 6.031 -14.5 1 74.31 293 SER A O 1
ATOM 2361 N N . THR A 1 294 ? 9 4.84 -16.391 1 76.44 294 THR A N 1
ATOM 2362 C CA . THR A 1 294 ? 9.039 6.027 -17.234 1 76.44 294 THR A CA 1
ATOM 2363 C C . THR A 1 294 ? 7.684 6.738 -17.234 1 76.44 294 THR A C 1
ATOM 2365 O O . THR A 1 294 ? 7.617 7.957 -17.062 1 76.44 294 THR A O 1
ATOM 2368 N N . VAL A 1 295 ? 6.672 5.965 -17.406 1 76.69 295 VAL A N 1
ATOM 2369 C CA . VAL A 1 295 ? 5.34 6.555 -17.422 1 76.69 295 VAL A CA 1
ATOM 2370 C C . VAL A 1 295 ? 5.027 7.164 -16.062 1 76.69 295 VAL A C 1
ATOM 2372 O O . VAL A 1 295 ? 4.5 8.273 -15.969 1 76.69 295 VAL A O 1
ATOM 2375 N N . GLY A 1 296 ? 5.312 6.41 -15.047 1 74.12 296 GLY A N 1
ATOM 2376 C CA . GLY A 1 296 ? 5.121 6.953 -13.711 1 74.12 296 GLY A CA 1
ATOM 2377 C C . GLY A 1 296 ? 5.863 8.258 -13.492 1 74.12 296 GLY A C 1
ATOM 2378 O O . GLY A 1 296 ? 5.297 9.219 -12.953 1 74.12 296 GLY A O 1
ATOM 2379 N N . PHE A 1 297 ? 7.051 8.289 -13.945 1 73.12 297 PHE A N 1
ATOM 2380 C CA . PHE A 1 297 ? 7.879 9.477 -13.797 1 73.12 297 PHE A CA 1
ATOM 2381 C C . PHE A 1 297 ? 7.285 10.648 -14.57 1 73.12 297 PHE A C 1
ATOM 2383 O O . PHE A 1 297 ? 7.148 11.75 -14.031 1 73.12 297 PHE A O 1
ATOM 2390 N N . VAL A 1 298 ? 6.973 10.422 -15.758 1 76.75 298 VAL A N 1
ATOM 2391 C CA . VAL A 1 298 ? 6.441 11.477 -16.625 1 76.75 298 VAL A CA 1
ATOM 2392 C C . VAL A 1 298 ? 5.141 12.016 -16.031 1 76.75 298 VAL A C 1
ATOM 2394 O O . VAL A 1 298 ? 4.941 13.234 -15.977 1 76.75 298 VAL A O 1
ATOM 2397 N N . LEU A 1 299 ? 4.336 11.172 -15.531 1 76.94 299 LEU A N 1
ATOM 2398 C CA . LEU A 1 299 ? 3.047 11.594 -14.992 1 76.94 299 LEU A CA 1
ATOM 2399 C C . LEU A 1 299 ? 3.234 12.391 -13.703 1 76.94 299 LEU A C 1
ATOM 2401 O O . LEU A 1 299 ? 2.516 13.367 -13.461 1 76.94 299 LEU A O 1
ATOM 2405 N N . ILE A 1 300 ? 4.156 11.984 -12.93 1 73.25 300 ILE A N 1
ATOM 2406 C CA . ILE A 1 300 ? 4.434 12.719 -11.703 1 73.25 300 ILE A CA 1
ATOM 2407 C C . ILE A 1 300 ? 4.926 14.125 -12.047 1 73.25 300 ILE A C 1
ATOM 2409 O O . ILE A 1 300 ? 4.527 15.102 -11.406 1 73.25 300 ILE A O 1
ATOM 2413 N N . MET A 1 301 ? 5.75 14.188 -13.078 1 74.12 301 MET A N 1
ATOM 2414 C CA . MET A 1 301 ? 6.293 15.477 -13.484 1 74.12 301 MET A CA 1
ATOM 2415 C C . MET A 1 301 ? 5.188 16.375 -14.031 1 74.12 301 MET A C 1
ATOM 2417 O O . MET A 1 301 ? 5.152 17.578 -13.727 1 74.12 301 MET A O 1
ATOM 2421 N N . ILE A 1 302 ? 4.355 15.742 -14.719 1 80.56 302 ILE A N 1
ATOM 2422 C CA . ILE A 1 302 ? 3.246 16.5 -15.281 1 80.56 302 ILE A CA 1
ATOM 2423 C C . ILE A 1 302 ? 2.318 16.969 -14.156 1 80.56 302 ILE A C 1
ATOM 2425 O O . ILE A 1 302 ? 1.927 18.141 -14.109 1 80.56 302 ILE A O 1
ATOM 2429 N N . ALA A 1 303 ? 1.99 16.031 -13.312 1 77.56 303 ALA A N 1
ATOM 2430 C CA . ALA A 1 303 ? 1.115 16.359 -12.195 1 77.56 303 ALA A CA 1
ATOM 2431 C C . ALA A 1 303 ? 1.734 17.453 -11.32 1 77.56 303 ALA A C 1
ATOM 2433 O O . ALA A 1 303 ? 1.047 18.391 -10.898 1 77.56 303 ALA A O 1
ATOM 2434 N N . ASN A 1 304 ? 2.949 17.359 -11.133 1 74.38 304 ASN A N 1
ATOM 2435 C CA . ASN A 1 304 ? 3.666 18.344 -10.336 1 74.38 304 ASN A CA 1
ATOM 2436 C C . ASN A 1 304 ? 3.672 19.703 -11.023 1 74.38 304 ASN A C 1
ATOM 2438 O O . ASN A 1 304 ? 3.5 20.734 -10.367 1 74.38 304 ASN A O 1
ATOM 2442 N N . LYS A 1 305 ? 3.918 19.703 -12.25 1 77.81 305 LYS A N 1
ATOM 2443 C CA . LYS A 1 305 ? 3.93 20.938 -13.016 1 77.81 305 LYS A CA 1
ATOM 2444 C C . LYS A 1 305 ? 2.562 21.625 -12.984 1 77.81 305 LYS A C 1
ATOM 2446 O O . LYS A 1 305 ? 2.473 22.844 -12.852 1 77.81 305 LYS A O 1
ATOM 2451 N N . LEU A 1 306 ? 1.582 20.828 -13.031 1 80.69 306 LEU A N 1
ATOM 2452 C CA . LEU A 1 306 ? 0.228 21.359 -13 1 80.69 306 LEU A CA 1
ATOM 2453 C C . LEU A 1 306 ? -0.079 21.984 -11.633 1 80.69 306 LEU A C 1
ATOM 2455 O O . LEU A 1 306 ? -0.709 23.031 -11.555 1 80.69 306 LEU A O 1
ATOM 2459 N N . VAL A 1 307 ? 0.385 21.344 -10.664 1 74.88 307 VAL A N 1
ATOM 2460 C CA . VAL A 1 307 ? 0.161 21.828 -9.312 1 74.88 307 VAL A CA 1
ATOM 2461 C C . VAL A 1 307 ? 0.991 23.094 -9.07 1 74.88 307 VAL A C 1
ATOM 2463 O O . VAL A 1 307 ? 0.523 24.047 -8.43 1 74.88 307 VAL A O 1
ATOM 2466 N N . SER A 1 308 ? 2.166 23.094 -9.586 1 74.62 308 SER A N 1
ATOM 2467 C CA . SER A 1 308 ? 3.051 24.234 -9.414 1 74.62 308 SER A CA 1
ATOM 2468 C C . SER A 1 308 ? 2.484 25.484 -10.094 1 74.62 308 SER A C 1
ATOM 2470 O O . SER A 1 308 ? 2.752 26.609 -9.664 1 74.62 308 SER A O 1
ATOM 2472 N N . LYS A 1 309 ? 1.811 25.25 -11.047 1 75.12 309 LYS A N 1
ATOM 2473 C CA . LYS A 1 309 ? 1.206 26.359 -11.766 1 75.12 309 LYS A CA 1
ATOM 2474 C C . LYS A 1 309 ? 0.046 26.953 -10.969 1 75.12 309 LYS A C 1
ATOM 2476 O O . LYS A 1 309 ? -0.236 28.156 -11.078 1 75.12 309 LYS A O 1
ATOM 2481 N N . VAL A 1 310 ? -0.574 26.062 -10.25 1 67.38 310 VAL A N 1
ATOM 2482 C CA . VAL A 1 310 ? -1.726 26.531 -9.484 1 67.38 310 VAL A CA 1
ATOM 2483 C C . VAL A 1 310 ? -1.266 27.047 -8.125 1 67.38 310 VAL A C 1
ATOM 2485 O O . VAL A 1 310 ? -1.77 28.062 -7.629 1 67.38 310 VAL A O 1
ATOM 2488 N N . ASP A 1 311 ? -0.393 26.281 -7.492 1 65.12 311 ASP A N 1
ATOM 2489 C CA . ASP A 1 311 ? 0.141 26.656 -6.184 1 65.12 311 ASP A CA 1
ATOM 2490 C C . ASP A 1 311 ? 1.612 26.266 -6.062 1 65.12 311 ASP A C 1
ATOM 2492 O O . ASP A 1 311 ? 1.933 25.125 -5.734 1 65.12 311 ASP A O 1
ATOM 2496 N N . SER A 1 312 ? 2.41 27.25 -6.418 1 62.59 312 SER A N 1
ATOM 2497 C CA . SER A 1 312 ? 3.852 27.031 -6.496 1 62.59 312 SER A CA 1
ATOM 2498 C C . SER A 1 312 ? 4.406 26.531 -5.168 1 62.59 312 SER A C 1
ATOM 2500 O O . SER A 1 312 ? 5.414 25.828 -5.141 1 62.59 312 SER A O 1
ATOM 2502 N N . GLU A 1 313 ? 3.672 26.844 -4.129 1 61.28 313 GLU A N 1
ATOM 2503 C CA . GLU A 1 313 ? 4.195 26.5 -2.811 1 61.28 313 GLU A CA 1
ATOM 2504 C C . GLU A 1 313 ? 3.975 25.031 -2.496 1 61.28 313 GLU A C 1
ATOM 2506 O O . GLU A 1 313 ? 4.668 24.453 -1.654 1 61.28 313 GLU A O 1
ATOM 2511 N N . ASN A 1 314 ? 3.047 24.484 -3.361 1 59.03 314 ASN A N 1
ATOM 2512 C CA . ASN A 1 314 ? 2.666 23.109 -3.025 1 59.03 314 ASN A CA 1
ATOM 2513 C C . ASN A 1 314 ? 3.209 22.109 -4.043 1 59.03 314 ASN A C 1
ATOM 2515 O O . ASN A 1 314 ? 2.816 20.938 -4.043 1 59.03 314 ASN A O 1
ATOM 2519 N N . ALA A 1 315 ? 4.109 22.641 -4.863 1 61.47 315 ALA A N 1
ATOM 2520 C CA . ALA A 1 315 ? 4.715 21.734 -5.84 1 61.47 315 ALA A CA 1
ATOM 2521 C C . ALA A 1 315 ? 5.766 20.844 -5.184 1 61.47 315 ALA A C 1
ATOM 2523 O O . ALA A 1 315 ? 6.434 21.25 -4.23 1 61.47 315 ALA A O 1
ATOM 2524 N N . LEU A 1 316 ? 5.668 19.578 -5.594 1 60.91 316 LEU A N 1
ATOM 2525 C CA . LEU A 1 316 ? 6.645 18.641 -5.059 1 60.91 316 LEU A CA 1
ATOM 2526 C C . LEU A 1 316 ? 8.047 18.953 -5.57 1 60.91 316 LEU A C 1
ATOM 2528 O O . LEU A 1 316 ? 9.031 18.719 -4.867 1 60.91 316 LEU A O 1
ATOM 2532 N N . PHE A 1 317 ? 7.949 19.266 -6.934 1 59.03 317 PHE A N 1
ATOM 2533 C CA . PHE A 1 317 ? 9.227 19.5 -7.59 1 59.03 317 PHE A CA 1
ATOM 2534 C C . PHE A 1 317 ? 9.227 20.844 -8.305 1 59.03 317 PHE A C 1
ATOM 2536 O O . PHE A 1 317 ? 8.164 21.344 -8.711 1 59.03 317 PHE A O 1
ATOM 2543 N N . MET B 1 1 ? -25.844 34.656 47.531 1 30.75 1 MET B N 1
ATOM 2544 C CA . MET B 1 1 ? -26.641 33.469 47.188 1 30.75 1 MET B CA 1
ATOM 2545 C C . MET B 1 1 ? -26.578 33.156 45.719 1 30.75 1 MET B C 1
ATOM 2547 O O . MET B 1 1 ? -27.359 33.688 44.938 1 30.75 1 MET B O 1
ATOM 2551 N N . LYS B 1 2 ? -25.484 33 45.062 1 36.44 2 LYS B N 1
ATOM 2552 C CA . LYS B 1 2 ? -25.094 32.875 43.656 1 36.44 2 LYS B CA 1
ATOM 2553 C C . LYS B 1 2 ? -25.719 31.656 43 1 36.44 2 LYS B C 1
ATOM 2555 O O . LYS B 1 2 ? -25.453 30.531 43.438 1 36.44 2 LYS B O 1
ATOM 2560 N N . GLN B 1 3 ? -26.984 31.75 42.5 1 34.06 3 GLN B N 1
ATOM 2561 C CA . GLN B 1 3 ? -27.766 30.719 41.812 1 34.06 3 GLN B CA 1
ATOM 2562 C C . GLN B 1 3 ? -26.953 30.047 40.719 1 34.06 3 GLN B C 1
ATOM 2564 O O . GLN B 1 3 ? -26.484 30.719 39.781 1 34.06 3 GLN B O 1
ATOM 2569 N N . LYS B 1 4 ? -26.312 28.969 41.031 1 41.59 4 LYS B N 1
ATOM 2570 C CA . LYS B 1 4 ? -25.609 28.062 40.125 1 41.59 4 LYS B CA 1
ATOM 2571 C C . LYS B 1 4 ? -26.484 27.688 38.938 1 41.59 4 LYS B C 1
ATOM 2573 O O . LYS B 1 4 ? -27.516 27.031 39.094 1 41.59 4 LYS B O 1
ATOM 2578 N N . LYS B 1 5 ? -26.594 28.547 37.938 1 43.28 5 LYS B N 1
ATOM 2579 C CA . LYS B 1 5 ? -27.328 28.297 36.719 1 43.28 5 LYS B CA 1
ATOM 2580 C C . LYS B 1 5 ? -27.078 26.891 36.188 1 43.28 5 LYS B C 1
ATOM 2582 O O . LYS B 1 5 ? -25.922 26.516 35.969 1 43.28 5 LYS B O 1
ATOM 2587 N N . LYS B 1 6 ? -27.969 25.938 36.438 1 38.09 6 LYS B N 1
ATOM 2588 C CA . LYS B 1 6 ? -28.031 24.531 36.062 1 38.09 6 LYS B CA 1
ATOM 2589 C C . LYS B 1 6 ? -27.781 24.359 34.562 1 38.09 6 LYS B C 1
ATOM 2591 O O . LYS B 1 6 ? -28.531 24.891 33.719 1 38.09 6 LYS B O 1
ATOM 2596 N N . LYS B 1 7 ? -26.578 24.234 34.188 1 45.91 7 LYS B N 1
ATOM 2597 C CA . LYS B 1 7 ? -26.25 23.891 32.812 1 45.91 7 LYS B CA 1
ATOM 2598 C C . LYS B 1 7 ? -27.203 22.844 32.25 1 45.91 7 LYS B C 1
ATOM 2600 O O . LYS B 1 7 ? -27.25 21.719 32.75 1 45.91 7 LYS B O 1
ATOM 2605 N N . GLU B 1 8 ? -28.469 23.125 31.828 1 41.81 8 GLU B N 1
ATOM 2606 C CA . GLU B 1 8 ? -29.484 22.266 31.25 1 41.81 8 GLU B CA 1
ATOM 2607 C C . GLU B 1 8 ? -28.875 21.266 30.266 1 41.81 8 GLU B C 1
ATOM 2609 O O . GLU B 1 8 ? -28.125 21.656 29.375 1 41.81 8 GLU B O 1
ATOM 2614 N N . LYS B 1 9 ? -28.719 20.078 30.656 1 44.75 9 LYS B N 1
ATOM 2615 C CA . LYS B 1 9 ? -28.344 18.891 29.906 1 44.75 9 LYS B CA 1
ATOM 2616 C C . LYS B 1 9 ? -29.062 18.828 28.562 1 44.75 9 LYS B C 1
ATOM 2618 O O . LYS B 1 9 ? -30.281 18.656 28.5 1 44.75 9 LYS B O 1
ATOM 2623 N N . ILE B 1 10 ? -28.688 19.688 27.641 1 51.41 10 ILE B N 1
ATOM 2624 C CA . ILE B 1 10 ? -29.312 19.594 26.328 1 51.41 10 ILE B CA 1
ATOM 2625 C C . ILE B 1 10 ? -29.406 18.125 25.906 1 51.41 10 ILE B C 1
ATOM 2627 O O . ILE B 1 10 ? -28.422 17.375 26 1 51.41 10 ILE B O 1
ATOM 2631 N N . SER B 1 11 ? -30.609 17.516 25.906 1 47.47 11 SER B N 1
ATOM 2632 C CA . SER B 1 11 ? -31.016 16.141 25.625 1 47.47 11 SER B CA 1
ATOM 2633 C C . SER B 1 11 ? -30.312 15.602 24.391 1 47.47 11 SER B C 1
ATOM 2635 O O . SER B 1 11 ? -29.906 16.375 23.516 1 47.47 11 SER B O 1
ATOM 2637 N N . PHE B 1 12 ? -29.875 14.438 24.5 1 49.75 12 PHE B N 1
ATOM 2638 C CA . PHE B 1 12 ? -29.234 13.68 23.438 1 49.75 12 PHE B CA 1
ATOM 2639 C C . PHE B 1 12 ? -29.906 13.961 22.094 1 49.75 12 PHE B C 1
ATOM 2641 O O . PHE B 1 12 ? -29.219 14.164 21.094 1 49.75 12 PHE B O 1
ATOM 2648 N N . PHE B 1 13 ? -31.203 14.023 22.141 1 47.91 13 PHE B N 1
ATOM 2649 C CA . PHE B 1 13 ? -31.984 14.258 20.938 1 47.91 13 PHE B CA 1
ATOM 2650 C C . PHE B 1 13 ? -31.844 15.703 20.469 1 47.91 13 PHE B C 1
ATOM 2652 O O . PHE B 1 13 ? -31.875 15.977 19.266 1 47.91 13 PHE B O 1
ATOM 2659 N N . THR B 1 14 ? -31.828 16.594 21.312 1 50.41 14 THR B N 1
ATOM 2660 C CA . THR B 1 14 ? -31.672 17.984 20.953 1 50.41 14 THR B CA 1
ATOM 2661 C C . THR B 1 14 ? -30.266 18.25 20.406 1 50.41 14 THR B C 1
ATOM 2663 O O . THR B 1 14 ? -30.094 19.047 19.484 1 50.41 14 THR B O 1
ATOM 2666 N N . ARG B 1 15 ? -29.25 17.625 20.953 1 49.75 15 ARG B N 1
ATOM 2667 C CA . ARG B 1 15 ? -27.891 17.703 20.422 1 49.75 15 ARG B CA 1
ATOM 2668 C C . ARG B 1 15 ? -27.781 17.047 19.047 1 49.75 15 ARG B C 1
ATOM 2670 O O . ARG B 1 15 ? -27.062 17.531 18.172 1 49.75 15 ARG B O 1
ATOM 2677 N N . VAL B 1 16 ? -28.531 15.953 18.891 1 50.06 16 VAL B N 1
ATOM 2678 C CA . VAL B 1 16 ? -28.656 15.336 17.578 1 50.06 16 VAL B CA 1
ATOM 2679 C C . VAL B 1 16 ? -29.391 16.281 16.625 1 50.06 16 VAL B C 1
ATOM 2681 O O . VAL B 1 16 ? -29.031 16.391 15.453 1 50.06 16 VAL B O 1
ATOM 2684 N N . LYS B 1 17 ? -30.406 16.875 17.016 1 48.97 17 LYS B N 1
ATOM 2685 C CA . LYS B 1 17 ? -31.172 17.828 16.219 1 48.97 17 LYS B CA 1
ATOM 2686 C C . LYS B 1 17 ? -30.312 19.047 15.852 1 48.97 17 LYS B C 1
ATOM 2688 O O . LYS B 1 17 ? -30.422 19.578 14.742 1 48.97 17 LYS B O 1
ATOM 2693 N N . THR B 1 18 ? -29.656 19.656 16.797 1 50.28 18 THR B N 1
ATOM 2694 C CA . THR B 1 18 ? -28.828 20.812 16.484 1 50.28 18 THR B CA 1
ATOM 2695 C C . THR B 1 18 ? -27.656 20.406 15.586 1 50.28 18 THR B C 1
ATOM 2697 O O . THR B 1 18 ? -27.125 21.234 14.836 1 50.28 18 THR B O 1
ATOM 2700 N N . ASN B 1 19 ? -27.188 19.125 15.609 1 48.09 19 ASN B N 1
ATOM 2701 C CA . ASN B 1 19 ? -26.109 18.625 14.773 1 48.09 19 ASN B CA 1
ATOM 2702 C C . ASN B 1 19 ? -26.625 17.719 13.656 1 48.09 19 ASN B C 1
ATOM 2704 O O . ASN B 1 19 ? -25.891 16.859 13.156 1 48.09 19 ASN B O 1
ATOM 2708 N N . LYS B 1 20 ? -27.891 17.703 13.383 1 48 20 LYS B N 1
ATOM 2709 C CA . LYS B 1 20 ? -28.547 16.906 12.344 1 48 20 LYS B CA 1
ATOM 2710 C C . LYS B 1 20 ? -27.766 16.969 11.031 1 48 20 LYS B C 1
ATOM 2712 O O . LYS B 1 20 ? -27.672 15.977 10.305 1 48 20 LYS B O 1
ATOM 2717 N N . GLU B 1 21 ? -27.469 18.156 10.695 1 47.69 21 GLU B N 1
ATOM 2718 C CA . GLU B 1 21 ? -26.75 18.25 9.422 1 47.69 21 GLU B CA 1
ATOM 2719 C C . GLU B 1 21 ? -25.5 17.391 9.43 1 47.69 21 GLU B C 1
ATOM 2721 O O . GLU B 1 21 ? -25.156 16.766 8.422 1 47.69 21 GLU B O 1
ATOM 2726 N N . LEU B 1 22 ? -24.922 17.547 10.547 1 47 22 LEU B N 1
ATOM 2727 C CA . LEU B 1 22 ? -23.672 16.797 10.594 1 47 22 LEU B CA 1
ATOM 2728 C C . LEU B 1 22 ? -23.953 15.297 10.727 1 47 22 LEU B C 1
ATOM 2730 O O . LEU B 1 22 ? -23.219 14.477 10.172 1 47 22 LEU B O 1
ATOM 2734 N N . LEU B 1 23 ? -25.047 14.953 11.438 1 48.06 23 LEU B N 1
ATOM 2735 C CA . LEU B 1 23 ? -25.406 13.547 11.547 1 48.06 23 LEU B CA 1
ATOM 2736 C C . LEU B 1 23 ? -25.844 12.992 10.188 1 48.06 23 LEU B C 1
ATOM 2738 O O . LEU B 1 23 ? -25.516 11.852 9.852 1 48.06 23 LEU B O 1
ATOM 2742 N N . LEU B 1 24 ? -26.688 13.711 9.508 1 49.94 24 LEU B N 1
ATOM 2743 C CA . LEU B 1 24 ? -27.062 13.25 8.172 1 49.94 24 LEU B CA 1
ATOM 2744 C C . LEU B 1 24 ? -25.828 13.039 7.305 1 49.94 24 LEU B C 1
ATOM 2746 O O . LEU B 1 24 ? -25.781 12.109 6.492 1 49.94 24 LEU B O 1
ATOM 2750 N N . LEU B 1 25 ? -24.969 13.945 7.488 1 47.91 25 LEU B N 1
ATOM 2751 C CA . LEU B 1 25 ? -23.75 13.773 6.719 1 47.91 25 LEU B CA 1
ATOM 2752 C C . LEU B 1 25 ? -22.969 12.539 7.188 1 47.91 25 LEU B C 1
ATOM 2754 O O . LEU B 1 25 ? -22.188 11.969 6.426 1 47.91 25 LEU B O 1
ATOM 2758 N N . SER B 1 26 ? -23.281 12.219 8.461 1 48.44 26 SER B N 1
ATOM 2759 C CA . SER B 1 26 ? -22.562 11.078 9 1 48.44 26 SER B CA 1
ATOM 2760 C C . SER B 1 26 ? -23.266 9.766 8.656 1 48.44 26 SER B C 1
ATOM 2762 O O . SER B 1 26 ? -22.672 8.688 8.789 1 48.44 26 SER B O 1
ATOM 2764 N N . LEU B 1 27 ? -24.5 9.789 8.367 1 50.38 27 LEU B N 1
ATOM 2765 C CA . LEU B 1 27 ? -25.297 8.586 8.156 1 50.38 27 LEU B CA 1
ATOM 2766 C C . LEU B 1 27 ? -24.719 7.738 7.031 1 50.38 27 LEU B C 1
ATOM 2768 O O . LEU B 1 27 ? -24.578 6.523 7.176 1 50.38 27 LEU B O 1
ATOM 2772 N N . PRO B 1 28 ? -24.609 8.336 5.926 1 47.16 28 PRO B N 1
ATOM 2773 C CA . PRO B 1 28 ? -24.062 7.465 4.875 1 47.16 28 PRO B CA 1
ATOM 2774 C C . PRO B 1 28 ? -22.766 6.785 5.293 1 47.16 28 PRO B C 1
ATOM 2776 O O . PRO B 1 28 ? -22.547 5.617 4.965 1 47.16 28 PRO B O 1
ATOM 2779 N N . GLY B 1 29 ? -22.016 7.48 6.074 1 48.25 29 GLY B N 1
ATOM 2780 C CA . GLY B 1 29 ? -20.812 6.867 6.609 1 48.25 29 GLY B CA 1
ATOM 2781 C C . GLY B 1 29 ? -21.094 5.742 7.59 1 48.25 29 GLY B C 1
ATOM 2782 O O . GLY B 1 29 ? -20.453 4.695 7.543 1 48.25 29 GLY B O 1
ATOM 2783 N N . THR B 1 30 ? -22.141 6.008 8.445 1 48.03 30 THR B N 1
ATOM 2784 C CA . THR B 1 30 ? -22.5 4.992 9.438 1 48.03 30 THR B CA 1
ATOM 2785 C C . THR B 1 30 ? -23.047 3.744 8.75 1 48.03 30 THR B C 1
ATOM 2787 O O . THR B 1 30 ? -22.703 2.621 9.125 1 48.03 30 THR B O 1
ATOM 2790 N N . VAL B 1 31 ? -23.922 3.934 7.871 1 49.91 31 VAL B N 1
ATOM 2791 C CA . VAL B 1 31 ? -24.5 2.779 7.184 1 49.91 31 VAL B CA 1
ATOM 2792 C C . VAL B 1 31 ? -23.406 2.035 6.43 1 49.91 31 VAL B C 1
ATOM 2794 O O . VAL B 1 31 ? -23.328 0.804 6.477 1 49.91 31 VAL B O 1
ATOM 2797 N N . TRP B 1 32 ? -22.75 2.828 5.664 1 45.69 32 TRP B N 1
ATOM 2798 C CA . TRP B 1 32 ? -21.609 2.232 4.984 1 45.69 32 TRP B CA 1
ATOM 2799 C C . TRP B 1 32 ? -20.719 1.495 5.973 1 45.69 32 TRP B C 1
ATOM 2801 O O . TRP B 1 32 ? -20.281 0.367 5.711 1 45.69 32 TRP B O 1
ATOM 2811 N N . PHE B 1 33 ? -20.531 2.209 7.055 1 47.25 33 PHE B N 1
ATOM 2812 C CA . PHE B 1 33 ? -19.656 1.695 8.094 1 47.25 33 PHE B CA 1
ATOM 2813 C C . PHE B 1 33 ? -20.156 0.357 8.625 1 47.25 33 PHE B C 1
ATOM 2815 O O . PHE B 1 33 ? -19.391 -0.599 8.742 1 47.25 33 PHE B O 1
ATOM 2822 N N . PHE B 1 34 ? -21.375 0.412 9.086 1 48 34 PHE B N 1
ATOM 2823 C CA . PHE B 1 34 ? -21.906 -0.794 9.711 1 48 34 PHE B CA 1
ATOM 2824 C C . PHE B 1 34 ? -21.984 -1.936 8.703 1 48 34 PHE B C 1
ATOM 2826 O O . PHE B 1 34 ? -21.656 -3.078 9.023 1 48 34 PHE B O 1
ATOM 2833 N N . LEU B 1 35 ? -22.516 -1.62 7.605 1 46.75 35 LEU B N 1
ATOM 2834 C CA . LEU B 1 35 ? -22.719 -2.678 6.625 1 46.75 35 LEU B CA 1
ATOM 2835 C C . LEU B 1 35 ? -21.391 -3.205 6.102 1 46.75 35 LEU B C 1
ATOM 2837 O O . LEU B 1 35 ? -21.219 -4.418 5.945 1 46.75 35 LEU B O 1
ATOM 2841 N N . PHE B 1 36 ? -20.531 -2.301 5.746 1 47.25 36 PHE B N 1
ATOM 2842 C CA . PHE B 1 36 ? -19.391 -2.682 4.914 1 47.25 36 PHE B CA 1
ATOM 2843 C C . PHE B 1 36 ? -18.156 -2.908 5.762 1 47.25 36 PHE B C 1
ATOM 2845 O O . PHE B 1 36 ? -17.234 -3.617 5.352 1 47.25 36 PHE B O 1
ATOM 2852 N N . ALA B 1 37 ? -18.047 -2.121 6.809 1 47.94 37 ALA B N 1
ATOM 2853 C CA . ALA B 1 37 ? -16.891 -2.385 7.676 1 47.94 37 ALA B CA 1
ATOM 2854 C C . ALA B 1 37 ? -16.938 -3.807 8.227 1 47.94 37 ALA B C 1
ATOM 2856 O O . ALA B 1 37 ? -15.898 -4.438 8.422 1 47.94 37 ALA B O 1
ATOM 2857 N N . TYR B 1 38 ? -18.234 -4.262 8.555 1 49 38 TYR B N 1
ATOM 2858 C CA . TYR B 1 38 ? -18.344 -5.543 9.242 1 49 38 TYR B CA 1
ATOM 2859 C C . TYR B 1 38 ? -18.688 -6.66 8.266 1 49 38 TYR B C 1
ATOM 2861 O O . TYR B 1 38 ? -18.828 -7.82 8.664 1 49 38 TYR B O 1
ATOM 2869 N N . LEU B 1 39 ? -18.938 -6.281 7.203 1 50.62 39 LEU B N 1
ATOM 2870 C CA . LEU B 1 39 ? -19.281 -7.336 6.254 1 50.62 39 LEU B CA 1
ATOM 2871 C C . LEU B 1 39 ? -18.281 -8.477 6.328 1 50.62 39 LEU B C 1
ATOM 2873 O O . LEU B 1 39 ? -18.656 -9.648 6.414 1 50.62 39 LEU B O 1
ATOM 2877 N N . PRO B 1 40 ? -17 -8.086 6.039 1 50.47 40 PRO B N 1
ATOM 2878 C CA . PRO B 1 40 ? -16.172 -9.281 6.211 1 50.47 40 PRO B CA 1
ATOM 2879 C C . PRO B 1 40 ? -16.297 -9.898 7.602 1 50.47 40 PRO B C 1
ATOM 2881 O O . PRO B 1 40 ? -15.953 -11.062 7.801 1 50.47 40 PRO B O 1
ATOM 2884 N N . LEU B 1 41 ? -16.781 -9.07 8.547 1 50.66 41 LEU B N 1
ATOM 2885 C CA . LEU B 1 41 ? -16.922 -9.586 9.906 1 50.66 41 LEU B CA 1
ATOM 2886 C C . LEU B 1 41 ? -18.141 -10.5 10.016 1 50.66 41 LEU B C 1
ATOM 2888 O O . LEU B 1 41 ? -18.297 -11.234 10.992 1 50.66 41 LEU B O 1
ATOM 2892 N N . PHE B 1 42 ? -19.047 -10.234 9.297 1 49.56 42 PHE B N 1
ATOM 2893 C CA . PHE B 1 42 ? -20.141 -11.195 9.406 1 49.56 42 PHE B CA 1
ATOM 2894 C C . PHE B 1 42 ? -19.609 -12.625 9.375 1 49.56 42 PHE B C 1
ATOM 2896 O O . PHE B 1 42 ? -20.203 -13.523 9.977 1 49.56 42 PHE B O 1
ATOM 2903 N N . GLY B 1 43 ? -18.547 -12.734 8.625 1 56.31 43 GLY B N 1
ATOM 2904 C CA . GLY B 1 43 ? -18.031 -14.094 8.711 1 56.31 43 GLY B CA 1
ATOM 2905 C C . GLY B 1 43 ? -17.453 -14.43 10.078 1 56.31 43 GLY B C 1
ATOM 2906 O O . GLY B 1 43 ? -16.547 -15.242 10.188 1 56.31 43 GLY B O 1
ATOM 2907 N N . ILE B 1 44 ? -17.828 -13.578 11.047 1 63.16 44 ILE B N 1
ATOM 2908 C CA . ILE B 1 44 ? -17.328 -13.867 12.383 1 63.16 44 ILE B CA 1
ATOM 2909 C C . ILE B 1 44 ? -17.922 -15.188 12.875 1 63.16 44 ILE B C 1
ATOM 2911 O O . ILE B 1 44 ? -17.203 -16.016 13.445 1 63.16 44 ILE B O 1
ATOM 2915 N N . LEU B 1 45 ? -19.188 -15.305 12.5 1 71.25 45 LEU B N 1
ATOM 2916 C CA . LEU B 1 45 ? -19.781 -16.547 12.961 1 71.25 45 LEU B CA 1
ATOM 2917 C C . LEU B 1 45 ? -19.219 -17.734 12.195 1 71.25 45 LEU B C 1
ATOM 2919 O O . LEU B 1 45 ? -19.062 -18.828 12.758 1 71.25 45 LEU B O 1
ATOM 2923 N N . VAL B 1 46 ? -18.844 -17.453 11.047 1 79.31 46 VAL B N 1
ATOM 2924 C CA . VAL B 1 46 ? -18.344 -18.531 10.18 1 79.31 46 VAL B CA 1
ATOM 2925 C C . VAL B 1 46 ? -16.969 -18.984 10.664 1 79.31 46 VAL B C 1
ATOM 2927 O O . VAL B 1 46 ? -16.594 -20.141 10.469 1 79.31 46 VAL B O 1
ATOM 2930 N N . ALA B 1 47 ? -16.375 -18.062 11.383 1 84 47 ALA B N 1
ATOM 2931 C CA . ALA B 1 47 ? -15.047 -18.375 11.898 1 84 47 ALA B CA 1
ATOM 2932 C C . ALA B 1 47 ? -15.125 -19.469 12.969 1 84 47 ALA B C 1
ATOM 2934 O O . ALA B 1 47 ? -14.156 -20.203 13.18 1 84 47 ALA B O 1
ATOM 2935 N N . PHE B 1 48 ? -16.328 -19.547 13.516 1 86 48 PHE B N 1
ATOM 2936 C CA . PHE B 1 48 ? -16.453 -20.469 14.641 1 86 48 PHE B CA 1
ATOM 2937 C C . PHE B 1 48 ? -17.281 -21.688 14.242 1 86 48 PHE B C 1
ATOM 2939 O O . PHE B 1 48 ? -17.625 -22.516 15.094 1 86 48 PHE B O 1
ATOM 2946 N N . LYS B 1 49 ? -17.594 -21.781 12.953 1 84.25 49 LYS B N 1
ATOM 2947 C CA . LYS B 1 49 ? -18.406 -22.891 12.469 1 84.25 49 LYS B CA 1
ATOM 2948 C C . LYS B 1 49 ? -17.688 -23.672 11.375 1 84.25 49 LYS B C 1
ATOM 2950 O O . LYS B 1 49 ? -16.797 -23.141 10.703 1 84.25 49 LYS B O 1
ATOM 2955 N N . LYS B 1 50 ? -17.969 -25.031 11.375 1 81.94 50 LYS B N 1
ATOM 2956 C CA . LYS B 1 50 ? -17.547 -25.828 10.227 1 81.94 50 LYS B CA 1
ATOM 2957 C C . LYS B 1 50 ? -18.453 -25.594 9.031 1 81.94 50 LYS B C 1
ATOM 2959 O O . LYS B 1 50 ? -19.297 -26.438 8.711 1 81.94 50 LYS B O 1
ATOM 2964 N N . PHE B 1 51 ? -18.219 -24.438 8.5 1 74.44 51 PHE B N 1
ATOM 2965 C CA . PHE B 1 51 ? -19.109 -24.016 7.43 1 74.44 51 PHE B CA 1
ATOM 2966 C C . PHE B 1 51 ? -18.828 -24.781 6.148 1 74.44 51 PHE B C 1
ATOM 2968 O O . PHE B 1 51 ? -17.672 -24.859 5.707 1 74.44 51 PHE B O 1
ATOM 2975 N N . ARG B 1 52 ? -19.719 -25.672 5.82 1 67.56 52 ARG B N 1
ATOM 2976 C CA . ARG B 1 52 ? -19.672 -26.328 4.516 1 67.56 52 ARG B CA 1
ATOM 2977 C C . ARG B 1 52 ? -20.828 -25.844 3.625 1 67.56 52 ARG B C 1
ATOM 2979 O O . ARG B 1 52 ? -21.953 -25.703 4.086 1 67.56 52 ARG B O 1
ATOM 2986 N N . LEU B 1 53 ? -20.453 -25.188 2.594 1 61.41 53 LEU B N 1
ATOM 2987 C CA . LEU B 1 53 ? -21.484 -24.75 1.662 1 61.41 53 LEU B CA 1
ATOM 2988 C C . LEU B 1 53 ? -22.312 -25.938 1.172 1 61.41 53 LEU B C 1
ATOM 2990 O O . LEU B 1 53 ? -21.859 -26.688 0.299 1 61.41 53 LEU B O 1
ATOM 2994 N N . THR B 1 54 ? -23.062 -26.5 2.027 1 55.69 54 THR B N 1
ATOM 2995 C CA . THR B 1 54 ? -23.906 -27.625 1.643 1 55.69 54 THR B CA 1
ATOM 2996 C C . THR B 1 54 ? -25.125 -27.156 0.848 1 55.69 54 THR B C 1
ATOM 2998 O O . THR B 1 54 ? -25.672 -26.094 1.131 1 55.69 54 THR B O 1
ATOM 3001 N N . GLY B 1 55 ? -25.172 -27.484 -0.432 1 58.12 55 GLY B N 1
ATOM 3002 C CA . GLY B 1 55 ? -26.219 -27.328 -1.429 1 58.12 55 GLY B CA 1
ATOM 3003 C C . GLY B 1 55 ? -27.391 -26.484 -0.947 1 58.12 55 GLY B C 1
ATOM 3004 O O . GLY B 1 55 ? -28.25 -26.094 -1.738 1 58.12 55 GLY B O 1
ATOM 3005 N N . SER B 1 56 ? -27.516 -26.266 0.313 1 63 56 SER B N 1
ATOM 3006 C CA . SER B 1 56 ? -28.656 -25.438 0.673 1 63 56 SER B CA 1
ATOM 3007 C C . SER B 1 56 ? -28.266 -23.953 0.722 1 63 56 SER B C 1
ATOM 3009 O O . SER B 1 56 ? -27.156 -23.594 0.359 1 63 56 SER B O 1
ATOM 3011 N N . ASN B 1 57 ? -29.156 -23 1.219 1 64.88 57 ASN B N 1
ATOM 3012 C CA . ASN B 1 57 ? -28.969 -21.562 1.299 1 64.88 57 ASN B CA 1
ATOM 3013 C C . ASN B 1 57 ? -27.875 -21.188 2.314 1 64.88 57 ASN B C 1
ATOM 3015 O O . ASN B 1 57 ? -27.609 -21.953 3.242 1 64.88 57 ASN B O 1
ATOM 3019 N N . PHE B 1 58 ? -27.094 -20.234 2.023 1 70.25 58 PHE B N 1
ATOM 3020 C CA . PHE B 1 58 ? -26.016 -19.75 2.877 1 70.25 58 PHE B CA 1
ATOM 3021 C C . PHE B 1 58 ? -26.453 -19.688 4.332 1 70.25 58 PHE B C 1
ATOM 3023 O O . PHE B 1 58 ? -25.75 -20.172 5.223 1 70.25 58 PHE B O 1
ATOM 3030 N N . PHE B 1 59 ? -27.641 -19.234 4.469 1 71 59 PHE B N 1
ATOM 3031 C CA . PHE B 1 59 ? -28.125 -19.031 5.828 1 71 59 PHE B CA 1
ATOM 3032 C C . PHE B 1 59 ? -28.422 -20.359 6.504 1 71 59 PHE B C 1
ATOM 3034 O O . PHE B 1 59 ? -28.094 -20.547 7.68 1 71 59 PHE B O 1
ATOM 3041 N N . THR B 1 60 ? -29.031 -21.188 5.723 1 71.25 60 THR B N 1
ATOM 3042 C CA . THR B 1 60 ? -29.328 -22.516 6.27 1 71.25 60 THR B CA 1
ATOM 3043 C C . THR B 1 60 ? -28.047 -23.281 6.551 1 71.25 60 THR B C 1
ATOM 3045 O O . THR B 1 60 ? -27.938 -23.984 7.562 1 71.25 60 THR B O 1
ATOM 3048 N N . SER B 1 61 ? -27.156 -23.094 5.68 1 74.38 61 SER B N 1
ATOM 3049 C CA . SER B 1 61 ? -25.859 -23.75 5.871 1 74.38 61 SER B CA 1
ATOM 3050 C C . SER B 1 61 ? -25.125 -23.172 7.07 1 74.38 61 SER B C 1
ATOM 3052 O O . SER B 1 61 ? -24.484 -23.906 7.828 1 74.38 61 SER B O 1
ATOM 3054 N N . LEU B 1 62 ? -25.297 -21.875 7.25 1 73.69 62 LEU B N 1
ATOM 3055 C CA . LEU B 1 62 ? -24.656 -21.203 8.375 1 73.69 62 LEU B CA 1
ATOM 3056 C C . LEU B 1 62 ? -25.281 -21.656 9.695 1 73.69 62 LEU B C 1
ATOM 3058 O O . LEU B 1 62 ? -24.562 -21.922 10.664 1 73.69 62 LEU B O 1
ATOM 3062 N N . LEU B 1 63 ? -26.547 -21.734 9.664 1 73.62 63 LEU B N 1
ATOM 3063 C CA . LEU B 1 63 ? -27.266 -22.078 10.891 1 73.62 63 LEU B CA 1
ATOM 3064 C C . LEU B 1 63 ? -27.109 -23.562 11.203 1 73.62 63 LEU B C 1
ATOM 3066 O O . LEU B 1 63 ? -27.047 -23.938 12.375 1 73.62 63 LEU B O 1
ATOM 3070 N N . SER B 1 64 ? -26.969 -24.328 10.156 1 76.25 64 SER B N 1
ATOM 3071 C CA . SER B 1 64 ? -26.938 -25.766 10.359 1 76.25 64 SER B CA 1
ATOM 3072 C C . SER B 1 64 ? -25.5 -26.266 10.562 1 76.25 64 SER B C 1
ATOM 3074 O O . SER B 1 64 ? -25.297 -27.406 10.977 1 76.25 64 SER B O 1
ATOM 3076 N N . SER B 1 65 ? -24.641 -25.375 10.305 1 81 65 SER B N 1
ATOM 3077 C CA . SER B 1 65 ? -23.25 -25.797 10.422 1 81 65 SER B CA 1
ATOM 3078 C C . SER B 1 65 ? -22.844 -25.969 11.883 1 81 65 SER B C 1
ATOM 3080 O O . SER B 1 65 ? -23.328 -25.234 12.758 1 81 65 SER B O 1
ATOM 3082 N N . GLU B 1 66 ? -22.125 -27 12.242 1 84.88 66 GLU B N 1
ATOM 3083 C CA . GLU B 1 66 ? -21.672 -27.328 13.586 1 84.88 66 GLU B CA 1
ATOM 3084 C C . GLU B 1 66 ? -20.75 -26.234 14.141 1 84.88 66 GLU B C 1
ATOM 3086 O O . GLU B 1 66 ? -19.906 -25.703 13.414 1 84.88 66 GLU B O 1
ATOM 3091 N N . PHE B 1 67 ? -21.078 -25.875 15.391 1 85.62 67 PHE B N 1
ATOM 3092 C CA . PHE B 1 67 ? -20.172 -24.969 16.094 1 85.62 67 PHE B CA 1
ATOM 3093 C C . PHE B 1 67 ? -18.875 -25.672 16.469 1 85.62 67 PHE B C 1
ATOM 3095 O O . PHE B 1 67 ? -18.906 -26.656 17.219 1 85.62 67 PHE B O 1
ATOM 3102 N N . VAL B 1 68 ? -17.781 -25.25 15.953 1 87.44 68 VAL B N 1
ATOM 3103 C CA . VAL B 1 68 ? -16.516 -25.953 16.172 1 87.44 68 VAL B CA 1
ATOM 3104 C C . VAL B 1 68 ? -15.594 -25.078 17.016 1 87.44 68 VAL B C 1
ATOM 3106 O O . VAL B 1 68 ? -14.398 -25.359 17.156 1 87.44 68 VAL B O 1
ATOM 3109 N N . GLY B 1 69 ? -16.156 -24 17.578 1 85 69 GLY B N 1
ATOM 3110 C CA . GLY B 1 69 ? -15.344 -23.125 18.406 1 85 69 GLY B CA 1
ATOM 3111 C C . GLY B 1 69 ? -14.156 -22.547 17.672 1 85 69 GLY B C 1
ATOM 3112 O O . GLY B 1 69 ? -14.32 -21.938 16.625 1 85 69 GLY B O 1
ATOM 3113 N N . PHE B 1 70 ? -12.938 -22.938 18.234 1 87 70 PHE B N 1
ATOM 3114 C CA . PHE B 1 70 ? -11.734 -22.328 17.688 1 87 70 PHE B CA 1
ATOM 3115 C C . PHE B 1 70 ? -11.031 -23.266 16.719 1 87 70 PHE B C 1
ATOM 3117 O O . PHE B 1 70 ? -9.867 -23.047 16.375 1 87 70 PHE B O 1
ATOM 3124 N N . ASP B 1 71 ? -11.648 -24.266 16.25 1 86.19 71 ASP B N 1
ATOM 3125 C CA . ASP B 1 71 ? -11.047 -25.266 15.367 1 86.19 71 ASP B CA 1
ATOM 3126 C C . ASP B 1 71 ? -10.547 -24.625 14.07 1 86.19 71 ASP B C 1
ATOM 3128 O O . ASP B 1 71 ? -9.469 -24.969 13.578 1 86.19 71 ASP B O 1
ATOM 3132 N N . ASN B 1 72 ? -11.328 -23.656 13.57 1 85.62 72 ASN B N 1
ATOM 3133 C CA . ASN B 1 72 ? -10.945 -23 12.328 1 85.62 72 ASN B CA 1
ATOM 3134 C C . ASN B 1 72 ? -9.711 -22.125 12.508 1 85.62 72 ASN B C 1
ATOM 3136 O O . ASN B 1 72 ? -9.07 -21.734 11.531 1 85.62 72 ASN B O 1
ATOM 3140 N N . PHE B 1 73 ? -9.406 -21.891 13.766 1 87.06 73 PHE B N 1
ATOM 3141 C CA . PHE B 1 73 ? -8.258 -21.031 14.055 1 87.06 73 PHE B CA 1
ATOM 3142 C C . PHE B 1 73 ? -6.988 -21.875 14.188 1 87.06 73 PHE B C 1
ATOM 3144 O O . PHE B 1 73 ? -5.883 -21.328 14.141 1 87.06 73 PHE B O 1
ATOM 3151 N N . LYS B 1 74 ? -7.16 -23.156 14.305 1 85 74 LYS B N 1
ATOM 3152 C CA . LYS B 1 74 ? -6.039 -24.047 14.602 1 85 74 LYS B CA 1
ATOM 3153 C C . LYS B 1 74 ? -5.016 -24.031 13.477 1 85 74 LYS B C 1
ATOM 3155 O O . LYS B 1 74 ? -3.812 -24.172 13.719 1 85 74 LYS B O 1
ATOM 3160 N N . PHE B 1 75 ? -5.52 -23.844 12.273 1 81.75 75 PHE B N 1
ATOM 3161 C CA . PHE B 1 75 ? -4.602 -23.922 11.141 1 81.75 75 PHE B CA 1
ATOM 3162 C C . PHE B 1 75 ? -3.594 -22.781 11.18 1 81.75 75 PHE B C 1
ATOM 3164 O O . PHE B 1 75 ? -2.512 -22.891 10.602 1 81.75 75 PHE B O 1
ATOM 3171 N N . LEU B 1 76 ? -3.936 -21.766 11.836 1 80.44 76 LEU B N 1
ATOM 3172 C CA . LEU B 1 76 ? -3.037 -20.625 11.945 1 80.44 76 LEU B CA 1
ATOM 3173 C C . LEU B 1 76 ? -1.869 -20.938 12.875 1 80.44 76 LEU B C 1
ATOM 3175 O O . LEU B 1 76 ? -0.82 -20.297 12.797 1 80.44 76 LEU B O 1
ATOM 3179 N N . PHE B 1 77 ? -2.066 -21.906 13.82 1 77.44 77 PHE B N 1
ATOM 3180 C CA . PHE B 1 77 ? -1.082 -22.141 14.875 1 77.44 77 PHE B CA 1
ATOM 3181 C C . PHE B 1 77 ? -0.572 -23.578 14.836 1 77.44 77 PHE B C 1
ATOM 3183 O O . PHE B 1 77 ? 0.352 -23.922 15.57 1 77.44 77 PHE B O 1
ATOM 3190 N N . SER B 1 78 ? -1.221 -24.375 14.156 1 67.06 78 SER B N 1
ATOM 3191 C CA . SER B 1 78 ? -0.941 -25.797 14.258 1 67.06 78 SER B CA 1
ATOM 3192 C C . SER B 1 78 ? 0.154 -26.219 13.281 1 67.06 78 SER B C 1
ATOM 3194 O O . SER B 1 78 ? 0.649 -27.344 13.336 1 67.06 78 SER B O 1
ATOM 3196 N N . SER B 1 79 ? 0.447 -25.281 12.414 1 65.38 79 SER B N 1
ATOM 3197 C CA . SER B 1 79 ? 1.518 -25.797 11.562 1 65.38 79 SER B CA 1
ATOM 3198 C C . SER B 1 79 ? 2.826 -25.922 12.336 1 65.38 79 SER B C 1
ATOM 3200 O O . SER B 1 79 ? 3.027 -25.234 13.344 1 65.38 79 SER B O 1
ATOM 3202 N N . GLY B 1 80 ? 3.455 -27.109 12.227 1 69.44 80 GLY B N 1
ATOM 3203 C CA . GLY B 1 80 ? 4.789 -27.234 12.789 1 69.44 80 GLY B CA 1
ATOM 3204 C C . GLY B 1 80 ? 5.609 -25.969 12.656 1 69.44 80 GLY B C 1
ATOM 3205 O O . GLY B 1 80 ? 6.555 -25.75 13.414 1 69.44 80 GLY B O 1
ATOM 3206 N N . ASP B 1 81 ? 5.121 -25.047 11.797 1 79.81 81 ASP B N 1
ATOM 3207 C CA . ASP B 1 81 ? 5.926 -23.859 11.5 1 79.81 81 ASP B CA 1
ATOM 3208 C C . ASP B 1 81 ? 5.215 -22.578 11.961 1 79.81 81 ASP B C 1
ATOM 3210 O O . ASP B 1 81 ? 5.516 -21.484 11.477 1 79.81 81 ASP B O 1
ATOM 3214 N N . ALA B 1 82 ? 4.238 -22.797 12.898 1 82.62 82 ALA B N 1
ATOM 3215 C CA . ALA B 1 82 ? 3.49 -21.641 13.367 1 82.62 82 ALA B CA 1
ATOM 3216 C C . ALA B 1 82 ? 4.422 -20.594 13.977 1 82.62 82 ALA B C 1
ATOM 3218 O O . ALA B 1 82 ? 4.277 -19.391 13.711 1 82.62 82 ALA B O 1
ATOM 3219 N N . TRP B 1 83 ? 5.34 -21.094 14.672 1 86 83 TRP B N 1
ATOM 3220 C CA . TRP B 1 83 ? 6.277 -20.188 15.32 1 86 83 TRP B CA 1
ATOM 3221 C C . TRP B 1 83 ? 7.125 -19.453 14.289 1 86 83 TRP B C 1
ATOM 3223 O O . TRP B 1 83 ? 7.383 -18.25 14.43 1 86 83 TRP B O 1
ATOM 3233 N N . ILE B 1 84 ? 7.492 -20.172 13.281 1 90.31 84 ILE B N 1
ATOM 3234 C CA . ILE B 1 84 ? 8.312 -19.578 12.227 1 90.31 84 ILE B CA 1
ATOM 3235 C C . ILE B 1 84 ? 7.512 -18.516 11.484 1 90.31 84 ILE B C 1
ATOM 3237 O O . ILE B 1 84 ? 8.023 -17.422 11.211 1 90.31 84 ILE B O 1
ATOM 3241 N N . ILE B 1 85 ? 6.281 -18.781 11.266 1 89.31 85 ILE B N 1
ATOM 3242 C CA . ILE B 1 85 ? 5.398 -17.875 10.539 1 89.31 85 ILE B CA 1
ATOM 3243 C C . ILE B 1 85 ? 5.172 -16.609 11.359 1 89.31 85 ILE B C 1
ATOM 3245 O O . ILE B 1 85 ? 5.297 -15.492 10.844 1 89.31 85 ILE B O 1
ATOM 3249 N N . LEU B 1 86 ? 4.906 -16.812 12.625 1 86 86 LEU B N 1
ATOM 3250 C CA . LEU B 1 86 ? 4.664 -15.672 13.508 1 86 86 LEU B CA 1
ATOM 3251 C C . LEU B 1 86 ? 5.934 -14.852 13.703 1 86 86 LEU B C 1
ATOM 3253 O O . LEU B 1 86 ? 5.895 -13.617 13.672 1 86 86 LEU B O 1
ATOM 3257 N N . ARG B 1 87 ? 6.98 -15.523 13.891 1 90.88 87 ARG B N 1
ATOM 3258 C CA . ARG B 1 87 ? 8.273 -14.867 14.055 1 90.88 87 ARG B CA 1
ATOM 3259 C C . ARG B 1 87 ? 8.617 -14.016 12.836 1 90.88 87 ARG B C 1
ATOM 3261 O O . ARG B 1 87 ? 8.938 -12.836 12.969 1 90.88 87 ARG B O 1
ATOM 3268 N N . ASN B 1 88 ? 8.539 -14.633 11.648 1 94.31 88 ASN B N 1
ATOM 3269 C CA . ASN B 1 88 ? 8.844 -13.906 10.422 1 94.31 88 ASN B CA 1
ATOM 3270 C C . ASN B 1 88 ? 7.93 -12.695 10.242 1 94.31 88 ASN B C 1
ATOM 3272 O O . ASN B 1 88 ? 8.398 -11.602 9.93 1 94.31 88 ASN B O 1
ATOM 3276 N N . THR B 1 89 ? 6.656 -12.93 10.523 1 92.19 89 THR B N 1
ATOM 3277 C CA . THR B 1 89 ? 5.676 -11.875 10.312 1 92.19 89 THR B CA 1
ATOM 3278 C C . THR B 1 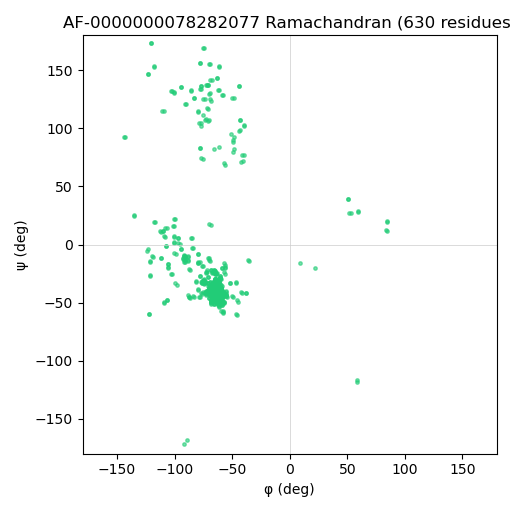89 ? 5.961 -10.688 11.227 1 92.19 89 THR B C 1
ATOM 3280 O O . THR B 1 89 ? 6.066 -9.547 10.766 1 92.19 89 THR B O 1
ATOM 3283 N N . VAL B 1 90 ? 6.184 -10.938 12.461 1 91.19 90 VAL B N 1
ATOM 3284 C CA . VAL B 1 90 ? 6.316 -9.883 13.453 1 91.19 90 VAL B CA 1
ATOM 3285 C C . VAL B 1 90 ? 7.688 -9.219 13.32 1 91.19 90 VAL B C 1
ATOM 3287 O O . VAL B 1 90 ? 7.797 -7.992 13.336 1 91.19 90 VAL B O 1
ATOM 3290 N N . LEU B 1 91 ? 8.734 -9.969 13.133 1 95.25 91 LEU B N 1
ATOM 3291 C CA . LEU B 1 91 ? 10.086 -9.414 13.094 1 95.25 91 LEU B CA 1
ATOM 3292 C C . LEU B 1 91 ? 10.297 -8.586 11.836 1 95.25 91 LEU B C 1
ATOM 3294 O O . LEU B 1 91 ? 10.867 -7.492 11.891 1 95.25 91 LEU B O 1
ATOM 3298 N N . TYR B 1 92 ? 9.875 -9.117 10.695 1 96.69 92 TYR B N 1
ATOM 3299 C CA . TYR B 1 92 ? 9.992 -8.328 9.477 1 96.69 92 TYR B CA 1
ATOM 3300 C C . TYR B 1 92 ? 9.211 -7.027 9.586 1 96.69 92 TYR B C 1
ATOM 3302 O O . TYR B 1 92 ? 9.727 -5.953 9.273 1 96.69 92 TYR B O 1
ATOM 3310 N N . ASN B 1 93 ? 7.98 -7.176 10.039 1 93.75 93 ASN B N 1
ATOM 3311 C CA . ASN B 1 93 ? 7.145 -5.98 10.102 1 93.75 93 ASN B CA 1
ATOM 3312 C C . ASN B 1 93 ? 7.668 -4.984 11.133 1 93.75 93 ASN B C 1
ATOM 3314 O O . ASN B 1 93 ? 7.547 -3.773 10.945 1 93.75 93 ASN B O 1
ATOM 3318 N N . ALA B 1 94 ? 8.211 -5.461 12.242 1 94.12 94 ALA B N 1
ATOM 3319 C CA . ALA B 1 94 ? 8.859 -4.559 13.188 1 94.12 94 ALA B CA 1
ATOM 3320 C C . ALA B 1 94 ? 10 -3.795 12.531 1 94.12 94 ALA B C 1
ATOM 3322 O O . ALA B 1 94 ? 10.125 -2.58 12.703 1 94.12 94 ALA B O 1
ATOM 3323 N N . ALA B 1 95 ? 10.805 -4.492 11.781 1 96.31 95 ALA B N 1
ATOM 3324 C CA . ALA B 1 95 ? 11.898 -3.855 11.055 1 96.31 95 ALA B CA 1
ATOM 3325 C C . ALA B 1 95 ? 11.375 -2.852 10.031 1 96.31 95 ALA B C 1
ATOM 3327 O O . ALA B 1 95 ? 11.898 -1.741 9.914 1 96.31 95 ALA B O 1
ATOM 3328 N N . PHE B 1 96 ? 10.312 -3.285 9.32 1 95.94 96 PHE B N 1
ATOM 3329 C CA . PHE B 1 96 ? 9.711 -2.408 8.32 1 95.94 96 PHE B CA 1
ATOM 3330 C C . PHE B 1 96 ? 9.172 -1.141 8.969 1 95.94 96 PHE B C 1
ATOM 3332 O O . PHE B 1 96 ? 9.297 -0.047 8.414 1 95.94 96 PHE B O 1
ATOM 3339 N N . ILE B 1 97 ? 8.578 -1.288 10.102 1 93.25 97 ILE B N 1
ATOM 3340 C CA . ILE B 1 97 ? 7.965 -0.157 10.789 1 93.25 97 ILE B CA 1
ATOM 3341 C C . ILE B 1 97 ? 9.047 0.82 11.234 1 93.25 97 ILE B C 1
ATOM 3343 O O . ILE B 1 97 ? 8.969 2.02 10.961 1 93.25 97 ILE B O 1
ATOM 3347 N N . ILE B 1 98 ? 10.055 0.362 11.844 1 94.69 98 ILE B N 1
ATOM 3348 C CA . ILE B 1 98 ? 11.117 1.21 12.359 1 94.69 98 ILE B CA 1
ATOM 3349 C C . ILE B 1 98 ? 11.852 1.881 11.203 1 94.69 98 ILE B C 1
ATOM 3351 O O . ILE B 1 98 ? 11.984 3.105 11.164 1 94.69 98 ILE B O 1
ATOM 3355 N N . LEU B 1 99 ? 12.273 1.146 10.25 1 94.88 99 LEU B N 1
ATOM 3356 C CA . LEU B 1 99 ? 13.031 1.685 9.125 1 94.88 99 LEU B CA 1
ATOM 3357 C C . LEU B 1 99 ? 12.141 2.559 8.242 1 94.88 99 LEU B C 1
ATOM 3359 O O . LEU B 1 99 ? 12.617 3.529 7.645 1 94.88 99 LEU B O 1
ATOM 3363 N N . GLY B 1 100 ? 10.844 2.168 8.188 1 93.12 100 GLY B N 1
ATOM 3364 C CA . GLY B 1 100 ? 9.891 2.885 7.352 1 93.12 100 GLY B CA 1
ATOM 3365 C C . GLY B 1 100 ? 9.555 4.266 7.883 1 93.12 100 GLY B C 1
ATOM 3366 O O . GLY B 1 100 ? 8.969 5.086 7.172 1 93.12 100 GLY B O 1
ATOM 3367 N N . VAL B 1 101 ? 9.977 4.52 9.117 1 91.88 101 VAL B N 1
ATOM 3368 C CA . VAL B 1 101 ? 9.789 5.84 9.703 1 91.88 101 VAL B CA 1
ATOM 3369 C C . VAL B 1 101 ? 11.125 6.574 9.758 1 91.88 101 VAL B C 1
ATOM 3371 O O . VAL B 1 101 ? 11.25 7.684 9.234 1 91.88 101 VAL B O 1
ATOM 3374 N N . VAL B 1 102 ? 12.109 5.953 10.219 1 93.56 102 VAL B N 1
ATOM 3375 C CA . VAL B 1 102 ? 13.398 6.582 10.5 1 93.56 102 VAL B CA 1
ATOM 3376 C C . VAL B 1 102 ? 14.055 7.016 9.195 1 93.56 102 VAL B C 1
ATOM 3378 O O . VAL B 1 102 ? 14.469 8.172 9.055 1 93.56 102 VAL B O 1
ATOM 3381 N N . LEU B 1 103 ? 14.094 6.164 8.227 1 92.31 103 LEU B N 1
ATOM 3382 C CA . LEU B 1 103 ? 14.82 6.449 6.996 1 92.31 103 LEU B CA 1
ATOM 3383 C C . LEU B 1 103 ? 14.141 7.566 6.211 1 92.31 103 LEU B C 1
ATOM 3385 O O . LEU B 1 103 ? 14.781 8.555 5.855 1 92.31 103 LEU B O 1
ATOM 3389 N N . PRO B 1 104 ? 12.867 7.469 6.016 1 92 104 PRO B N 1
ATOM 3390 C CA . PRO B 1 104 ? 12.219 8.531 5.242 1 92 104 PRO B CA 1
ATOM 3391 C C . PRO B 1 104 ? 12.266 9.883 5.945 1 92 104 PRO B C 1
ATOM 3393 O O . PRO B 1 104 ? 12.367 10.922 5.289 1 92 104 PRO B O 1
ATOM 3396 N N . VAL B 1 105 ? 12.18 9.922 7.254 1 92 105 VAL B N 1
ATOM 3397 C CA . VAL B 1 105 ? 12.266 11.18 7.992 1 92 105 VAL B CA 1
ATOM 3398 C C . VAL B 1 105 ? 13.648 11.797 7.805 1 92 105 VAL B C 1
ATOM 3400 O O . VAL B 1 105 ? 13.773 12.992 7.523 1 92 105 VAL B O 1
ATOM 3403 N N . ILE B 1 106 ? 14.633 10.953 7.898 1 90.56 106 ILE B N 1
ATOM 3404 C CA . ILE B 1 106 ? 16 11.422 7.715 1 90.56 106 ILE B CA 1
ATOM 3405 C C . ILE B 1 106 ? 16.172 11.984 6.305 1 90.56 106 ILE B C 1
ATOM 3407 O O . ILE B 1 106 ? 16.703 13.086 6.125 1 90.56 106 ILE B O 1
ATOM 3411 N N . VAL B 1 107 ? 15.664 11.312 5.355 1 87.31 107 VAL B N 1
ATOM 3412 C CA . VAL B 1 107 ? 15.812 11.734 3.969 1 87.31 107 VAL B CA 1
ATOM 3413 C C . VAL B 1 107 ? 15.008 13.016 3.734 1 87.31 107 VAL B C 1
ATOM 3415 O O . VAL B 1 107 ? 15.477 13.922 3.045 1 87.31 107 VAL B O 1
ATOM 3418 N N . ALA B 1 108 ? 13.812 13.094 4.316 1 88.25 108 ALA B N 1
ATOM 3419 C CA . ALA B 1 108 ? 12.992 14.289 4.172 1 88.25 108 ALA B CA 1
ATOM 3420 C C . ALA B 1 108 ? 13.688 15.516 4.754 1 88.25 108 ALA B C 1
ATOM 3422 O O . ALA B 1 108 ? 13.68 16.594 4.148 1 88.25 108 ALA B O 1
ATOM 3423 N N . LEU B 1 109 ? 14.273 15.359 5.895 1 87.88 109 LEU B N 1
ATOM 3424 C CA . LEU B 1 109 ? 14.984 16.453 6.543 1 87.88 109 LEU B CA 1
ATOM 3425 C C . LEU B 1 109 ? 16.188 16.891 5.711 1 87.88 109 LEU B C 1
ATOM 3427 O O . LEU B 1 109 ? 16.453 18.078 5.559 1 87.88 109 LEU B O 1
ATOM 3431 N N . MET B 1 110 ? 16.812 15.898 5.121 1 84.5 110 MET B N 1
ATOM 3432 C CA . MET B 1 110 ? 17.984 16.188 4.293 1 84.5 110 MET B CA 1
ATOM 3433 C C . MET B 1 110 ? 17.562 16.906 3.014 1 84.5 110 MET B C 1
ATOM 3435 O O . MET B 1 110 ? 18.234 17.859 2.596 1 84.5 110 MET B O 1
ATOM 3439 N N . LEU B 1 111 ? 16.531 16.484 2.469 1 82.31 111 LEU B N 1
ATOM 3440 C CA . LEU B 1 111 ? 16.062 17.094 1.226 1 82.31 111 LEU B CA 1
ATOM 3441 C C . LEU B 1 111 ? 15.547 18.516 1.466 1 82.31 111 LEU B C 1
ATOM 3443 O O . LEU B 1 111 ? 15.727 19.391 0.619 1 82.31 111 LEU B O 1
ATOM 3447 N N . ASN B 1 112 ? 14.914 18.641 2.625 1 81.31 112 ASN B N 1
ATOM 3448 C CA . ASN B 1 112 ? 14.391 19.953 2.973 1 81.31 112 ASN B CA 1
ATOM 3449 C C . ASN B 1 112 ? 15.516 20.984 3.135 1 81.31 112 ASN B C 1
ATOM 3451 O O . ASN B 1 112 ? 15.305 22.188 2.947 1 81.31 112 ASN B O 1
ATOM 3455 N N . GLU B 1 113 ? 16.672 20.531 3.441 1 78.62 113 GLU B N 1
ATOM 3456 C CA . GLU B 1 113 ? 17.797 21.422 3.697 1 78.62 113 GLU B CA 1
ATOM 3457 C C . GLU B 1 113 ? 18.594 21.672 2.424 1 78.62 113 GLU B C 1
ATOM 3459 O O . GLU B 1 113 ? 19.469 22.547 2.396 1 78.62 113 GLU B O 1
ATOM 3464 N N . LEU B 1 114 ? 18.25 20.906 1.405 1 74.81 114 LEU B N 1
ATOM 3465 C CA . LEU B 1 114 ? 19 21.078 0.173 1 74.81 114 LEU B CA 1
ATOM 3466 C C . LEU B 1 114 ? 18.719 22.422 -0.465 1 74.81 114 LEU B C 1
ATOM 3468 O O . LEU B 1 114 ? 17.562 22.812 -0.64 1 74.81 114 LEU B O 1
ATOM 3472 N N . ARG B 1 115 ? 19.734 23.141 -0.671 1 64.56 115 ARG B N 1
ATOM 3473 C CA . ARG B 1 115 ? 19.641 24.484 -1.241 1 64.56 115 ARG B CA 1
ATOM 3474 C C . ARG B 1 115 ? 19.328 24.422 -2.734 1 64.56 115 ARG B C 1
ATOM 3476 O O . ARG B 1 115 ? 18.578 25.25 -3.254 1 64.56 115 ARG B O 1
ATOM 3483 N N . ASN B 1 116 ? 20.062 23.391 -3.355 1 63.81 116 ASN B N 1
ATOM 3484 C CA . ASN B 1 116 ? 19.828 23.219 -4.789 1 63.81 116 ASN B CA 1
ATOM 3485 C C . ASN B 1 116 ? 18.531 22.5 -5.07 1 63.81 116 ASN B C 1
ATOM 3487 O O . ASN B 1 116 ? 18.438 21.281 -4.918 1 63.81 116 ASN B O 1
ATOM 3491 N N . LYS B 1 117 ? 17.562 23.234 -5.488 1 69.5 117 LYS B N 1
ATOM 3492 C CA . LYS B 1 117 ? 16.234 22.703 -5.73 1 69.5 117 LYS B CA 1
ATOM 3493 C C . LYS B 1 117 ? 16.25 21.672 -6.863 1 69.5 117 LYS B C 1
ATOM 3495 O O . LYS B 1 117 ? 15.461 20.734 -6.863 1 69.5 117 LYS B O 1
ATOM 3500 N N . GLY B 1 118 ? 17.234 21.922 -7.797 1 67.81 118 GLY B N 1
ATOM 3501 C CA . GLY B 1 118 ? 17.359 20.969 -8.891 1 67.81 118 GLY B CA 1
ATOM 3502 C C . GLY B 1 118 ? 17.812 19.594 -8.438 1 67.81 118 GLY B C 1
ATOM 3503 O O . GLY B 1 118 ? 17.25 18.578 -8.844 1 67.81 118 GLY B O 1
ATOM 3504 N N . MET B 1 119 ? 18.797 19.609 -7.59 1 70.06 119 MET B N 1
ATOM 3505 C CA . MET B 1 119 ? 19.312 18.344 -7.062 1 70.06 119 MET B CA 1
ATOM 3506 C C . MET B 1 119 ? 18.266 17.656 -6.18 1 70.06 119 MET B C 1
ATOM 3508 O O . MET B 1 119 ? 18.141 16.438 -6.203 1 70.06 119 MET B O 1
ATOM 3512 N N . ALA B 1 120 ? 17.531 18.469 -5.434 1 71.69 120 ALA B N 1
ATOM 3513 C CA . ALA B 1 120 ? 16.484 17.906 -4.594 1 71.69 120 ALA B CA 1
ATOM 3514 C C . ALA B 1 120 ? 15.43 17.203 -5.434 1 71.69 120 ALA B C 1
ATOM 3516 O O . ALA B 1 120 ? 14.961 16.109 -5.074 1 71.69 120 ALA B O 1
ATOM 3517 N N . LYS B 1 121 ? 15.266 17.75 -6.562 1 69.25 121 LYS B N 1
ATOM 3518 C CA . LYS B 1 121 ? 14.273 17.172 -7.465 1 69.25 121 LYS B CA 1
ATOM 3519 C C . LYS B 1 121 ? 14.758 15.844 -8.039 1 69.25 121 LYS B C 1
ATOM 3521 O O . LYS B 1 121 ? 13.977 14.898 -8.18 1 69.25 121 LYS B O 1
ATOM 3526 N N . ILE B 1 122 ? 15.969 15.844 -8.336 1 68.94 122 ILE B N 1
ATOM 3527 C CA . ILE B 1 122 ? 16.547 14.625 -8.891 1 68.94 122 ILE B CA 1
ATOM 3528 C C . ILE B 1 122 ? 16.516 13.516 -7.848 1 68.94 122 ILE B C 1
ATOM 3530 O O . ILE B 1 122 ? 16.125 12.383 -8.148 1 68.94 122 ILE B O 1
ATOM 3534 N N . TYR B 1 123 ? 16.859 13.875 -6.625 1 70.44 123 TYR B N 1
ATOM 3535 C CA . TYR B 1 123 ? 16.844 12.891 -5.551 1 70.44 123 TYR B CA 1
ATOM 3536 C C . TYR B 1 123 ? 15.422 12.398 -5.277 1 70.44 123 TYR B C 1
ATOM 3538 O O . TYR B 1 123 ? 15.195 11.195 -5.133 1 70.44 123 TYR B O 1
ATOM 3546 N N . GLN B 1 124 ? 14.539 13.305 -5.297 1 70.31 124 GLN B N 1
ATOM 3547 C CA . GLN B 1 124 ? 13.141 12.977 -5.016 1 70.31 124 GLN B CA 1
ATOM 3548 C C . GLN B 1 124 ? 12.555 12.086 -6.113 1 70.31 124 GLN B C 1
ATOM 3550 O O . GLN B 1 124 ? 11.906 11.086 -5.824 1 70.31 124 GLN B O 1
ATOM 3555 N N . SER B 1 125 ? 12.922 12.438 -7.312 1 66.75 125 SER B N 1
ATOM 3556 C CA . SER B 1 125 ? 12.367 11.68 -8.438 1 66.75 125 SER B CA 1
ATOM 3557 C C . SER B 1 125 ? 12.922 10.258 -8.469 1 66.75 125 SER B C 1
ATOM 3559 O O . SER B 1 125 ? 12.188 9.312 -8.742 1 66.75 125 SER B O 1
ATOM 3561 N N . SER B 1 126 ? 14.125 10.195 -8.18 1 70.75 126 SER B N 1
ATOM 3562 C CA . SER B 1 126 ? 14.773 8.891 -8.211 1 70.75 126 SER B CA 1
ATOM 3563 C C . SER B 1 126 ? 14.258 7.977 -7.105 1 70.75 126 SER B C 1
ATOM 3565 O O . SER B 1 126 ? 14.117 6.77 -7.305 1 70.75 126 SER B O 1
ATOM 3567 N N . MET B 1 127 ? 13.969 8.57 -6.047 1 74.25 127 MET B N 1
ATOM 3568 C CA . MET B 1 127 ? 13.547 7.766 -4.902 1 74.25 127 MET B CA 1
ATOM 3569 C C . MET B 1 127 ? 12.086 7.348 -5.039 1 74.25 127 MET B C 1
ATOM 3571 O O . MET B 1 127 ? 11.656 6.359 -4.434 1 74.25 127 MET B O 1
ATOM 3575 N N . PHE B 1 128 ? 11.438 8.023 -5.941 1 74.56 128 PHE B N 1
ATOM 3576 C CA . PHE B 1 128 ? 10.016 7.758 -6.086 1 74.56 128 PHE B CA 1
ATOM 3577 C C . PHE B 1 128 ? 9.766 6.676 -7.133 1 74.56 128 PHE B C 1
ATOM 3579 O O . PHE B 1 128 ? 8.727 6.016 -7.121 1 74.56 128 PHE B O 1
ATOM 3586 N N . LEU B 1 129 ? 10.766 6.414 -7.895 1 75.31 129 LEU B N 1
ATOM 3587 C CA . LEU B 1 129 ? 10.562 5.57 -9.07 1 75.31 129 LEU B CA 1
ATOM 3588 C C . LEU B 1 129 ? 10.203 4.145 -8.656 1 75.31 129 LEU B C 1
ATOM 3590 O O . LEU B 1 129 ? 9.289 3.545 -9.227 1 75.31 129 LEU B O 1
ATOM 3594 N N . PRO B 1 130 ? 10.906 3.574 -7.672 1 80.81 130 PRO B N 1
ATOM 3595 C CA . PRO B 1 130 ? 10.609 2.193 -7.289 1 80.81 130 PRO B CA 1
ATOM 3596 C C . PRO B 1 130 ? 9.172 2.008 -6.805 1 80.81 130 PRO B C 1
ATOM 3598 O O . PRO B 1 130 ? 8.602 0.926 -6.961 1 80.81 130 PRO B O 1
ATOM 3601 N N . TYR B 1 131 ? 8.641 3.021 -6.27 1 81.62 131 TYR B N 1
ATOM 3602 C CA . TYR B 1 131 ? 7.301 2.949 -5.695 1 81.62 131 TYR B CA 1
ATOM 3603 C C . TYR B 1 131 ? 6.262 2.641 -6.77 1 81.62 131 TYR B C 1
ATOM 3605 O O . TYR B 1 131 ? 5.25 1.997 -6.492 1 81.62 131 TYR B O 1
ATOM 3613 N N . PHE B 1 132 ? 6.594 2.98 -7.98 1 76.94 132 PHE B N 1
ATOM 3614 C CA . PHE B 1 132 ? 5.613 2.854 -9.047 1 76.94 132 PHE B CA 1
ATOM 3615 C C . PHE B 1 132 ? 5.766 1.521 -9.773 1 76.94 132 PHE B C 1
ATOM 3617 O O . PHE B 1 132 ? 4.945 1.171 -10.625 1 76.94 132 PHE B O 1
ATOM 3624 N N . LEU B 1 133 ? 6.742 0.803 -9.398 1 80.88 133 LEU B N 1
ATOM 3625 C CA . LEU B 1 133 ? 6.945 -0.516 -9.984 1 80.88 133 LEU B CA 1
ATOM 3626 C C . LEU B 1 133 ? 6.121 -1.569 -9.258 1 80.88 133 LEU B C 1
ATOM 3628 O O . LEU B 1 133 ? 6.055 -1.569 -8.023 1 80.88 133 LEU B O 1
ATOM 3632 N N . SER B 1 134 ? 5.441 -2.363 -10.031 1 83.5 134 SER B N 1
ATOM 3633 C CA . SER B 1 134 ? 4.727 -3.463 -9.391 1 83.5 134 SER B CA 1
ATOM 3634 C C . SER B 1 134 ? 5.695 -4.504 -8.836 1 83.5 134 SER B C 1
ATOM 3636 O O . SER B 1 134 ? 6.832 -4.613 -9.297 1 83.5 134 SER B O 1
ATOM 3638 N N . TRP B 1 135 ? 5.266 -5.223 -7.867 1 86.44 135 TRP B N 1
ATOM 3639 C CA . TRP B 1 135 ? 6.102 -6.285 -7.312 1 86.44 135 TRP B CA 1
ATOM 3640 C C . TRP B 1 135 ? 6.344 -7.379 -8.352 1 86.44 135 TRP B C 1
ATOM 3642 O O . TRP B 1 135 ? 7.387 -8.039 -8.336 1 86.44 135 TRP B O 1
ATOM 3652 N N . VAL B 1 136 ? 5.418 -7.59 -9.266 1 82.62 136 VAL B N 1
ATOM 3653 C CA . VAL B 1 136 ? 5.609 -8.578 -10.32 1 82.62 136 VAL B CA 1
ATOM 3654 C C . VAL B 1 136 ? 6.836 -8.203 -11.156 1 82.62 136 VAL B C 1
ATOM 3656 O O . VAL B 1 136 ? 7.734 -9.023 -11.352 1 82.62 136 VAL B O 1
ATOM 3659 N N . VAL B 1 137 ? 6.867 -6.988 -11.57 1 80.12 137 VAL B N 1
ATOM 3660 C CA . VAL B 1 137 ? 7.961 -6.5 -12.406 1 80.12 137 VAL B CA 1
ATOM 3661 C C . VAL B 1 137 ? 9.266 -6.516 -11.602 1 80.12 137 VAL B C 1
ATOM 3663 O O . VAL B 1 137 ? 10.289 -6.992 -12.094 1 80.12 137 VAL B O 1
ATOM 3666 N N . VAL B 1 138 ? 9.227 -6.055 -10.375 1 86.06 138 VAL B N 1
ATOM 3667 C CA . VAL B 1 138 ? 10.406 -6.004 -9.516 1 86.06 138 VAL B CA 1
ATOM 3668 C C . VAL B 1 138 ? 10.945 -7.414 -9.289 1 86.06 138 VAL B C 1
ATOM 3670 O O . VAL B 1 138 ? 12.156 -7.633 -9.312 1 86.06 138 VAL B O 1
ATOM 3673 N N . SER B 1 139 ? 10.07 -8.367 -9.094 1 88.12 139 SER B N 1
ATOM 3674 C CA . SER B 1 139 ? 10.477 -9.742 -8.805 1 88.12 139 SER B CA 1
ATOM 3675 C C . SER B 1 139 ? 11.242 -10.344 -9.984 1 88.12 139 SER B C 1
ATOM 3677 O O . SER B 1 139 ? 12.227 -11.062 -9.781 1 88.12 139 SER B O 1
ATOM 3679 N N . TYR B 1 140 ? 10.828 -10.062 -11.156 1 82.88 140 TYR B N 1
ATOM 3680 C CA . TYR B 1 140 ? 11.5 -10.625 -12.328 1 82.88 140 TYR B CA 1
ATOM 3681 C C . TYR B 1 140 ? 12.812 -9.914 -12.602 1 82.88 140 TYR B C 1
ATOM 3683 O O . TYR B 1 140 ? 13.773 -10.523 -13.07 1 82.88 140 TYR B O 1
ATOM 3691 N N . CYS B 1 141 ? 12.828 -8.656 -12.297 1 82 141 CYS B N 1
ATOM 3692 C CA . CYS B 1 141 ? 14.094 -7.945 -12.398 1 82 141 CYS B CA 1
ATOM 3693 C C . CYS B 1 141 ? 15.109 -8.5 -11.406 1 82 141 CYS B C 1
ATOM 3695 O O . CYS B 1 141 ? 16.266 -8.734 -11.758 1 82 141 CYS B O 1
ATOM 3697 N N . VAL B 1 142 ? 14.664 -8.664 -10.18 1 86.5 142 VAL B N 1
ATOM 3698 C CA . VAL B 1 142 ? 15.547 -9.203 -9.156 1 86.5 142 VAL B CA 1
ATOM 3699 C C . VAL B 1 142 ? 15.984 -10.617 -9.539 1 86.5 142 VAL B C 1
ATOM 3701 O O . VAL B 1 142 ? 17.125 -11.008 -9.305 1 86.5 142 VAL B O 1
ATOM 3704 N N . PHE B 1 143 ? 15.094 -11.367 -10.117 1 87.06 143 PHE B N 1
ATOM 3705 C CA . PHE B 1 143 ? 15.422 -12.711 -10.578 1 87.06 143 PHE B CA 1
ATOM 3706 C C . PHE B 1 143 ? 16.547 -12.672 -11.602 1 87.06 143 PHE B C 1
ATOM 3708 O O . PHE B 1 143 ? 17.406 -13.555 -11.617 1 87.06 143 PHE B O 1
ATOM 3715 N N . ALA B 1 144 ? 16.547 -11.695 -12.43 1 80.19 144 ALA B N 1
ATOM 3716 C CA . ALA B 1 144 ? 17.609 -11.547 -13.414 1 80.19 144 ALA B CA 1
ATOM 3717 C C . ALA B 1 144 ? 18.969 -11.359 -12.727 1 80.19 144 ALA B C 1
ATOM 3719 O O . ALA B 1 144 ? 20 -11.828 -13.234 1 80.19 144 ALA B O 1
ATOM 3720 N N . PHE B 1 145 ? 18.922 -10.727 -11.578 1 84.69 145 PHE B N 1
ATOM 3721 C CA . PHE B 1 145 ? 20.156 -10.508 -10.828 1 84.69 145 PHE B CA 1
ATOM 3722 C C . PHE B 1 145 ? 20.547 -11.75 -10.039 1 84.69 145 PHE B C 1
ATOM 3724 O O . PHE B 1 145 ? 21.719 -12.086 -9.938 1 84.69 145 PHE B O 1
ATOM 3731 N N . LEU B 1 146 ? 19.531 -12.516 -9.594 1 89.88 146 LEU B N 1
ATOM 3732 C CA . LEU B 1 146 ? 19.812 -13.555 -8.617 1 89.88 146 LEU B CA 1
ATOM 3733 C C . LEU B 1 146 ? 19.734 -14.938 -9.258 1 89.88 146 LEU B C 1
ATOM 3735 O O . LEU B 1 146 ? 19.953 -15.953 -8.586 1 89.88 146 LEU B O 1
ATOM 3739 N N . ASN B 1 147 ? 19.422 -14.969 -10.469 1 87.25 147 ASN B N 1
ATOM 3740 C CA . ASN B 1 147 ? 19.391 -16.266 -11.133 1 87.25 147 ASN B CA 1
ATOM 3741 C C . ASN B 1 147 ? 20.656 -17.078 -10.859 1 87.25 147 ASN B C 1
ATOM 3743 O O . ASN B 1 147 ? 21.766 -16.578 -11.039 1 87.25 147 ASN B O 1
ATOM 3747 N N . PRO B 1 148 ? 20.484 -18.281 -10.383 1 86.75 148 PRO B N 1
ATOM 3748 C CA . PRO B 1 148 ? 21.656 -19.062 -10 1 86.75 148 PRO B CA 1
ATOM 3749 C C . PRO B 1 148 ? 22.531 -19.438 -11.195 1 86.75 148 PRO B C 1
ATOM 3751 O O . PRO B 1 148 ? 23.75 -19.594 -11.047 1 86.75 148 PRO B O 1
ATOM 3754 N N . GLU B 1 149 ? 22 -19.625 -12.25 1 82.88 149 GLU B N 1
ATOM 3755 C CA . GLU B 1 149 ? 22.75 -20.078 -13.422 1 82.88 149 GLU B CA 1
ATOM 3756 C C . GLU B 1 149 ? 23.359 -18.906 -14.18 1 82.88 149 GLU B C 1
ATOM 3758 O O . GLU B 1 149 ? 24.547 -18.922 -14.5 1 82.88 149 GLU B O 1
ATOM 3763 N N . ASN B 1 150 ? 22.609 -17.812 -14.445 1 77.94 150 ASN B N 1
ATOM 3764 C CA . ASN B 1 150 ? 23.062 -16.75 -15.336 1 77.94 150 ASN B CA 1
ATOM 3765 C C . ASN B 1 150 ? 22.797 -15.359 -14.75 1 77.94 150 ASN B C 1
ATOM 3767 O O . ASN B 1 150 ? 22.734 -14.375 -15.477 1 77.94 150 ASN B O 1
ATOM 3771 N N . GLY B 1 151 ? 22.719 -15.297 -13.477 1 83.38 151 GLY B N 1
ATOM 3772 C CA . GLY B 1 151 ? 22.422 -14.023 -12.852 1 83.38 151 GLY B CA 1
ATOM 3773 C C . GLY B 1 151 ? 23.609 -13.086 -12.789 1 83.38 151 GLY B C 1
ATOM 3774 O O . GLY B 1 151 ? 24.766 -13.539 -12.844 1 83.38 151 GLY B O 1
ATOM 3775 N N . TYR B 1 152 ? 23.328 -11.859 -12.711 1 79.81 152 TYR B N 1
ATOM 3776 C CA . TYR B 1 152 ? 24.359 -10.828 -12.68 1 79.81 152 TYR B CA 1
ATOM 3777 C C . TYR B 1 152 ? 25.281 -11.016 -11.484 1 79.81 152 TYR B C 1
ATOM 3779 O O . TYR B 1 152 ? 26.5 -10.984 -11.625 1 79.81 152 TYR B O 1
ATOM 3787 N N . PHE B 1 153 ? 24.797 -11.242 -10.328 1 86.88 153 PHE B N 1
ATOM 3788 C CA . PHE B 1 153 ? 25.594 -11.297 -9.102 1 86.88 153 PHE B CA 1
ATOM 3789 C C . PHE B 1 153 ? 26.531 -12.5 -9.117 1 86.88 153 PHE B C 1
ATOM 3791 O O . PHE B 1 153 ? 27.703 -12.383 -8.766 1 86.88 153 PHE B O 1
ATOM 3798 N N . ASN B 1 154 ? 25.938 -13.602 -9.523 1 88.56 154 ASN B N 1
ATOM 3799 C CA . ASN B 1 154 ? 26.812 -14.773 -9.602 1 88.56 154 ASN B CA 1
ATOM 3800 C C . ASN B 1 154 ? 27.875 -14.602 -10.672 1 88.56 154 ASN B C 1
ATOM 3802 O O . ASN B 1 154 ? 29 -15.102 -10.523 1 88.56 154 ASN B O 1
ATOM 3806 N N . SER B 1 155 ? 27.578 -13.914 -11.742 1 83.75 155 SER B N 1
ATOM 3807 C CA . SER B 1 155 ? 28.578 -13.625 -12.773 1 83.75 155 SER B CA 1
ATOM 3808 C C . SER B 1 155 ? 29.719 -12.789 -12.211 1 83.75 155 SER B C 1
ATOM 3810 O O . SER B 1 155 ? 30.891 -13.023 -12.539 1 83.75 155 SER B O 1
ATOM 3812 N N . VAL B 1 156 ? 29.391 -11.812 -11.414 1 84.56 156 VAL B N 1
ATOM 3813 C CA . VAL B 1 156 ? 30.391 -10.961 -10.789 1 84.56 156 VAL B CA 1
ATOM 3814 C C . VAL B 1 156 ? 31.25 -11.781 -9.82 1 84.56 156 VAL B C 1
ATOM 3816 O O . VAL B 1 156 ? 32.469 -11.656 -9.805 1 84.56 156 VAL B O 1
ATOM 3819 N N . LEU B 1 157 ? 30.578 -12.578 -9.055 1 88.12 157 LEU B N 1
ATOM 3820 C CA . LEU B 1 157 ? 31.312 -13.438 -8.117 1 88.12 157 LEU B CA 1
ATOM 3821 C C . LEU B 1 157 ? 32.281 -14.352 -8.859 1 88.12 157 LEU B C 1
ATOM 3823 O O . LEU B 1 157 ? 33.438 -14.508 -8.445 1 88.12 157 LEU B O 1
ATOM 3827 N N . GLU B 1 158 ? 31.844 -14.953 -9.938 1 86.94 158 GLU B N 1
ATOM 3828 C CA . GLU B 1 158 ? 32.656 -15.852 -10.734 1 86.94 158 GLU B CA 1
ATOM 3829 C C . GLU B 1 158 ? 33.875 -15.125 -11.312 1 86.94 158 GLU B C 1
ATOM 3831 O O . GLU B 1 158 ? 34.969 -15.695 -11.43 1 86.94 158 GLU B O 1
ATOM 3836 N N . HIS B 1 159 ? 33.625 -13.875 -11.68 1 85.31 159 HIS B N 1
ATOM 3837 C CA . HIS B 1 159 ? 34.719 -13.07 -12.195 1 85.31 159 HIS B CA 1
ATOM 3838 C C . HIS B 1 159 ? 35.812 -12.922 -11.164 1 85.31 159 HIS B C 1
ATOM 3840 O O . HIS B 1 159 ? 37 -12.797 -11.523 1 85.31 159 HIS B O 1
ATOM 3846 N N . PHE B 1 160 ? 35.469 -12.961 -9.914 1 90.88 160 PHE B N 1
ATOM 3847 C CA . PHE B 1 160 ? 36.438 -12.828 -8.836 1 90.88 160 PHE B CA 1
ATOM 3848 C C . PHE B 1 160 ? 36.844 -14.203 -8.305 1 90.88 160 PHE B C 1
ATOM 3850 O O . PHE B 1 160 ? 37.531 -14.297 -7.273 1 90.88 160 PHE B O 1
ATOM 3857 N N . GLY B 1 161 ? 36.406 -15.25 -8.906 1 89 161 GLY B N 1
ATOM 3858 C CA . GLY B 1 161 ? 36.812 -16.609 -8.562 1 89 161 GLY B CA 1
ATOM 3859 C C . GLY B 1 161 ? 36 -17.188 -7.418 1 89 161 GLY B C 1
ATOM 3860 O O . GLY B 1 161 ? 36.406 -18.156 -6.789 1 89 161 GLY B O 1
ATOM 3861 N N . VAL B 1 162 ? 34.969 -16.578 -7.062 1 91.19 162 VAL B N 1
ATOM 3862 C CA . VAL B 1 162 ? 34.094 -17.047 -5.992 1 91.19 162 VAL B CA 1
ATOM 3863 C C . VAL B 1 162 ? 32.938 -17.875 -6.582 1 91.19 162 VAL B C 1
ATOM 3865 O O . VAL B 1 162 ? 32.406 -17.516 -7.629 1 91.19 162 VAL B O 1
ATOM 3868 N N . ASP B 1 163 ? 32.656 -19.016 -5.945 1 91.06 163 ASP B N 1
ATOM 3869 C CA . ASP B 1 163 ? 31.562 -19.859 -6.418 1 91.06 163 ASP B CA 1
ATOM 3870 C C . ASP B 1 163 ? 30.219 -19.141 -6.316 1 91.06 163 ASP B C 1
ATOM 3872 O O . ASP B 1 163 ? 29.984 -18.391 -5.375 1 91.06 163 ASP B O 1
ATOM 3876 N N . GLY B 1 164 ? 29.375 -19.406 -7.328 1 90 164 GLY B N 1
ATOM 3877 C CA . GLY B 1 164 ? 28.031 -18.828 -7.34 1 90 164 GLY B CA 1
ATOM 3878 C C . GLY B 1 164 ? 27.188 -19.266 -6.16 1 90 164 GLY B C 1
ATOM 3879 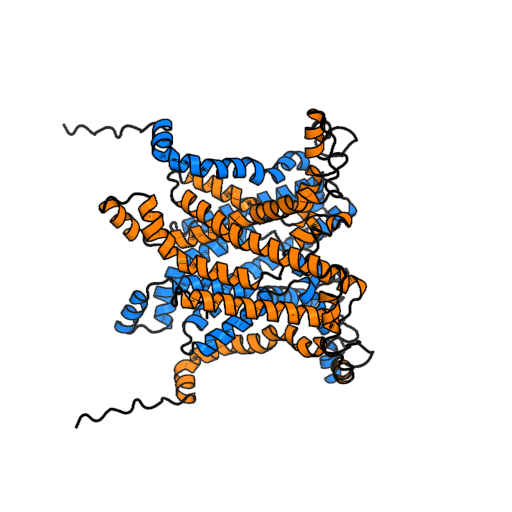O O . GLY B 1 164 ? 27.484 -20.281 -5.512 1 90 164 GLY B O 1
ATOM 3880 N N . ILE B 1 165 ? 26.312 -18.469 -5.852 1 92.31 165 ILE B N 1
ATOM 3881 C CA . ILE B 1 165 ? 25.375 -18.734 -4.77 1 92.31 165 ILE B CA 1
ATOM 3882 C C . ILE B 1 165 ? 24.031 -19.156 -5.348 1 92.31 165 ILE B C 1
ATOM 3884 O O . ILE B 1 165 ? 23.562 -18.594 -6.34 1 92.31 165 ILE B O 1
ATOM 3888 N N . SER B 1 166 ? 23.438 -20.266 -4.809 1 94.19 166 SER B N 1
ATOM 3889 C CA . SER B 1 166 ? 22.062 -20.625 -5.148 1 94.19 166 SER B CA 1
ATOM 3890 C C . SER B 1 166 ? 21.062 -19.766 -4.383 1 94.19 166 SER B C 1
ATOM 3892 O O . SER B 1 166 ? 20.422 -20.25 -3.445 1 94.19 166 SER B O 1
ATOM 3894 N N . TRP B 1 167 ? 20.797 -18.625 -4.855 1 94.38 167 TRP B N 1
ATOM 3895 C CA . TRP B 1 167 ? 20.078 -17.578 -4.141 1 94.38 167 TRP B CA 1
ATOM 3896 C C . TRP B 1 167 ? 18.672 -18.031 -3.764 1 94.38 167 TRP B C 1
ATOM 3898 O O . TRP B 1 167 ? 18.125 -17.594 -2.754 1 94.38 167 TRP B O 1
ATOM 3908 N N . TYR B 1 168 ? 18.078 -18.891 -4.52 1 95.44 168 TYR B N 1
ATOM 3909 C CA . TYR B 1 168 ? 16.688 -19.25 -4.27 1 95.44 168 TYR B CA 1
ATOM 3910 C C . TYR B 1 168 ? 16.594 -20.594 -3.537 1 95.44 168 TYR B C 1
ATOM 3912 O O . TYR B 1 168 ? 15.508 -21.125 -3.344 1 95.44 168 TYR B O 1
ATOM 3920 N N . THR B 1 169 ? 17.734 -21.062 -3.164 1 94.88 169 THR B N 1
ATOM 3921 C CA . THR B 1 169 ? 17.766 -22.25 -2.318 1 94.88 169 THR B CA 1
ATOM 3922 C C . THR B 1 169 ? 18.484 -21.953 -1.003 1 94.88 169 THR B C 1
ATOM 3924 O O . THR B 1 169 ? 18.203 -22.578 0.02 1 94.88 169 THR B O 1
ATOM 3927 N N . GLU B 1 170 ? 19.359 -21.016 -1.037 1 95 170 GLU B N 1
ATOM 3928 C CA . GLU B 1 170 ? 20.062 -20.594 0.165 1 95 170 GLU B CA 1
ATOM 3929 C C . GLU B 1 170 ? 19.328 -19.469 0.882 1 95 170 GLU B C 1
ATOM 3931 O O . GLU B 1 170 ? 19.188 -18.375 0.349 1 95 170 GLU B O 1
ATOM 3936 N N . LYS B 1 171 ? 18.953 -19.719 2.162 1 95.31 171 LYS B N 1
ATOM 3937 C CA . LYS B 1 171 ? 18 -18.828 2.834 1 95.31 171 LYS B CA 1
ATOM 3938 C C . LYS B 1 171 ? 18.734 -17.719 3.598 1 95.31 171 LYS B C 1
ATOM 3940 O O . LYS B 1 171 ? 18.141 -16.719 3.965 1 95.31 171 LYS B O 1
ATOM 3945 N N . SER B 1 172 ? 20.031 -17.703 3.795 1 94.69 172 SER B N 1
ATOM 3946 C CA . SER B 1 172 ? 20.734 -16.875 4.746 1 94.69 172 SER B CA 1
ATOM 3947 C C . SER B 1 172 ? 20.656 -15.398 4.355 1 94.69 172 SER B C 1
ATOM 3949 O O . SER B 1 172 ? 20.562 -14.523 5.223 1 94.69 172 SER B O 1
ATOM 3951 N N . MET B 1 173 ? 20.641 -15.086 3.111 1 94.88 173 MET B N 1
ATOM 3952 C CA . MET B 1 173 ? 20.734 -13.695 2.67 1 94.88 173 MET B CA 1
ATOM 3953 C C . MET B 1 173 ? 19.328 -13.102 2.479 1 94.88 173 MET B C 1
ATOM 3955 O O . MET B 1 173 ? 19.188 -11.883 2.346 1 94.88 173 MET B O 1
ATOM 3959 N N . TRP B 1 174 ? 18.312 -13.852 2.473 1 97.25 174 TRP B N 1
ATOM 3960 C CA . TRP B 1 174 ? 16.984 -13.422 2.051 1 97.25 174 TRP B CA 1
ATOM 3961 C C . TRP B 1 174 ? 16.375 -12.461 3.066 1 97.25 174 TRP B C 1
ATOM 3963 O O . TRP B 1 174 ? 15.703 -11.5 2.691 1 97.25 174 TRP B O 1
ATOM 3973 N N . PRO B 1 175 ? 16.672 -12.633 4.414 1 97.56 175 PRO B N 1
ATOM 3974 C CA . PRO B 1 175 ? 16.141 -11.609 5.324 1 97.56 175 PRO B CA 1
ATOM 3975 C C . PRO B 1 175 ? 16.656 -10.211 4.992 1 97.56 175 PRO B C 1
ATOM 3977 O O . PRO B 1 175 ? 15.906 -9.242 5.055 1 97.56 175 PRO B O 1
ATOM 3980 N N . PHE B 1 176 ? 17.844 -10.125 4.562 1 96.06 176 PHE B N 1
ATOM 3981 C CA . PHE B 1 176 ? 18.422 -8.836 4.191 1 96.06 176 PHE B CA 1
ATOM 3982 C C . PHE B 1 176 ? 17.844 -8.336 2.875 1 96.06 176 PHE B C 1
ATOM 3984 O O . PHE B 1 176 ? 17.516 -7.156 2.736 1 96.06 176 PHE B O 1
ATOM 3991 N N . ILE B 1 177 ? 17.703 -9.242 1.939 1 95.81 177 ILE B N 1
ATOM 3992 C CA . ILE B 1 177 ? 17.156 -8.883 0.636 1 95.81 177 ILE B CA 1
ATOM 3993 C C . ILE B 1 177 ? 15.734 -8.359 0.802 1 95.81 177 ILE B C 1
ATOM 3995 O O . ILE B 1 177 ? 15.375 -7.328 0.233 1 95.81 177 ILE B O 1
ATOM 3999 N N . ILE B 1 178 ? 14.93 -9.055 1.648 1 97.25 178 ILE B N 1
ATOM 4000 C CA . ILE B 1 178 ? 13.531 -8.695 1.871 1 97.25 178 ILE B CA 1
ATOM 4001 C C . ILE B 1 178 ? 13.453 -7.312 2.512 1 97.25 178 ILE B C 1
ATOM 4003 O O . ILE B 1 178 ? 12.695 -6.453 2.055 1 97.25 178 ILE B O 1
ATOM 4007 N N . ILE B 1 179 ? 14.258 -7.066 3.518 1 96.62 179 ILE B N 1
ATOM 4008 C CA . ILE B 1 179 ? 14.234 -5.785 4.215 1 96.62 179 ILE B CA 1
ATOM 4009 C C . ILE B 1 179 ? 14.703 -4.676 3.271 1 96.62 179 ILE B C 1
ATOM 4011 O O . ILE B 1 179 ? 14.07 -3.621 3.186 1 96.62 179 ILE B O 1
ATOM 4015 N N . PHE B 1 180 ? 15.734 -4.926 2.553 1 93.94 180 PHE B N 1
ATOM 4016 C CA . PHE B 1 180 ? 16.281 -3.941 1.63 1 93.94 180 PHE B CA 1
ATOM 4017 C C . PHE B 1 180 ? 15.266 -3.578 0.554 1 93.94 180 PHE B C 1
ATOM 4019 O O . PHE B 1 180 ? 15.055 -2.398 0.267 1 93.94 180 PHE B O 1
ATOM 4026 N N . MET B 1 181 ? 14.656 -4.613 -0.053 1 92.56 181 MET B N 1
ATOM 4027 C CA . MET B 1 181 ? 13.727 -4.379 -1.152 1 92.56 181 MET B CA 1
ATOM 4028 C C . MET B 1 181 ? 12.477 -3.652 -0.662 1 92.56 181 MET B C 1
ATOM 4030 O O . MET B 1 181 ? 11.914 -2.822 -1.379 1 92.56 181 MET B O 1
ATOM 4034 N N . SER B 1 182 ? 12.023 -4.008 0.502 1 93.94 182 SER B N 1
ATOM 4035 C CA . SER B 1 182 ? 10.898 -3.307 1.098 1 93.94 182 SER B CA 1
ATOM 4036 C C . SER B 1 182 ? 11.18 -1.813 1.229 1 93.94 182 SER B C 1
ATOM 4038 O O . SER B 1 182 ? 10.375 -0.983 0.799 1 93.94 182 SER B O 1
ATOM 4040 N N . GLN B 1 183 ? 12.328 -1.468 1.787 1 92.12 183 GLN B N 1
ATOM 4041 C CA . GLN B 1 183 ? 12.688 -0.068 1.986 1 92.12 183 GLN B CA 1
ATOM 4042 C C . GLN B 1 183 ? 12.977 0.621 0.656 1 92.12 183 GLN B C 1
ATOM 4044 O O . GLN B 1 183 ? 12.648 1.793 0.471 1 92.12 183 GLN B O 1
ATOM 4049 N N . TRP B 1 184 ? 13.586 -0.14 -0.206 1 87.62 184 TRP B N 1
ATOM 4050 C CA . TRP B 1 184 ? 13.883 0.39 -1.532 1 87.62 184 TRP B CA 1
ATOM 4051 C C . TRP B 1 184 ? 12.609 0.845 -2.234 1 87.62 184 TRP B C 1
ATOM 4053 O O . TRP B 1 184 ? 12.562 1.941 -2.799 1 87.62 184 TRP B O 1
ATOM 4063 N N . LYS B 1 185 ? 11.641 0.091 -2.168 1 87.56 185 LYS B N 1
ATOM 4064 C CA . LYS B 1 185 ? 10.398 0.386 -2.877 1 87.56 185 LYS B CA 1
ATOM 4065 C C . LYS B 1 185 ? 9.586 1.444 -2.141 1 87.56 185 LYS B C 1
ATOM 4067 O O . LYS B 1 185 ? 8.875 2.23 -2.766 1 87.56 185 LYS B O 1
ATOM 4072 N N . GLY B 1 186 ? 9.75 1.542 -0.827 1 88.38 186 GLY B N 1
ATOM 4073 C CA . GLY B 1 186 ? 8.812 2.336 -0.049 1 88.38 186 GLY B CA 1
ATOM 4074 C C . GLY B 1 186 ? 9.391 3.662 0.408 1 88.38 186 GLY B C 1
ATOM 4075 O O . GLY B 1 186 ? 8.641 4.578 0.762 1 88.38 186 GLY B O 1
ATOM 4076 N N . ILE B 1 187 ? 10.633 3.852 0.457 1 88.38 187 ILE B N 1
ATOM 4077 C CA . ILE B 1 187 ? 11.281 4.992 1.096 1 88.38 187 ILE B CA 1
ATOM 4078 C C . ILE B 1 187 ? 10.867 6.281 0.387 1 88.38 187 ILE B C 1
ATOM 4080 O O . ILE B 1 187 ? 10.633 7.305 1.033 1 88.38 187 ILE B O 1
ATOM 4084 N N . GLY B 1 188 ? 10.82 6.242 -0.903 1 83.38 188 GLY B N 1
ATOM 4085 C CA . GLY B 1 188 ? 10.492 7.441 -1.661 1 83.38 188 GLY B CA 1
ATOM 4086 C C . GLY B 1 188 ? 9.133 8.016 -1.311 1 83.38 188 GLY B C 1
ATOM 4087 O O . GLY B 1 188 ? 9.008 9.219 -1.067 1 83.38 188 GLY B O 1
ATOM 4088 N N . TYR B 1 189 ? 8.141 7.215 -1.258 1 83.19 189 TYR B N 1
ATOM 4089 C CA . TYR B 1 189 ? 6.789 7.656 -0.948 1 83.19 189 TYR B CA 1
ATOM 4090 C C . TYR B 1 189 ? 6.715 8.25 0.453 1 83.19 189 TYR B C 1
ATOM 4092 O O . TYR B 1 189 ? 6.172 9.344 0.644 1 83.19 189 TYR B O 1
ATOM 4100 N N . ASN B 1 190 ? 7.227 7.551 1.381 1 87 190 ASN B N 1
ATOM 4101 C CA . ASN B 1 190 ? 7.164 8.023 2.76 1 87 190 ASN B CA 1
ATOM 4102 C C . ASN B 1 190 ? 7.922 9.336 2.934 1 87 190 ASN B C 1
ATOM 4104 O O . ASN B 1 190 ? 7.492 10.211 3.688 1 87 190 ASN B O 1
ATOM 4108 N N . THR B 1 191 ? 8.992 9.43 2.248 1 87.62 191 THR B N 1
ATOM 4109 C CA . THR B 1 191 ? 9.773 10.664 2.297 1 87.62 191 THR B CA 1
ATOM 4110 C C . THR B 1 191 ? 8.938 11.852 1.812 1 87.62 191 THR B C 1
ATOM 4112 O O . THR B 1 191 ? 8.93 12.906 2.441 1 87.62 191 THR B O 1
ATOM 4115 N N . VAL B 1 192 ? 8.25 11.648 0.79 1 80.88 192 VAL B N 1
ATOM 4116 C CA . VAL B 1 192 ? 7.461 12.719 0.191 1 80.88 192 VAL B CA 1
ATOM 4117 C C . VAL B 1 192 ? 6.332 13.117 1.136 1 80.88 192 VAL B C 1
ATOM 4119 O O . VAL B 1 192 ? 5.996 14.297 1.245 1 80.88 192 VAL B O 1
ATOM 4122 N N . VAL B 1 193 ? 5.797 12.188 1.769 1 81.62 193 VAL B N 1
ATOM 4123 C CA . VAL B 1 193 ? 4.73 12.469 2.723 1 81.62 193 VAL B CA 1
ATOM 4124 C C . VAL B 1 193 ? 5.266 13.359 3.846 1 81.62 193 VAL B C 1
ATOM 4126 O O . VAL B 1 193 ? 4.641 14.359 4.203 1 81.62 193 VAL B O 1
ATOM 4129 N N . TYR B 1 194 ? 6.395 13.047 4.359 1 87.19 194 TYR B N 1
ATOM 4130 C CA . TYR B 1 194 ? 6.992 13.852 5.422 1 87.19 194 TYR B CA 1
ATOM 4131 C C . TYR B 1 194 ? 7.422 15.211 4.895 1 87.19 194 TYR B C 1
ATOM 4133 O O . TYR B 1 194 ? 7.281 16.219 5.586 1 87.19 194 TYR B O 1
ATOM 4141 N N . LEU B 1 195 ? 7.906 15.195 3.717 1 83.19 195 LEU B N 1
ATOM 4142 C CA . LEU B 1 195 ? 8.312 16.453 3.107 1 83.19 195 LEU B CA 1
ATOM 4143 C C . LEU B 1 195 ? 7.121 17.391 2.928 1 83.19 195 LEU B C 1
ATOM 4145 O O . LEU B 1 195 ? 7.23 18.594 3.158 1 83.19 195 LEU B O 1
ATOM 4149 N N . ALA B 1 196 ? 6.031 16.781 2.537 1 77.12 196 ALA B N 1
ATOM 4150 C CA . ALA B 1 196 ? 4.805 17.562 2.373 1 77.12 196 ALA B CA 1
ATOM 4151 C C . ALA B 1 196 ? 4.371 18.188 3.695 1 77.12 196 ALA B C 1
ATOM 4153 O O . ALA B 1 196 ? 3.9 19.328 3.727 1 77.12 196 ALA B O 1
ATOM 4154 N N . SER B 1 197 ? 4.523 17.406 4.719 1 81.5 197 SER B N 1
ATOM 4155 C CA . SER B 1 197 ? 4.176 17.906 6.043 1 81.5 197 SER B CA 1
ATOM 4156 C C . SER B 1 197 ? 5.129 19.016 6.484 1 81.5 197 SER B C 1
ATOM 4158 O O . SER B 1 197 ? 4.711 20 7.094 1 81.5 197 SER B O 1
ATOM 4160 N N . ILE B 1 198 ? 6.363 18.938 6.156 1 84.44 198 ILE B N 1
ATOM 4161 C CA . ILE B 1 198 ? 7.371 19.938 6.504 1 84.44 198 ILE B CA 1
ATOM 4162 C C . ILE B 1 198 ? 7.098 21.234 5.738 1 84.44 198 ILE B C 1
ATOM 4164 O O . ILE B 1 198 ? 7.227 22.328 6.293 1 84.44 198 ILE B O 1
ATOM 4168 N N . CYS B 1 199 ? 6.684 21.016 4.535 1 77.06 199 CYS B N 1
ATOM 4169 C CA . CYS B 1 199 ? 6.391 22.172 3.693 1 77.06 199 CYS B CA 1
ATOM 4170 C C . CYS B 1 199 ? 5.203 22.953 4.23 1 77.06 199 CYS B C 1
ATOM 4172 O O . CYS B 1 199 ? 5.051 24.141 3.939 1 77.06 199 CYS B O 1
ATOM 4174 N N . GLY B 1 200 ? 4.418 22.312 4.996 1 75.69 200 GLY B N 1
ATOM 4175 C CA . GLY B 1 200 ? 3.262 22.953 5.586 1 75.69 200 GLY B CA 1
ATOM 4176 C C . GLY B 1 200 ? 3.605 23.797 6.809 1 75.69 200 GLY B C 1
ATOM 4177 O O . GLY B 1 200 ? 2.783 24.578 7.281 1 75.69 200 GLY B O 1
ATOM 4178 N N . ILE B 1 201 ? 4.844 23.688 7.258 1 82.12 201 ILE B N 1
ATOM 4179 C CA . ILE B 1 201 ? 5.27 24.438 8.438 1 82.12 201 ILE B CA 1
ATOM 4180 C C . ILE B 1 201 ? 5.535 25.891 8.047 1 82.12 201 ILE B C 1
ATOM 4182 O O . ILE B 1 201 ? 6.195 26.156 7.047 1 82.12 201 ILE B O 1
ATOM 4186 N N . ASN B 1 202 ? 5.02 26.766 8.844 1 82.88 202 ASN B N 1
ATOM 4187 C CA . ASN B 1 202 ? 5.188 28.188 8.617 1 82.88 202 ASN B CA 1
ATOM 4188 C C . ASN B 1 202 ? 6.664 28.578 8.586 1 82.88 202 ASN B C 1
ATOM 4190 O O . ASN B 1 202 ? 7.398 28.328 9.539 1 82.88 202 ASN B O 1
ATOM 4194 N N . LYS B 1 203 ? 6.977 29.234 7.59 1 86.06 203 LYS B N 1
ATOM 4195 C CA . LYS B 1 203 ? 8.367 29.625 7.371 1 86.06 203 LYS B CA 1
ATOM 4196 C C . LYS B 1 203 ? 8.82 30.641 8.414 1 86.06 203 LYS B C 1
ATOM 4198 O O . LYS B 1 203 ? 10.023 30.781 8.664 1 86.06 203 LYS B O 1
ATOM 4203 N N . THR B 1 204 ? 7.875 31.312 8.945 1 90.06 204 THR B N 1
ATOM 4204 C CA . THR B 1 204 ? 8.203 32.344 9.922 1 90.06 204 THR B CA 1
ATOM 4205 C C . THR B 1 204 ? 8.93 31.734 11.117 1 90.06 204 THR B C 1
ATOM 4207 O O . THR B 1 204 ? 9.75 32.406 11.75 1 90.06 204 THR B O 1
ATOM 4210 N N . TYR B 1 205 ? 8.633 30.484 11.391 1 90.88 205 TYR B N 1
ATOM 4211 C CA . TYR B 1 205 ? 9.336 29.812 12.477 1 90.88 205 TYR B CA 1
ATOM 4212 C C . TYR B 1 205 ? 10.828 29.703 12.188 1 90.88 205 TYR B C 1
ATOM 4214 O O . TYR B 1 205 ? 11.656 29.922 13.07 1 90.88 205 TYR B O 1
ATOM 4222 N N . TYR B 1 206 ? 11.141 29.484 11 1 90.5 206 TYR B N 1
ATOM 4223 C CA . TYR B 1 206 ? 12.539 29.297 10.617 1 90.5 206 TYR B CA 1
ATOM 4224 C C . TYR B 1 206 ? 13.258 30.625 10.492 1 90.5 206 TYR B C 1
ATOM 4226 O O . TYR B 1 206 ? 14.422 30.75 10.867 1 90.5 206 TYR B O 1
ATOM 4234 N N . GLU B 1 207 ? 12.57 31.594 9.984 1 92.38 207 GLU B N 1
ATOM 4235 C CA . GLU B 1 207 ? 13.133 32.938 9.883 1 92.38 207 GLU B CA 1
ATOM 4236 C C . GLU B 1 207 ? 13.477 33.5 11.266 1 92.38 207 GLU B C 1
ATOM 4238 O O . GLU B 1 207 ? 14.547 34.062 11.461 1 92.38 207 GLU B O 1
ATOM 4243 N N . ALA B 1 208 ? 12.539 33.281 12.133 1 94.25 208 ALA B N 1
ATOM 4244 C CA . ALA B 1 208 ? 12.766 33.719 13.508 1 94.25 208 ALA B CA 1
ATOM 4245 C C . ALA B 1 208 ? 13.953 33 14.125 1 94.25 208 ALA B C 1
ATOM 4247 O O . ALA B 1 208 ? 14.742 33.594 14.852 1 94.25 208 ALA B O 1
ATOM 4248 N N . ALA B 1 209 ? 14.086 31.766 13.867 1 94.06 209 ALA B N 1
ATOM 4249 C CA . ALA B 1 209 ? 15.188 30.969 14.406 1 94.06 209 ALA B CA 1
ATOM 4250 C C . ALA B 1 209 ? 16.531 31.438 13.867 1 94.06 209 ALA B C 1
ATOM 4252 O O . ALA B 1 209 ? 17.516 31.5 14.602 1 94.06 209 ALA B O 1
ATOM 4253 N N . VAL B 1 210 ? 16.547 31.75 12.609 1 92.56 210 VAL B N 1
ATOM 4254 C CA . VAL B 1 210 ? 17.766 32.25 11.984 1 92.56 210 VAL B CA 1
ATOM 4255 C C . VAL B 1 210 ? 18.172 33.594 12.625 1 92.56 210 VAL B C 1
ATOM 4257 O O . VAL B 1 210 ? 19.344 33.844 12.883 1 92.56 210 VAL B O 1
ATOM 4260 N N . LEU B 1 211 ? 17.188 34.406 12.875 1 94.94 211 LEU B N 1
ATOM 4261 C CA . LEU B 1 211 ? 17.438 35.688 13.523 1 94.94 211 LEU B CA 1
ATOM 4262 C C . LEU B 1 211 ? 18.031 35.469 14.922 1 94.94 211 LEU B C 1
ATOM 4264 O O . LEU B 1 211 ? 18.844 36.281 15.375 1 94.94 211 LEU B O 1
ATOM 4268 N N . ASP B 1 212 ? 17.703 34.406 15.594 1 95.06 212 ASP B N 1
ATOM 4269 C CA . ASP B 1 212 ? 18.203 34.062 16.922 1 95.06 212 ASP B CA 1
ATOM 4270 C C . ASP B 1 212 ? 19.547 33.344 16.844 1 95.06 212 ASP B C 1
ATOM 4272 O O . ASP B 1 212 ? 20.125 33 17.875 1 95.06 212 ASP B O 1
ATOM 4276 N N . GLY B 1 213 ? 20 33.094 15.664 1 93.56 213 GLY B N 1
ATOM 4277 C CA . GLY B 1 213 ? 21.297 32.469 15.469 1 93.56 213 GLY B CA 1
ATOM 4278 C C . GLY B 1 213 ? 21.25 30.938 15.555 1 93.56 213 GLY B C 1
ATOM 4279 O O . GLY B 1 213 ? 22.266 30.297 15.812 1 93.56 213 GLY B O 1
ATOM 4280 N N . ALA B 1 214 ? 20.094 30.406 15.383 1 93.88 214 ALA B N 1
ATOM 4281 C CA . ALA B 1 214 ? 19.938 28.953 15.477 1 93.88 214 ALA B CA 1
ATOM 4282 C C . ALA B 1 214 ? 20.578 28.25 14.281 1 93.88 214 ALA B C 1
ATOM 4284 O O . ALA B 1 214 ? 20.469 28.734 13.148 1 93.88 214 ALA B O 1
ATOM 4285 N N . SER B 1 215 ? 21.281 27.156 14.555 1 93.06 215 SER B N 1
ATOM 4286 C CA . SER B 1 215 ? 21.844 26.312 13.5 1 93.06 215 SER B CA 1
ATOM 4287 C C . SER B 1 215 ? 20.766 25.469 12.836 1 93.06 215 SER B C 1
ATOM 4289 O O . SER B 1 215 ? 19.641 25.406 13.328 1 93.06 215 SER B O 1
ATOM 4291 N N . LYS B 1 216 ? 21.109 24.844 11.75 1 88.19 216 LYS B N 1
ATOM 4292 C CA . LYS B 1 216 ? 20.156 23.984 11.047 1 88.19 216 LYS B CA 1
ATOM 4293 C C . LYS B 1 216 ? 19.766 22.797 11.914 1 88.19 216 LYS B C 1
ATOM 4295 O O . LYS B 1 216 ? 18.594 22.391 11.922 1 88.19 216 LYS B O 1
ATOM 4300 N N . TRP B 1 217 ? 20.719 22.344 12.633 1 90.5 217 TRP B N 1
ATOM 4301 C CA . TRP B 1 217 ? 20.438 21.219 13.508 1 90.5 217 TRP B CA 1
ATOM 4302 C C . TRP B 1 217 ? 19.484 21.625 14.625 1 90.5 217 TRP B C 1
ATOM 4304 O O . TRP B 1 217 ? 18.594 20.844 15.008 1 90.5 217 TRP B O 1
ATOM 4314 N N . GLN B 1 218 ? 19.672 22.812 15.094 1 93.69 218 GLN B N 1
ATOM 4315 C CA . GLN B 1 218 ? 18.781 23.328 16.125 1 93.69 218 GLN B CA 1
ATOM 4316 C C . GLN B 1 218 ? 17.375 23.547 15.578 1 93.69 218 GLN B C 1
ATOM 4318 O O . GLN B 1 218 ? 16.391 23.25 16.25 1 93.69 218 GLN B O 1
ATOM 4323 N N . GLN B 1 219 ? 17.344 24.016 14.336 1 94.38 219 GLN B N 1
ATOM 4324 C CA . GLN B 1 219 ? 16.047 24.188 13.688 1 94.38 219 GLN B CA 1
ATOM 4325 C C . GLN B 1 219 ? 15.32 22.859 13.523 1 94.38 219 GLN B C 1
ATOM 4327 O O . GLN B 1 219 ? 14.117 22.766 13.781 1 94.38 219 GLN B O 1
ATOM 4332 N N . ILE B 1 220 ? 16.078 21.844 13.078 1 93.69 220 ILE B N 1
ATOM 4333 C CA . ILE B 1 220 ? 15.5 20.516 12.883 1 93.69 220 ILE B CA 1
ATOM 4334 C C . ILE B 1 220 ? 15.008 19.953 14.211 1 93.69 220 ILE B C 1
ATOM 4336 O O . ILE B 1 220 ? 13.867 19.5 14.32 1 93.69 220 ILE B O 1
ATOM 4340 N N . LYS B 1 221 ? 15.773 20.094 15.227 1 93.94 221 LYS B N 1
ATOM 4341 C CA . LYS B 1 221 ? 15.508 19.484 16.516 1 93.94 221 LYS B CA 1
ATOM 4342 C C . LYS B 1 221 ? 14.383 20.219 17.25 1 93.94 221 LYS B C 1
ATOM 4344 O O . LYS B 1 221 ? 13.555 19.578 17.906 1 93.94 221 LYS B O 1
ATOM 4349 N N . TYR B 1 222 ? 14.273 21.562 17.078 1 94.56 222 TYR B N 1
ATOM 4350 C CA . TYR B 1 222 ? 13.383 22.328 17.953 1 94.56 222 TYR B CA 1
ATOM 4351 C C . TYR B 1 222 ? 12.18 22.859 17.172 1 94.56 222 TYR B C 1
ATOM 4353 O O . TYR B 1 222 ? 11.195 23.297 17.766 1 94.56 222 TYR B O 1
ATOM 4361 N N . ILE B 1 223 ? 12.195 22.781 15.867 1 93.38 223 ILE B N 1
ATOM 4362 C CA . ILE B 1 223 ? 11.086 23.297 15.078 1 93.38 223 ILE B CA 1
ATOM 4363 C C . ILE B 1 223 ? 10.508 22.172 14.211 1 93.38 223 ILE B C 1
ATOM 4365 O O . ILE B 1 223 ? 9.391 21.719 14.453 1 93.38 223 ILE B O 1
ATOM 4369 N N . THR B 1 224 ? 11.336 21.594 13.336 1 92.88 224 THR B N 1
ATOM 4370 C CA . THR B 1 224 ? 10.844 20.688 12.312 1 92.88 224 THR B CA 1
ATOM 4371 C C . THR B 1 224 ? 10.328 19.391 12.945 1 92.88 224 THR B C 1
ATOM 4373 O O . THR B 1 224 ? 9.18 19 12.734 1 92.88 224 THR B O 1
ATOM 4376 N N . LEU B 1 225 ? 11.109 18.766 13.797 1 92.88 225 LEU B N 1
ATOM 4377 C CA . LEU B 1 225 ? 10.758 17.469 14.344 1 92.88 225 LEU B CA 1
ATOM 4378 C C . LEU B 1 225 ? 9.562 17.578 15.281 1 92.88 225 LEU B C 1
ATOM 4380 O O . LEU B 1 225 ? 8.617 16.781 15.188 1 92.88 225 LEU B O 1
ATOM 4384 N N . PRO B 1 226 ? 9.531 18.594 16.094 1 89.88 226 PRO B N 1
ATOM 4385 C CA . PRO B 1 226 ? 8.359 18.734 16.969 1 89.88 226 PRO B CA 1
ATOM 4386 C C . PRO B 1 226 ? 7.07 18.984 16.172 1 89.88 226 PRO B C 1
ATOM 4388 O O . PRO B 1 226 ? 6.012 18.469 16.547 1 89.88 226 PRO B O 1
ATOM 4391 N N . LEU B 1 227 ? 7.18 19.766 15.164 1 86.88 227 LEU B N 1
ATOM 4392 C CA . LEU B 1 227 ? 5.984 20.078 14.391 1 86.88 227 LEU B CA 1
ATOM 4393 C C . LEU B 1 227 ? 5.598 18.891 13.5 1 86.88 227 LEU B C 1
ATOM 4395 O O . LEU B 1 227 ? 4.453 18.797 13.047 1 86.88 227 LEU B O 1
ATOM 4399 N N . LEU B 1 228 ? 6.547 18 13.281 1 88.56 228 LEU B N 1
ATOM 4400 C CA . LEU B 1 228 ? 6.309 16.797 12.484 1 88.56 228 LEU B CA 1
ATOM 4401 C C . LEU B 1 228 ? 5.789 15.656 13.352 1 88.56 228 LEU B C 1
ATOM 4403 O O . LEU B 1 228 ? 5.281 14.664 12.844 1 88.56 228 LEU B O 1
ATOM 4407 N N . LYS B 1 229 ? 5.879 15.758 14.57 1 88.69 229 LYS B N 1
ATOM 4408 C CA . LYS B 1 229 ? 5.613 14.703 15.547 1 88.69 229 LYS B CA 1
ATOM 4409 C C . LYS B 1 229 ? 4.207 14.133 15.367 1 88.69 229 LYS B C 1
ATOM 4411 O O . LYS B 1 229 ? 4.016 12.914 15.359 1 88.69 229 LYS B O 1
ATOM 4416 N N . PRO B 1 230 ? 3.191 14.969 15.18 1 81.69 230 PRO B N 1
ATOM 4417 C CA . PRO B 1 230 ? 1.846 14.406 15.023 1 81.69 230 PRO B CA 1
ATOM 4418 C C . PRO B 1 230 ? 1.728 13.484 13.82 1 81.69 230 PRO B C 1
ATOM 4420 O O . PRO B 1 230 ? 1.119 12.414 13.914 1 81.69 230 PRO B O 1
ATOM 4423 N N . VAL B 1 231 ? 2.336 13.898 12.773 1 82.56 231 VAL B N 1
ATOM 4424 C CA . VAL B 1 231 ? 2.268 13.094 11.562 1 82.56 231 VAL B CA 1
ATOM 4425 C C . VAL B 1 231 ? 3.057 11.797 11.758 1 82.56 231 VAL B C 1
ATOM 4427 O O . VAL B 1 231 ? 2.582 10.719 11.398 1 82.56 231 VAL B O 1
ATOM 4430 N N . ILE B 1 232 ? 4.25 11.883 12.352 1 88.62 232 ILE B N 1
ATOM 4431 C CA . ILE B 1 232 ? 5.078 10.711 12.617 1 88.62 232 ILE B CA 1
ATOM 4432 C C . ILE B 1 232 ? 4.324 9.734 13.523 1 88.62 232 ILE B C 1
ATOM 4434 O O . ILE B 1 232 ? 4.301 8.531 13.266 1 88.62 232 ILE B O 1
ATOM 4438 N N . THR B 1 233 ? 3.727 10.273 14.523 1 85 233 THR B N 1
ATOM 4439 C CA . THR B 1 233 ? 3.02 9.461 15.508 1 85 233 THR B CA 1
ATOM 4440 C C . THR B 1 233 ? 1.847 8.734 14.859 1 85 233 THR B C 1
ATOM 4442 O O . THR B 1 233 ? 1.673 7.527 15.062 1 85 233 THR B O 1
ATOM 4445 N N . ILE B 1 234 ? 1.104 9.406 14.125 1 78.44 234 ILE B N 1
ATOM 4446 C CA . ILE B 1 234 ? -0.077 8.82 13.492 1 78.44 234 ILE B CA 1
ATOM 4447 C C . ILE B 1 234 ? 0.345 7.734 12.508 1 78.44 234 ILE B C 1
ATOM 4449 O O . ILE B 1 234 ? -0.237 6.648 12.492 1 78.44 234 ILE B O 1
ATOM 4453 N N . LEU B 1 235 ? 1.336 8.016 11.68 1 81.56 235 LEU B N 1
ATOM 4454 C CA . LEU B 1 235 ? 1.79 7.031 10.703 1 81.56 235 LEU B CA 1
ATOM 4455 C C . LEU B 1 235 ? 2.387 5.816 11.398 1 81.56 235 LEU B C 1
ATOM 4457 O O . LEU B 1 235 ? 2.25 4.688 10.914 1 81.56 235 LEU B O 1
ATOM 4461 N N . LEU B 1 236 ? 3.023 6.082 12.508 1 86.44 236 LEU B N 1
ATOM 4462 C CA . LEU B 1 236 ? 3.582 4.984 13.289 1 86.44 236 LEU B CA 1
ATOM 4463 C C . LEU B 1 236 ? 2.475 4.102 13.859 1 86.44 236 LEU B C 1
ATOM 4465 O O . LEU B 1 236 ? 2.561 2.873 13.797 1 86.44 236 LEU B O 1
ATOM 4469 N N . ILE B 1 237 ? 1.447 4.703 14.461 1 81.31 237 ILE B N 1
ATOM 4470 C CA . ILE B 1 237 ? 0.324 3.961 15.023 1 81.31 237 ILE B CA 1
ATOM 4471 C C . ILE B 1 237 ? -0.333 3.115 13.938 1 81.31 237 ILE B C 1
ATOM 4473 O O . ILE B 1 237 ? -0.638 1.94 14.156 1 81.31 237 ILE B O 1
ATOM 4477 N N . MET B 1 238 ? -0.523 3.656 12.773 1 78.44 238 MET B N 1
ATOM 4478 C CA . MET B 1 238 ? -1.137 2.936 11.656 1 78.44 238 MET B CA 1
ATOM 4479 C C . MET B 1 238 ? -0.258 1.771 11.219 1 78.44 238 MET B C 1
ATOM 4481 O O . MET B 1 238 ? -0.764 0.697 10.883 1 78.44 238 MET B O 1
ATOM 4485 N N . ALA B 1 239 ? 1.027 2.002 11.203 1 85.88 239 ALA B N 1
ATOM 4486 C CA . ALA B 1 239 ? 1.961 0.949 10.812 1 85.88 239 ALA B CA 1
ATOM 4487 C C . ALA B 1 239 ? 1.932 -0.206 11.805 1 85.88 239 ALA B C 1
ATOM 4489 O O . ALA B 1 239 ? 1.946 -1.375 11.414 1 85.88 239 ALA B O 1
ATOM 4490 N N . VAL B 1 240 ? 1.833 0.124 13.047 1 85.31 240 VAL B N 1
ATOM 4491 C CA . VAL B 1 240 ? 1.809 -0.889 14.094 1 85.31 240 VAL B CA 1
ATOM 4492 C C . VAL B 1 240 ? 0.532 -1.72 13.984 1 85.31 240 VAL B C 1
ATOM 4494 O O . VAL B 1 240 ? 0.551 -2.932 14.211 1 85.31 240 VAL B O 1
ATOM 4497 N N . GLY B 1 241 ? -0.543 -1.133 13.625 1 78.88 241 GLY B N 1
ATOM 4498 C CA . GLY B 1 241 ? -1.792 -1.855 13.438 1 78.88 241 GLY B CA 1
ATOM 4499 C C . GLY B 1 241 ? -1.707 -2.93 12.367 1 78.88 241 GLY B C 1
ATOM 4500 O O . GLY B 1 241 ? -2.438 -3.92 12.422 1 78.88 241 GLY B O 1
ATOM 4501 N N . GLY B 1 242 ? -0.823 -2.738 11.406 1 81.38 242 GLY B N 1
ATOM 4502 C CA . GLY B 1 242 ? -0.687 -3.684 10.312 1 81.38 242 GLY B CA 1
ATOM 4503 C C . GLY B 1 242 ? 0.48 -4.637 10.484 1 81.38 242 GLY B C 1
ATOM 4504 O O . GLY B 1 242 ? 1.01 -5.164 9.508 1 81.38 242 GLY B O 1
ATOM 4505 N N . ILE B 1 243 ? 0.911 -4.816 11.672 1 85.44 243 ILE B N 1
ATOM 4506 C CA . ILE B 1 243 ? 2.123 -5.594 11.906 1 85.44 243 ILE B CA 1
ATOM 4507 C C . ILE B 1 243 ? 1.898 -7.043 11.484 1 85.44 243 ILE B C 1
ATOM 4509 O O . ILE B 1 243 ? 2.85 -7.754 11.156 1 85.44 243 ILE B O 1
ATOM 4513 N N . PHE B 1 244 ? 0.674 -7.551 11.422 1 81.81 244 PHE B N 1
ATOM 4514 C CA . PHE B 1 244 ? 0.407 -8.938 11.078 1 81.81 244 PHE B CA 1
ATOM 4515 C C . PHE B 1 244 ? -0.033 -9.062 9.625 1 81.81 244 PHE B C 1
ATOM 4517 O O . PHE B 1 244 ? -0.451 -10.133 9.188 1 81.81 244 PHE B O 1
ATOM 4524 N N . LYS B 1 245 ? -0.054 -8.016 8.992 1 81.19 245 LYS B N 1
ATOM 4525 C CA . LYS B 1 245 ? -0.292 -8.016 7.547 1 81.19 245 LYS B CA 1
ATOM 4526 C C . LYS B 1 245 ? 1.015 -7.855 6.777 1 81.19 245 LYS B C 1
ATOM 4528 O O . LYS B 1 245 ? 1.88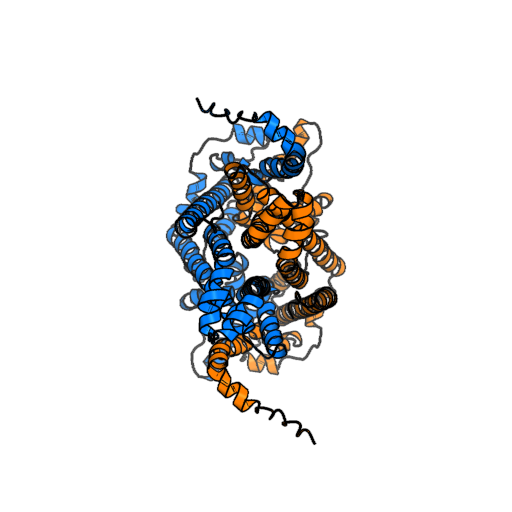2 -7.07 7.172 1 81.19 245 LYS B O 1
ATOM 4533 N N . SER B 1 246 ? 1.167 -8.711 5.816 1 85.06 246 SER B N 1
ATOM 4534 C CA . SER B 1 246 ? 2.42 -8.656 5.07 1 85.06 246 SER B CA 1
ATOM 4535 C C . SER B 1 246 ? 2.176 -8.336 3.602 1 85.06 246 SER B C 1
ATOM 4537 O O . SER B 1 246 ? 1.047 -8.445 3.115 1 85.06 246 SER B O 1
ATOM 4539 N N . ASP B 1 247 ? 3.131 -7.777 3.047 1 88.12 247 ASP B N 1
ATOM 4540 C CA . ASP B 1 247 ? 3.129 -7.5 1.613 1 88.12 247 ASP B CA 1
ATOM 4541 C C . ASP B 1 247 ? 3.279 -8.781 0.804 1 88.12 247 ASP B C 1
ATOM 4543 O O . ASP B 1 247 ? 4.359 -9.375 0.763 1 88.12 247 ASP B O 1
ATOM 4547 N N . PHE B 1 248 ? 2.26 -9.234 0.188 1 87.44 248 PHE B N 1
ATOM 4548 C CA . PHE B 1 248 ? 2.232 -10.5 -0.532 1 87.44 248 PHE B CA 1
ATOM 4549 C C . PHE B 1 248 ? 3.277 -10.516 -1.641 1 87.44 248 PHE B C 1
ATOM 4551 O O . PHE B 1 248 ? 3.934 -11.539 -1.868 1 87.44 248 PHE B O 1
ATOM 4558 N N . GLY B 1 249 ? 3.395 -9.422 -2.391 1 89.19 249 GLY B N 1
ATOM 4559 C CA . GLY B 1 249 ? 4.395 -9.367 -3.447 1 89.19 249 GLY B CA 1
ATOM 4560 C C . GLY B 1 249 ? 5.812 -9.539 -2.938 1 89.19 249 GLY B C 1
ATOM 4561 O O . GLY B 1 249 ? 6.617 -10.242 -3.555 1 89.19 249 GLY B O 1
ATOM 4562 N N . LEU B 1 250 ? 6.09 -9 -1.812 1 94.25 250 LEU B N 1
ATOM 4563 C CA . LEU B 1 250 ? 7.414 -9.031 -1.201 1 94.25 250 LEU B CA 1
ATOM 4564 C C . LEU B 1 250 ? 7.762 -10.445 -0.738 1 94.25 250 LEU B C 1
ATOM 4566 O O . LEU B 1 250 ? 8.906 -10.883 -0.884 1 94.25 250 LEU B O 1
ATOM 4570 N N . PHE B 1 251 ? 6.766 -11.148 -0.282 1 95.56 251 PHE B N 1
ATOM 4571 C CA . PHE B 1 251 ? 7.078 -12.406 0.393 1 95.56 251 PHE B CA 1
ATOM 4572 C C . PHE B 1 251 ? 6.734 -13.594 -0.491 1 95.56 251 PHE B C 1
ATOM 4574 O O . PHE B 1 251 ? 7.195 -14.711 -0.243 1 95.56 251 PHE B O 1
ATOM 4581 N N . TYR B 1 252 ? 5.961 -13.406 -1.474 1 91.94 252 TYR B N 1
ATOM 4582 C CA . TYR B 1 252 ? 5.547 -14.508 -2.336 1 91.94 252 TYR B CA 1
ATOM 4583 C C . TYR B 1 252 ? 6.199 -14.398 -3.709 1 91.94 252 TYR B C 1
ATOM 4585 O O . TYR B 1 252 ? 6.801 -15.352 -4.195 1 91.94 252 TYR B O 1
ATOM 4593 N N . GLN B 1 253 ? 6.133 -13.242 -4.336 1 88.62 253 GLN B N 1
ATOM 4594 C CA . GLN B 1 253 ? 6.625 -13.07 -5.699 1 88.62 253 GLN B CA 1
ATOM 4595 C C . GLN B 1 253 ? 8.141 -12.938 -5.723 1 88.62 253 GLN B C 1
ATOM 4597 O O . GLN B 1 253 ? 8.82 -13.594 -6.516 1 88.62 253 GLN B O 1
ATOM 4602 N N . LEU B 1 254 ? 8.648 -12.125 -4.809 1 92.94 254 LEU B N 1
ATOM 4603 C CA . LEU B 1 254 ? 10.07 -11.828 -4.812 1 92.94 254 LEU B CA 1
ATOM 4604 C C . LEU B 1 254 ? 10.898 -13.094 -4.613 1 92.94 254 LEU B C 1
ATOM 4606 O O . LEU B 1 254 ? 11.82 -13.367 -5.379 1 92.94 254 LEU B O 1
ATOM 4610 N N . PRO B 1 255 ? 10.523 -13.938 -3.707 1 95.31 255 PRO B N 1
ATOM 4611 C CA . PRO B 1 255 ? 11.273 -15.18 -3.529 1 95.31 255 PRO B CA 1
ATOM 4612 C C . PRO B 1 255 ? 10.805 -16.281 -4.477 1 95.31 255 PRO B C 1
ATOM 4614 O O . PRO B 1 255 ? 11.227 -17.438 -4.34 1 95.31 255 PRO B O 1
ATOM 4617 N N . GLN B 1 256 ? 9.914 -15.977 -5.387 1 90.44 256 GLN B N 1
ATOM 4618 C CA . GLN B 1 256 ? 9.406 -16.906 -6.398 1 90.44 256 GLN B CA 1
ATOM 4619 C C . GLN B 1 256 ? 8.75 -18.125 -5.754 1 90.44 256 GLN B C 1
ATOM 4621 O O . GLN B 1 256 ? 8.867 -19.234 -6.266 1 90.44 256 GLN B O 1
ATOM 4626 N N . ASN B 1 257 ? 8.227 -17.844 -4.547 1 91.19 257 ASN B N 1
ATOM 4627 C CA . ASN B 1 257 ? 7.57 -18.922 -3.803 1 91.19 257 ASN B CA 1
ATOM 4628 C C . ASN B 1 257 ? 8.453 -20.156 -3.715 1 91.19 257 ASN B C 1
ATOM 4630 O O . ASN B 1 257 ? 7.961 -21.281 -3.848 1 91.19 257 ASN B O 1
ATOM 4634 N N . SER B 1 258 ? 9.766 -19.984 -3.527 1 94.38 258 SER B N 1
ATOM 4635 C CA . SER B 1 258 ? 10.711 -21.078 -3.432 1 94.38 258 SER B CA 1
ATOM 4636 C C . SER B 1 258 ? 10.609 -21.781 -2.082 1 94.38 258 SER B C 1
ATOM 4638 O O . SER B 1 258 ? 10.766 -21.156 -1.033 1 94.38 258 SER B O 1
ATOM 4640 N N . GLY B 1 259 ? 10.406 -23.062 -2.084 1 93.81 259 GLY B N 1
ATOM 4641 C CA . GLY B 1 259 ? 10.211 -23.875 -0.895 1 93.81 259 GLY B CA 1
ATOM 4642 C C . GLY B 1 259 ? 11.367 -23.781 0.086 1 93.81 259 GLY B C 1
ATOM 4643 O O . GLY B 1 259 ? 11.164 -23.5 1.271 1 93.81 259 GLY B O 1
ATOM 4644 N N . PRO B 1 260 ? 12.555 -23.953 -0.362 1 96 260 PRO B N 1
ATOM 4645 C CA . PRO B 1 260 ? 13.719 -23.891 0.526 1 96 260 PRO B CA 1
ATOM 4646 C C . PRO B 1 260 ? 13.82 -22.562 1.278 1 96 260 PRO B C 1
ATOM 4648 O O . PRO B 1 260 ? 14.484 -22.484 2.311 1 96 260 PRO B O 1
ATOM 4651 N N . LEU B 1 261 ? 13.117 -21.562 0.847 1 96.38 261 LEU B N 1
ATOM 4652 C CA . LEU B 1 261 ? 13.219 -20.25 1.463 1 96.38 261 LEU B CA 1
ATOM 4653 C C . LEU B 1 261 ? 12.102 -20.031 2.482 1 96.38 261 LEU B C 1
ATOM 4655 O O . LEU B 1 261 ? 12.094 -19.047 3.205 1 96.38 261 LEU B O 1
ATOM 4659 N N . TYR B 1 262 ? 11.258 -20.984 2.684 1 93.81 262 TYR B N 1
ATOM 4660 C CA . TYR B 1 262 ? 10.062 -20.844 3.502 1 93.81 262 TYR B CA 1
ATOM 4661 C C . TYR B 1 262 ? 10.422 -20.5 4.945 1 93.81 262 TYR B C 1
ATOM 4663 O O . TYR B 1 262 ? 9.758 -19.688 5.586 1 93.81 262 TYR B O 1
ATOM 4671 N N . PRO B 1 263 ? 11.492 -21.047 5.445 1 94.25 263 PRO B N 1
ATOM 4672 C CA . PRO B 1 263 ? 11.82 -20.734 6.84 1 94.25 263 PRO B CA 1
ATOM 4673 C C . PRO B 1 263 ? 12.016 -19.234 7.074 1 94.25 263 PRO B C 1
ATOM 4675 O O . PRO B 1 263 ? 11.859 -18.766 8.203 1 94.25 263 PRO B O 1
ATOM 4678 N N . VAL B 1 264 ? 12.289 -18.453 5.98 1 96.25 264 VAL B N 1
ATOM 4679 C CA . VAL B 1 264 ? 12.555 -17.047 6.195 1 96.25 264 VAL B CA 1
ATOM 4680 C C . VAL B 1 264 ? 11.586 -16.203 5.367 1 96.25 264 VAL B C 1
ATOM 4682 O O . VAL B 1 264 ? 11.539 -14.977 5.508 1 96.25 264 VAL B O 1
ATOM 4685 N N . THR B 1 265 ? 10.742 -16.859 4.512 1 95.88 265 THR B N 1
ATOM 4686 C CA . THR B 1 265 ? 9.891 -16.062 3.639 1 95.88 265 THR B CA 1
ATOM 4687 C C . THR B 1 265 ? 8.414 -16.328 3.93 1 95.88 265 THR B C 1
ATOM 4689 O O . THR B 1 265 ? 7.539 -15.617 3.439 1 95.88 265 THR B O 1
ATOM 4692 N N . ASN B 1 266 ? 8.211 -17.375 4.746 1 92.5 266 ASN B N 1
ATOM 4693 C CA . ASN B 1 266 ? 6.824 -17.688 5.086 1 92.5 266 ASN B CA 1
ATOM 4694 C C . ASN B 1 266 ? 6.297 -16.766 6.188 1 92.5 266 ASN B C 1
ATOM 4696 O O . ASN B 1 266 ? 6.828 -16.766 7.301 1 92.5 266 ASN B O 1
ATOM 4700 N N . VAL B 1 267 ? 5.359 -16 5.801 1 92.69 267 VAL B N 1
ATOM 4701 C CA . VAL B 1 267 ? 4.676 -15.102 6.719 1 92.69 267 VAL B CA 1
ATOM 4702 C C . VAL B 1 267 ? 3.186 -15.43 6.754 1 92.69 267 VAL B C 1
ATOM 4704 O O . VAL B 1 267 ? 2.719 -16.297 6.016 1 92.69 267 VAL B O 1
ATOM 4707 N N . LEU B 1 268 ? 2.477 -14.82 7.613 1 86.38 268 LEU B N 1
ATOM 4708 C CA . LEU B 1 268 ? 1.076 -15.156 7.844 1 86.38 268 LEU B CA 1
ATOM 4709 C C . LEU B 1 268 ? 0.281 -15.094 6.543 1 86.38 268 LEU B C 1
ATOM 4711 O O . LEU B 1 268 ? -0.448 -16.031 6.207 1 86.38 268 LEU B O 1
ATOM 4715 N N . ASP B 1 269 ? 0.446 -14.109 5.75 1 87.5 269 ASP B N 1
ATOM 4716 C CA . ASP B 1 269 ? -0.34 -13.898 4.539 1 87.5 269 ASP B CA 1
ATOM 4717 C C . ASP B 1 269 ? -0.043 -14.984 3.502 1 87.5 269 ASP B C 1
ATOM 4719 O O . ASP B 1 269 ? -0.957 -15.492 2.85 1 87.5 269 ASP B O 1
ATOM 4723 N N . THR B 1 270 ? 1.229 -15.305 3.316 1 89.88 270 THR B N 1
ATOM 4724 C CA . THR B 1 270 ? 1.574 -16.328 2.342 1 89.88 270 THR B CA 1
ATOM 4725 C C . THR B 1 270 ? 1.134 -17.719 2.832 1 89.88 270 THR B C 1
ATOM 4727 O O . THR B 1 270 ? 0.706 -18.547 2.037 1 89.88 270 THR B O 1
ATOM 4730 N N . TYR B 1 271 ? 1.236 -17.906 4.098 1 87.81 271 TYR B N 1
ATOM 4731 C CA . TYR B 1 271 ? 0.761 -19.156 4.668 1 87.81 271 TYR B CA 1
ATOM 4732 C C . TYR B 1 271 ? -0.742 -19.312 4.469 1 87.81 271 TYR B C 1
ATOM 4734 O O . TYR B 1 271 ? -1.213 -20.375 4.051 1 87.81 271 TYR B O 1
ATOM 4742 N N . ILE B 1 272 ? -1.471 -18.266 4.824 1 83.88 272 ILE B N 1
ATOM 4743 C CA . ILE B 1 272 ? -2.92 -18.297 4.656 1 83.88 272 ILE B CA 1
ATOM 4744 C C . ILE B 1 272 ? -3.264 -18.547 3.189 1 83.88 272 ILE B C 1
ATOM 4746 O O . ILE B 1 272 ? -4.172 -19.328 2.885 1 83.88 272 ILE B O 1
ATOM 4750 N N . PHE B 1 273 ? -2.561 -17.906 2.34 1 86.31 273 PHE B N 1
ATOM 4751 C CA . PHE B 1 273 ? -2.799 -18.078 0.91 1 86.31 273 PHE B CA 1
ATOM 4752 C C . PHE B 1 273 ? -2.625 -19.531 0.499 1 86.31 273 PHE B C 1
ATOM 4754 O O . PHE B 1 273 ? -3.48 -20.094 -0.188 1 86.31 273 PHE B O 1
ATOM 4761 N N . ARG B 1 274 ? -1.618 -20.141 0.884 1 85.06 274 ARG B N 1
ATOM 4762 C CA . ARG B 1 274 ? -1.337 -21.516 0.52 1 85.06 274 ARG B CA 1
ATOM 4763 C C . ARG B 1 274 ? -2.338 -22.469 1.168 1 85.06 274 ARG B C 1
ATOM 4765 O O . ARG B 1 274 ? -2.76 -23.453 0.55 1 85.06 274 ARG B O 1
ATOM 4772 N N . ALA B 1 275 ? -2.658 -22.156 2.422 1 82.38 275 ALA B N 1
ATOM 4773 C CA . ALA B 1 275 ? -3.613 -23 3.141 1 82.38 275 ALA B CA 1
ATOM 4774 C C . ALA B 1 275 ? -4.996 -22.938 2.496 1 82.38 275 ALA B C 1
ATOM 4776 O O . ALA B 1 275 ? -5.668 -23.953 2.354 1 82.38 275 ALA B O 1
ATOM 4777 N N . LEU B 1 276 ? -5.383 -21.766 2.143 1 81.38 276 LEU B N 1
ATOM 4778 C CA . LEU B 1 276 ? -6.719 -21.594 1.589 1 81.38 276 LEU B CA 1
ATOM 4779 C C . LEU B 1 276 ? -6.773 -22.062 0.139 1 81.38 276 LEU B C 1
ATOM 4781 O O . LEU B 1 276 ? -7.824 -22.5 -0.336 1 81.38 276 LEU B O 1
ATOM 4785 N N . LYS B 1 277 ? -5.695 -21.922 -0.596 1 78.5 277 LYS B N 1
ATOM 4786 C CA . LYS B 1 277 ? -5.637 -22.422 -1.966 1 78.5 277 LYS B CA 1
ATOM 4787 C C . LYS B 1 277 ? -5.793 -23.938 -2.002 1 78.5 277 LYS B C 1
ATOM 4789 O O . LYS B 1 277 ? -6.414 -24.484 -2.918 1 78.5 277 LYS B O 1
ATOM 4794 N N . THR B 1 278 ? -5.258 -24.531 -1.015 1 75.56 278 THR B N 1
ATOM 4795 C CA . THR B 1 278 ? -5.273 -25.984 -0.964 1 75.56 278 THR B CA 1
ATOM 4796 C C . THR B 1 278 ? -6.598 -26.5 -0.398 1 75.56 278 THR B C 1
ATOM 4798 O O . THR B 1 278 ? -7.188 -27.438 -0.932 1 75.56 278 THR B O 1
ATOM 4801 N N . ASN B 1 279 ? -7.035 -25.859 0.708 1 71.12 279 ASN B N 1
ATOM 4802 C CA . ASN B 1 279 ? -8.188 -26.391 1.423 1 71.12 279 ASN B CA 1
ATOM 4803 C C . ASN B 1 279 ? -9.453 -25.594 1.113 1 71.12 279 ASN B C 1
ATOM 4805 O O . ASN B 1 279 ? -10.562 -26.141 1.166 1 71.12 279 ASN B O 1
ATOM 4809 N N . GLY B 1 280 ? -9.328 -24.375 0.745 1 65.06 280 GLY B N 1
ATOM 4810 C CA . GLY B 1 280 ? -10.414 -23.5 0.335 1 65.06 280 GLY B CA 1
ATOM 4811 C C . GLY B 1 280 ? -11.555 -23.453 1.342 1 65.06 280 GLY B C 1
ATOM 4812 O O . GLY B 1 280 ? -12.719 -23.312 0.964 1 65.06 280 GLY B O 1
ATOM 4813 N N . GLU B 1 281 ? -11.258 -23.703 2.65 1 76.44 281 GLU B N 1
ATOM 4814 C CA . GLU B 1 281 ? -12.352 -23.766 3.611 1 76.44 281 GLU B CA 1
ATOM 4815 C C . GLU B 1 281 ? -12.75 -22.375 4.09 1 76.44 281 GLU B C 1
ATOM 4817 O O . GLU B 1 281 ? -11.898 -21.594 4.535 1 76.44 281 GLU B O 1
ATOM 4822 N N . LEU B 1 282 ? -13.961 -22.094 3.971 1 76.56 282 LEU B N 1
ATOM 4823 C CA . LEU B 1 282 ? -14.508 -20.781 4.301 1 76.56 282 LEU B CA 1
ATOM 4824 C C . LEU B 1 282 ? -14.352 -20.484 5.785 1 76.56 282 LEU B C 1
ATOM 4826 O O . LEU B 1 282 ? -14.117 -19.344 6.176 1 76.56 282 LEU B O 1
ATOM 4830 N N . GLY B 1 283 ? -14.484 -21.516 6.539 1 78.88 283 GLY B N 1
ATOM 4831 C CA . GLY B 1 283 ? -14.266 -21.328 7.965 1 78.88 283 GLY B CA 1
ATOM 4832 C C . GLY B 1 283 ? -12.867 -20.844 8.297 1 78.88 283 GLY B C 1
ATOM 4833 O O . GLY B 1 283 ? -12.695 -19.969 9.141 1 78.88 283 GLY B O 1
ATOM 4834 N N . MET B 1 284 ? -11.914 -21.391 7.551 1 80.06 284 MET B N 1
ATOM 4835 C CA . MET B 1 284 ? -10.523 -21 7.762 1 80.06 284 MET B CA 1
ATOM 4836 C C . MET B 1 284 ? -10.289 -19.562 7.32 1 80.06 284 MET B C 1
ATOM 4838 O O . MET B 1 284 ? -9.578 -18.812 7.996 1 80.06 284 MET B O 1
ATOM 4842 N N . SER B 1 285 ? -10.891 -19.266 6.27 1 78.81 285 SER B N 1
ATOM 4843 C CA . SER B 1 285 ? -10.734 -17.906 5.773 1 78.81 285 SER B CA 1
ATOM 4844 C C . SER B 1 285 ? -11.344 -16.891 6.734 1 78.81 285 SER B C 1
ATOM 4846 O O . SER B 1 285 ? -10.758 -15.844 6.996 1 78.81 285 SER B O 1
ATOM 4848 N N . SER B 1 286 ? -12.461 -17.188 7.25 1 80.75 286 SER B N 1
ATOM 4849 C CA . SER B 1 286 ? -13.125 -16.312 8.211 1 80.75 286 SER B CA 1
ATOM 4850 C C . SER B 1 286 ? -12.328 -16.219 9.508 1 80.75 286 SER B C 1
ATOM 4852 O O . SER B 1 286 ? -12.234 -15.141 10.102 1 80.75 286 SER B O 1
ATOM 4854 N N . ALA B 1 287 ? -11.82 -17.312 9.859 1 82 287 ALA B N 1
ATOM 4855 C CA . ALA B 1 287 ? -10.992 -17.312 11.062 1 82 287 ALA B CA 1
ATOM 4856 C C . ALA B 1 287 ? -9.758 -16.422 10.867 1 82 287 ALA B C 1
ATOM 4858 O O . ALA B 1 287 ? -9.383 -15.672 11.766 1 82 287 ALA B O 1
ATOM 4859 N N . ALA B 1 288 ? -9.133 -16.578 9.75 1 80.62 288 ALA B N 1
ATOM 4860 C CA . ALA B 1 288 ? -7.965 -15.758 9.438 1 80.62 288 ALA B CA 1
ATOM 4861 C C . ALA B 1 288 ? -8.32 -14.273 9.438 1 80.62 288 ALA B C 1
ATOM 4863 O O . ALA B 1 288 ? -7.574 -13.453 9.961 1 80.62 288 ALA B O 1
ATOM 4864 N N . ALA B 1 289 ? -9.453 -13.914 8.883 1 77.56 289 ALA B N 1
ATOM 4865 C CA . ALA B 1 289 ? -9.922 -12.531 8.828 1 77.56 289 ALA B CA 1
ATOM 4866 C C . ALA B 1 289 ? -10.164 -11.977 10.234 1 77.56 289 ALA B C 1
ATOM 4868 O O . ALA B 1 289 ? -9.766 -10.859 10.539 1 77.56 289 ALA B O 1
ATOM 4869 N N . LEU B 1 290 ? -10.812 -12.766 10.977 1 78.69 290 LEU B N 1
ATOM 4870 C CA . LEU B 1 290 ? -11.109 -12.352 12.344 1 78.69 290 LEU B CA 1
ATOM 4871 C C . LEU B 1 290 ? -9.828 -12.172 13.141 1 78.69 290 LEU B C 1
ATOM 4873 O O . LEU B 1 290 ? -9.695 -11.203 13.898 1 78.69 290 LEU B O 1
ATOM 4877 N N . PHE B 1 291 ? -8.945 -13.07 12.961 1 81.62 291 PHE B N 1
ATOM 4878 C CA . PHE B 1 291 ? -7.672 -12.984 13.664 1 81.62 291 PHE B CA 1
ATOM 4879 C C . PHE B 1 291 ? -6.922 -11.719 13.258 1 81.62 291 PHE B C 1
ATOM 4881 O O . PHE B 1 291 ? -6.5 -10.945 14.117 1 81.62 291 PHE B O 1
ATOM 4888 N N . GLN B 1 292 ? -6.766 -11.508 11.992 1 77.38 292 GLN B N 1
ATOM 4889 C CA . GLN B 1 292 ? -6.02 -10.352 11.492 1 77.38 292 GLN B CA 1
ATOM 4890 C C . GLN B 1 292 ? -6.684 -9.047 11.914 1 77.38 292 GLN B C 1
ATOM 4892 O O . GLN B 1 292 ? -6.008 -8.102 12.336 1 77.38 292 GLN B O 1
ATOM 4897 N N . SER B 1 293 ? -7.961 -8.969 11.828 1 74.25 293 SER B N 1
ATOM 4898 C CA . SER B 1 293 ? -8.68 -7.746 12.188 1 74.25 293 SER B CA 1
ATOM 4899 C C . SER B 1 293 ? -8.602 -7.48 13.68 1 74.25 293 SER B C 1
ATOM 4901 O O . SER B 1 293 ? -8.391 -6.34 14.109 1 74.25 293 SER B O 1
ATOM 4903 N N . THR B 1 294 ? -8.781 -8.531 14.469 1 76.31 294 THR B N 1
ATOM 4904 C CA . THR B 1 294 ? -8.781 -8.375 15.922 1 76.31 294 THR B CA 1
ATOM 4905 C C . THR B 1 294 ? -7.395 -7.969 16.422 1 76.31 294 THR B C 1
ATOM 4907 O O . THR B 1 294 ? -7.262 -7.043 17.219 1 76.31 294 THR B O 1
ATOM 4910 N N . VAL B 1 295 ? -6.43 -8.656 15.945 1 76.44 295 VAL B N 1
ATOM 4911 C CA . VAL B 1 295 ? -5.07 -8.352 16.375 1 76.44 295 VAL B CA 1
ATOM 4912 C C . VAL B 1 295 ? -4.691 -6.941 15.914 1 76.44 295 VAL B C 1
ATOM 4914 O O . VAL B 1 295 ? -4.105 -6.172 16.672 1 76.44 295 VAL B O 1
ATOM 4917 N N . GLY B 1 296 ? -4.992 -6.668 14.68 1 74.12 296 GLY B N 1
ATOM 4918 C CA . GLY B 1 296 ? -4.742 -5.316 14.195 1 74.12 296 GLY B CA 1
ATOM 4919 C C . GLY B 1 296 ? -5.414 -4.25 15.039 1 74.12 296 GLY B C 1
ATOM 4920 O O . GLY B 1 296 ? -4.789 -3.248 15.391 1 74.12 296 GLY B O 1
ATOM 4921 N N . PHE B 1 297 ? -6.609 -4.527 15.398 1 73.19 297 PHE B N 1
ATOM 4922 C CA . PHE B 1 297 ? -7.375 -3.588 16.203 1 73.19 297 PHE B CA 1
ATOM 4923 C C . PHE B 1 297 ? -6.738 -3.418 17.578 1 73.19 297 PHE B C 1
ATOM 4925 O O . PHE B 1 297 ? -6.531 -2.293 18.047 1 73.19 297 PHE B O 1
ATOM 4932 N N . VAL B 1 298 ? -6.473 -4.473 18.188 1 76.81 298 VAL B N 1
ATOM 4933 C CA . VAL B 1 298 ? -5.906 -4.445 19.531 1 76.81 298 VAL B CA 1
ATOM 4934 C C . VAL B 1 298 ? -4.57 -3.711 19.531 1 76.81 298 VAL B C 1
ATOM 4936 O O . VAL B 1 298 ? -4.305 -2.875 20.391 1 76.81 298 VAL B O 1
ATOM 4939 N N . LEU B 1 299 ? -3.793 -3.945 18.547 1 76.94 299 LEU B N 1
ATOM 4940 C CA . LEU B 1 299 ? -2.475 -3.326 18.484 1 76.94 299 LEU B CA 1
ATOM 4941 C C . LEU B 1 299 ? -2.592 -1.826 18.234 1 76.94 299 LEU B C 1
ATOM 4943 O O . LEU B 1 299 ? -1.82 -1.038 18.781 1 76.94 299 LEU B O 1
ATOM 4947 N N . ILE B 1 300 ? -3.514 -1.465 17.422 1 73.25 300 ILE B N 1
ATOM 4948 C CA . ILE B 1 300 ? -3.727 -0.044 17.172 1 73.25 300 ILE B CA 1
ATOM 4949 C C . ILE B 1 300 ? -4.156 0.653 18.453 1 73.25 300 ILE B C 1
ATOM 4951 O O . ILE B 1 300 ? -3.693 1.756 18.75 1 73.25 300 ILE B O 1
ATOM 4955 N N . MET B 1 301 ? -5.004 -0.041 19.203 1 74.12 301 MET B N 1
ATOM 4956 C CA . MET B 1 301 ? -5.492 0.535 20.453 1 74.12 301 MET B CA 1
ATOM 4957 C C . MET B 1 301 ? -4.359 0.667 21.469 1 74.12 301 MET B C 1
ATOM 4959 O O . MET B 1 301 ? -4.258 1.683 22.156 1 74.12 301 MET B O 1
ATOM 4963 N N . ILE B 1 302 ? -3.578 -0.311 21.438 1 80.5 302 ILE B N 1
ATOM 4964 C CA . ILE B 1 302 ? -2.447 -0.282 22.359 1 80.5 302 ILE B CA 1
ATOM 4965 C C . ILE B 1 302 ? -1.471 0.815 21.938 1 80.5 302 ILE B C 1
ATOM 4967 O O . ILE B 1 302 ? -1.018 1.601 22.766 1 80.5 302 ILE B O 1
ATOM 4971 N N . ALA B 1 303 ? -1.172 0.804 20.672 1 77.62 303 ALA B N 1
ATOM 4972 C CA . ALA B 1 303 ? -0.252 1.818 20.156 1 77.62 303 ALA B CA 1
ATOM 4973 C C . ALA B 1 303 ? -0.794 3.223 20.406 1 77.62 303 ALA B C 1
ATOM 4975 O O . ALA B 1 303 ? -0.05 4.117 20.812 1 77.62 303 ALA B O 1
ATOM 4976 N N . ASN B 1 304 ? -2.014 3.367 20.219 1 74.56 304 ASN B N 1
ATOM 4977 C CA . ASN B 1 304 ? -2.658 4.656 20.453 1 74.56 304 ASN B CA 1
ATOM 4978 C C . ASN B 1 304 ? -2.617 5.043 21.938 1 74.56 304 ASN B C 1
ATOM 4980 O O . ASN B 1 304 ? -2.379 6.207 22.266 1 74.56 304 ASN B O 1
ATOM 4984 N N . LYS B 1 305 ? -2.885 4.137 22.75 1 78.06 305 LYS B N 1
ATOM 4985 C CA . LYS B 1 305 ? -2.855 4.387 24.188 1 78.06 305 LYS B CA 1
ATOM 4986 C C . LYS B 1 305 ? -1.455 4.785 24.641 1 78.06 305 LYS B C 1
ATOM 4988 O O . LYS B 1 305 ? -1.299 5.684 25.469 1 78.06 305 LYS B O 1
ATOM 4993 N N . LEU B 1 306 ? -0.52 4.156 24.062 1 80.81 306 LEU B N 1
ATOM 4994 C CA . LEU B 1 306 ? 0.86 4.469 24.422 1 80.81 306 LEU B CA 1
ATOM 4995 C C . LEU B 1 306 ? 1.231 5.875 23.969 1 80.81 306 LEU B C 1
ATOM 4997 O O . LEU B 1 306 ? 1.912 6.605 24.703 1 80.81 306 LEU B O 1
ATOM 5001 N N . VAL B 1 307 ? 0.766 6.211 22.875 1 75.12 307 VAL B N 1
ATOM 5002 C CA . VAL B 1 307 ? 1.047 7.539 22.328 1 75.12 307 VAL B CA 1
ATOM 5003 C C . VAL B 1 307 ? 0.287 8.594 23.141 1 75.12 307 VAL B C 1
ATOM 5005 O O . VAL B 1 307 ? 0.815 9.672 23.406 1 75.12 307 VAL B O 1
ATOM 5008 N N . SER B 1 308 ? -0.903 8.266 23.5 1 74.75 308 SER B N 1
ATOM 5009 C CA . SER B 1 308 ? -1.724 9.195 24.25 1 74.75 308 SER B CA 1
ATOM 5010 C C . SER B 1 308 ? -1.112 9.477 25.625 1 74.75 308 SER B C 1
ATOM 5012 O O . SER B 1 308 ? -1.309 10.555 26.188 1 74.75 308 SER B O 1
ATOM 5014 N N . LYS B 1 309 ? -0.476 8.578 26.078 1 75.62 309 LYS B N 1
ATOM 5015 C CA . LYS B 1 309 ? 0.166 8.75 27.391 1 75.62 309 LYS B CA 1
ATOM 5016 C C . LYS B 1 309 ? 1.378 9.672 27.281 1 75.62 309 LYS B C 1
ATOM 5018 O O . LYS B 1 309 ? 1.715 10.367 28.234 1 75.62 309 LYS B O 1
ATOM 5023 N N . VAL B 1 310 ? 1.962 9.578 26.109 1 68 310 VAL B N 1
ATOM 5024 C CA . VAL B 1 310 ? 3.156 10.398 25.938 1 68 310 VAL B CA 1
ATOM 5025 C C . VAL B 1 310 ? 2.76 11.781 25.422 1 68 310 VAL B C 1
ATOM 5027 O O . VAL B 1 310 ? 3.326 12.789 25.859 1 68 310 VAL B O 1
ATOM 5030 N N . ASP B 1 311 ? 1.857 11.797 24.453 1 65.88 311 ASP B N 1
ATOM 5031 C CA . ASP B 1 311 ? 1.379 13.047 23.891 1 65.88 311 ASP B CA 1
ATOM 5032 C C . ASP B 1 311 ? -0.104 12.961 23.531 1 65.88 311 ASP B C 1
ATOM 5034 O O . ASP B 1 311 ? -0.466 12.477 22.453 1 65.88 311 ASP B O 1
ATOM 5038 N N . SER B 1 312 ? -0.861 13.375 24.516 1 62.91 312 SER B N 1
ATOM 5039 C CA . SER B 1 312 ? -2.311 13.25 24.422 1 62.91 312 SER B CA 1
ATOM 5040 C C . SER B 1 312 ? -2.85 13.938 23.172 1 62.91 312 SER B C 1
ATOM 5042 O O . SER B 1 312 ? -3.879 13.539 22.625 1 62.91 312 SER B O 1
ATOM 5044 N N . GLU B 1 313 ? -2.078 14.914 22.719 1 61.66 313 GLU B N 1
ATOM 5045 C CA . GLU B 1 313 ? -2.578 15.695 21.594 1 61.66 313 GLU B CA 1
ATOM 5046 C C . GLU B 1 313 ? -2.416 14.945 20.281 1 61.66 313 GLU B C 1
ATOM 5048 O O . GLU B 1 313 ? -3.109 15.234 19.297 1 61.66 313 GLU B O 1
ATOM 5053 N N . ASN B 1 314 ? -1.547 13.875 20.422 1 59.53 314 ASN B N 1
ATOM 5054 C CA . ASN B 1 314 ? -1.22 13.195 19.172 1 59.53 314 ASN B CA 1
ATOM 5055 C C . ASN B 1 314 ? -1.846 11.805 19.109 1 59.53 314 ASN B C 1
ATOM 5057 O O . ASN B 1 314 ? -1.516 11.016 18.219 1 59.53 314 ASN B O 1
ATOM 5061 N N . ALA B 1 315 ? -2.73 11.594 20.062 1 61.81 315 ALA B N 1
ATOM 5062 C CA . ALA B 1 315 ? -3.404 10.297 20.047 1 61.81 315 ALA B CA 1
ATOM 5063 C C . ALA B 1 315 ? -4.492 10.258 18.969 1 61.81 315 ALA B C 1
ATOM 5065 O O . ALA B 1 315 ? -5.109 11.281 18.672 1 61.81 315 ALA B O 1
ATOM 5066 N N . LEU B 1 316 ? -4.48 9.125 18.297 1 61.44 316 LEU B N 1
ATOM 5067 C CA . LEU B 1 316 ? -5.492 8.953 17.25 1 61.44 316 LEU B CA 1
ATOM 5068 C C . LEU B 1 316 ? -6.887 8.859 17.875 1 61.44 316 LEU B C 1
ATOM 5070 O O . LEU B 1 316 ? -7.867 9.297 17.266 1 61.44 316 LEU B O 1
ATOM 5074 N N . PHE B 1 317 ? -6.805 8.031 19 1 59.5 317 PHE B N 1
ATOM 5075 C CA . PHE B 1 317 ? -8.086 7.77 19.656 1 59.5 317 PHE B CA 1
ATOM 5076 C C . PHE B 1 317 ? -8.008 8.102 21.141 1 59.5 317 PHE B C 1
ATOM 5078 O O . PHE B 1 317 ? -6.934 8.062 21.734 1 59.5 317 PHE B O 1
#

Nearest PDB structures (foldseek):
  4tqv-assembly4_M  TM=8.707E-01  e=3.032E-14  Sphingomonas sp.
  4xtc-assembly1_M  TM=8.677E-01  e=4.261E-14  Sphingomonas sp. A1
  4tqu-assembly1_M  TM=8.684E-01  e=2.238E-13  Sphingomonas sp.
  2r6g-assembly1_F  TM=7.847E-01  e=2.555E-07  Escherichia coli K-12
  4jbw-assembly1_F  TM=7.493E-01  e=1.898E-07  Escherichia coli K-12

Organism: NCBI:txid1796616

Foldseek 3Di:
DPPPPPPPPCDPVNVCVVCVVVVVVCVVVVVCCVCPVCVLVVCVLLLQFQQDPDPDDSVCSSVPTDGNGNPLVCLCQVDPCNVLQACLLQVLLVLCLVCLQVVLLVVLLVLVPDPPVVVSVVVLVVQQVLLPDDLLRVLVVVCCQQVQPRHVVQVVCVVVPHHTDNRLQDQVCLSVVLSVSSCSNRSSVSNVVLNVQQVPFDCVLVVVCVVVVHDSVRCCVPPSCVSSVLVSLVSSLLSQLCSQPDDCSSLPRNSVNRPSNCSNRNYSVVSLVVVCVVVVRSNNVSSSVCVSNVSSVVRSVVSLVVVCVVPVVNRPD/DPPPPPPPPCDPVNVCVVCVVVVVVCVVVVVCCVCVVCVLVVCVLLLQFQQDPDPDDSVCSSVPTDGNGNVLVCLCQVDPCNVLQACLLQVLLVLCLVCLQVLLLVLLLVLVPDPPVVVSVVVLVVQQVLLPDDLLRVLVVVCCQQVQPRHVVQVVCVVVVHHTDNRLQDQVCLSVVLSVSSCSNRSSVSNVVLNVQQVPFDCVLVVVCVVVVHDSVRCCVPPSCVSSVLVSLVSSLLSQLCSQPDDCSSLPRNSVNRPSNCSNRNYSVVSLVVVCVVVVRSNNVSSSVCVSNVSSVVRSVVSLVVVCVVPVVNRPD